Protein AF-A0A316MRF3-F1 (afdb_monomer_lite)

Foldseek 3Di:
DDPVVVVLVVVLLVQLQVVLCCQLPPLLVVLLCCCLPVVDADDLLVVCVVLVVCLVVSQPDDFDPVLVVVLVVLVVVCCVFANVCVVVDPAFQVLQSCLLCQLSVLLNSLSSSCRRSNFHDLVSLLVSLLSNLVSQVVSQVSLCVVVVHRDLVSNDSNHHLLQSLLSSLLSVLSQPVDPPRDPVSCVSSQVSNVSSLDLLSNLLVLCLVLVVVCVVDPPVVVSVVVSVVVSCVSCVVPCVVPVDDDPLPPPLVLLVVQLVQLVVPDDPCCQAAADRGRDARDGDRDPSCVVLQVVCCVVRVDDHHHLSSRFALLSSCCRRGHNVRSVVLLVVLVCCLVPQPQRSLNSLSSSCNRSNSGGNQSSDSSHNSVSSNNNVSSVSVSVVVVVVVVVVVVVVVVVVVD

Sequence (402 aa):
MDLKQNIILHQQTGIRNFPIKLAFYILPVLSAFSQLFLNIRPNYEVVWGILPILIILFARKKLNKYIFNVLCITTILIICKYIIPIFYTDNIVWRAWLMDIKWLYYLIIGLLWIGYFGAIDSKTIIRGGHFFCYVYITFIILMTLKTGHFSRGNSGLLDECNYDCFLVLIPFCYIYQNKSYERKQILPFILSVLMSTSKTGVMALGIIMVYPYYKKSKFKILYLGIIGIITIIWLYIFFIKRGVTDIESVDRAIFFAQFFNYVSQASFWDVIFGYFPGRPMSGSIIDSFVWYISEFEGRNNIIGCYPFYFHSTYMRIAIVWGIPVALALVYWLIRLVRKSNYIPLRNLALLMLLESISLSSLSLVNVSVIFILTFISAIMTSIRKTKISRNDTQDNTLLLVK

Radius of gyration: 22.53 Å; chains: 1; bounding box: 76×55×54 Å

Structure (mmCIF, N/CA/C/O backbone):
data_AF-A0A316MRF3-F1
#
_entry.id   AF-A0A316MRF3-F1
#
loop_
_atom_site.group_PDB
_atom_site.id
_atom_site.type_symbol
_atom_site.label_atom_id
_atom_site.label_alt_id
_atom_site.label_comp_id
_atom_site.label_asym_id
_atom_site.label_entity_id
_atom_site.label_seq_id
_atom_site.pdbx_PDB_ins_code
_atom_site.Cartn_x
_atom_site.Cartn_y
_atom_site.Cartn_z
_atom_site.occupancy
_atom_site.B_iso_or_equiv
_atom_site.auth_seq_id
_atom_site.auth_comp_id
_atom_site.auth_asym_id
_atom_site.auth_atom_id
_atom_site.pdbx_PDB_model_num
ATOM 1 N N . MET A 1 1 ? -26.178 -21.282 24.959 1.00 53.06 1 MET A N 1
ATOM 2 C CA . MET A 1 1 ? -25.188 -21.371 23.860 1.00 53.06 1 MET A CA 1
ATOM 3 C C . MET A 1 1 ? -24.256 -22.520 24.177 1.00 53.06 1 MET A C 1
ATOM 5 O O . MET A 1 1 ? -23.711 -22.544 25.271 1.00 53.06 1 MET A O 1
ATOM 9 N N . ASP A 1 2 ? -24.145 -23.477 23.264 1.00 69.06 2 ASP A N 1
ATOM 10 C CA . ASP A 1 2 ? -23.461 -24.754 23.480 1.00 69.06 2 ASP A CA 1
ATOM 11 C C . ASP A 1 2 ? -21.925 -24.580 23.517 1.00 69.06 2 ASP A C 1
ATOM 13 O O . ASP A 1 2 ? -21.380 -23.755 22.775 1.00 69.06 2 ASP A O 1
ATOM 17 N N . LEU A 1 3 ? -21.197 -25.330 24.356 1.00 57.75 3 LEU A N 1
ATOM 18 C CA . LEU A 1 3 ? -19.746 -25.146 24.583 1.00 57.75 3 LEU A CA 1
ATOM 19 C C . LEU A 1 3 ? -18.943 -25.237 23.267 1.00 57.75 3 LEU A C 1
ATOM 21 O O . LEU A 1 3 ? -18.033 -24.443 23.018 1.00 57.75 3 LEU A O 1
ATOM 25 N N . LYS A 1 4 ? -19.356 -26.138 22.363 1.00 57.16 4 LYS A N 1
ATOM 26 C CA . LYS A 1 4 ? -18.817 -26.265 20.997 1.00 57.16 4 LYS A CA 1
ATOM 27 C C . LYS A 1 4 ? -19.020 -25.001 20.156 1.00 57.16 4 LYS A C 1
ATOM 29 O O . LYS A 1 4 ? -18.104 -24.598 19.441 1.00 57.16 4 LYS A O 1
ATOM 34 N N . GLN A 1 5 ? -20.184 -24.355 20.236 1.00 56.31 5 GLN A N 1
ATOM 35 C CA . GLN A 1 5 ? -20.447 -23.111 19.506 1.00 56.31 5 GLN A CA 1
ATOM 36 C C . GLN A 1 5 ? -19.588 -21.961 20.035 1.00 56.31 5 GLN A C 1
ATOM 38 O O . GLN A 1 5 ? -19.054 -21.201 19.229 1.00 56.31 5 GLN A O 1
ATOM 43 N N . ASN A 1 6 ? -19.386 -21.870 21.353 1.00 53.09 6 ASN A N 1
ATOM 44 C CA . ASN A 1 6 ? -18.502 -20.866 21.953 1.00 53.09 6 ASN A CA 1
ATOM 45 C C . ASN A 1 6 ? -17.035 -21.058 21.541 1.00 53.09 6 ASN A C 1
ATOM 47 O O . ASN A 1 6 ? -16.384 -20.083 21.166 1.00 53.09 6 ASN A O 1
ATOM 51 N N . ILE A 1 7 ? -16.531 -22.297 21.514 1.00 56.91 7 ILE A N 1
ATOM 52 C CA . ILE A 1 7 ? -15.165 -22.604 21.052 1.00 56.91 7 ILE A CA 1
ATOM 53 C C . ILE A 1 7 ? -14.992 -22.243 19.569 1.00 56.91 7 ILE A C 1
ATOM 55 O O . ILE A 1 7 ? -14.012 -21.595 19.203 1.00 56.91 7 ILE A O 1
ATOM 59 N N . ILE A 1 8 ? -15.964 -22.582 18.716 1.00 59.50 8 ILE A N 1
ATOM 60 C CA . ILE A 1 8 ? -15.933 -22.244 17.283 1.00 59.50 8 ILE A CA 1
ATOM 61 C C . ILE A 1 8 ? -15.970 -20.722 17.074 1.00 59.50 8 ILE A C 1
ATOM 63 O O . ILE A 1 8 ? -15.244 -20.198 16.227 1.00 59.50 8 ILE A O 1
ATOM 67 N N . LEU A 1 9 ? -16.777 -19.992 17.850 1.00 57.03 9 LEU A N 1
ATOM 68 C CA . LEU A 1 9 ? -16.852 -18.531 17.777 1.00 57.03 9 LEU A CA 1
ATOM 69 C C . LEU A 1 9 ? -15.535 -17.876 18.233 1.00 57.03 9 LEU A C 1
ATOM 71 O O . LEU A 1 9 ? -15.039 -16.947 17.588 1.00 57.03 9 LEU A O 1
ATOM 75 N N . HIS A 1 10 ? -14.930 -18.381 19.312 1.00 58.28 10 HIS A N 1
ATOM 76 C CA . HIS A 1 10 ? -13.646 -17.891 19.815 1.00 58.28 10 HIS A CA 1
ATOM 77 C C . HIS A 1 10 ? -12.485 -18.186 18.858 1.00 58.28 10 HIS A C 1
ATOM 79 O O . HIS A 1 10 ? -11.680 -17.296 18.580 1.00 58.28 10 HIS A O 1
ATOM 85 N N . GLN A 1 11 ? -12.432 -19.385 18.274 1.00 59.47 11 GLN A N 1
ATOM 86 C CA . GLN A 1 11 ? -11.444 -19.729 17.248 1.00 59.47 11 GLN A CA 1
ATOM 87 C C . GLN A 1 11 ? -11.603 -18.847 16.000 1.00 59.47 11 GLN A C 1
ATOM 89 O O . GLN A 1 11 ? -10.615 -18.336 15.473 1.00 59.47 11 GLN A O 1
ATOM 94 N N . GLN A 1 12 ? -12.841 -18.576 15.570 1.00 61.56 12 GLN A N 1
ATOM 95 C CA . GLN A 1 12 ? -13.112 -17.705 14.421 1.00 61.56 12 GLN A CA 1
ATOM 96 C C . GLN A 1 12 ? -12.724 -16.242 14.673 1.00 61.56 12 GLN A C 1
ATOM 98 O O . GLN A 1 12 ? -12.224 -15.575 13.770 1.00 61.56 12 GLN A O 1
ATOM 103 N N . THR A 1 13 ? -12.908 -15.723 15.887 1.00 68.38 13 THR A N 1
ATOM 104 C CA . THR A 1 13 ? -12.481 -14.350 16.219 1.00 68.38 13 THR A CA 1
ATOM 105 C C . THR A 1 13 ? -10.964 -14.223 16.350 1.00 68.38 13 THR A C 1
ATOM 107 O O . THR A 1 13 ? -10.403 -13.209 15.922 1.00 68.38 13 THR A O 1
ATOM 110 N N . GLY A 1 14 ? -10.298 -15.251 16.887 1.00 78.00 14 GLY A N 1
ATOM 111 C CA . GLY A 1 14 ? -8.843 -15.327 16.969 1.00 78.00 14 GLY A CA 1
ATOM 112 C C . GLY A 1 14 ? -8.190 -15.354 15.59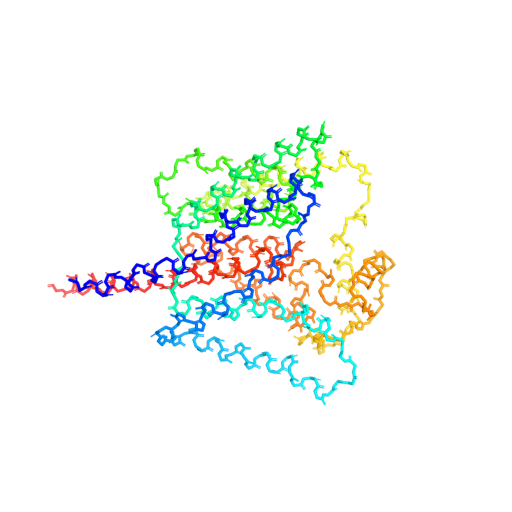0 1.00 78.00 14 GLY A C 1
ATOM 113 O O . GLY A 1 14 ? -7.316 -14.526 15.321 1.00 78.00 14 GLY A O 1
ATOM 114 N N . ILE A 1 15 ? -8.665 -16.243 14.708 1.00 87.31 15 ILE A N 1
ATOM 115 C CA . ILE A 1 15 ? -8.103 -16.389 13.366 1.00 87.31 15 ILE A CA 1
ATOM 116 C C . ILE A 1 15 ? -8.396 -15.171 12.499 1.00 87.31 15 ILE A C 1
ATOM 118 O O . ILE A 1 15 ? -7.480 -14.652 11.889 1.00 87.31 15 ILE A O 1
ATOM 122 N N . ARG A 1 16 ? -9.610 -14.606 12.529 1.00 90.88 16 ARG A N 1
ATOM 123 C CA . ARG A 1 16 ? -9.991 -13.433 11.719 1.00 90.88 16 ARG A CA 1
ATOM 124 C C . ARG A 1 16 ? -8.993 -12.278 11.803 1.00 90.88 16 ARG A C 1
ATOM 126 O O . ARG A 1 16 ? -8.707 -11.634 10.796 1.00 90.88 16 ARG A O 1
ATOM 133 N N . ASN A 1 17 ? -8.473 -12.019 13.000 1.00 93.88 17 ASN A N 1
ATOM 134 C CA . ASN A 1 17 ? -7.555 -10.918 13.276 1.00 93.88 17 ASN A CA 1
ATOM 135 C C . ASN A 1 17 ? -6.068 -11.317 13.187 1.00 93.88 17 ASN A C 1
ATOM 137 O O . ASN A 1 17 ? -5.202 -10.484 13.455 1.00 93.88 17 ASN A O 1
ATOM 141 N N . PHE A 1 18 ? -5.759 -12.565 12.831 1.00 94.81 18 PHE A N 1
ATOM 142 C CA . PHE A 1 18 ? -4.394 -13.083 12.755 1.00 94.81 18 PHE A CA 1
ATOM 143 C C . PHE A 1 18 ? -3.455 -12.241 11.871 1.00 94.81 18 PHE A C 1
ATOM 145 O O . PHE A 1 18 ? -2.371 -11.931 12.355 1.00 94.81 18 PHE A O 1
ATOM 152 N N . PRO A 1 19 ? -3.839 -11.756 10.669 1.00 95.12 19 PRO A N 1
ATOM 153 C CA . PRO A 1 19 ? -2.936 -10.959 9.838 1.00 95.12 19 PRO A CA 1
ATOM 154 C C . PRO A 1 19 ? -2.513 -9.655 10.520 1.00 95.12 19 PRO A C 1
ATOM 156 O O . PRO A 1 19 ? -1.351 -9.272 10.460 1.00 95.12 19 PRO A O 1
ATOM 159 N N . ILE A 1 20 ? -3.435 -9.003 11.239 1.00 95.94 20 ILE A N 1
ATOM 160 C CA . ILE A 1 20 ? -3.133 -7.799 12.028 1.00 95.94 20 ILE A CA 1
ATOM 161 C C . ILE A 1 20 ? -2.187 -8.136 13.177 1.00 95.94 20 ILE A C 1
ATOM 163 O O . ILE A 1 20 ? -1.237 -7.398 13.420 1.00 95.94 20 ILE A O 1
ATOM 167 N N . LYS A 1 21 ? -2.421 -9.255 13.876 1.00 95.19 21 LYS A N 1
ATOM 168 C CA . LYS A 1 21 ? -1.527 -9.707 14.950 1.00 95.19 21 LYS A CA 1
ATOM 169 C C . LYS A 1 21 ? -0.119 -9.988 14.425 1.00 95.19 21 LYS A C 1
ATOM 171 O O . LYS A 1 21 ? 0.858 -9.560 15.027 1.00 95.19 21 LYS A O 1
ATOM 176 N N . LEU A 1 22 ? -0.029 -10.651 13.280 1.00 94.56 22 LEU A N 1
ATOM 177 C CA . LEU A 1 22 ? 1.228 -10.963 12.620 1.00 94.56 22 LEU A CA 1
ATOM 178 C C . LEU A 1 22 ? 1.984 -9.682 12.247 1.00 94.56 22 LEU A C 1
ATOM 180 O O . LEU A 1 22 ? 3.093 -9.477 12.729 1.00 94.56 22 LEU A O 1
ATOM 184 N N . ALA A 1 23 ? 1.353 -8.785 11.485 1.00 95.25 23 ALA A N 1
ATOM 185 C CA . ALA A 1 23 ? 1.981 -7.556 10.998 1.00 95.25 23 ALA A CA 1
ATOM 186 C C . ALA A 1 23 ? 2.370 -6.564 12.087 1.00 95.25 23 ALA A C 1
ATOM 188 O O . ALA A 1 23 ? 3.422 -5.944 11.998 1.00 95.25 23 ALA A O 1
ATOM 189 N N . PHE A 1 24 ? 1.503 -6.378 13.082 1.00 96.75 24 PHE A N 1
ATOM 190 C CA . PHE A 1 24 ? 1.674 -5.298 14.042 1.00 96.75 24 PHE A CA 1
ATOM 191 C C . PHE A 1 24 ? 2.244 -5.744 15.381 1.00 96.75 24 PHE A C 1
ATOM 193 O O . PHE A 1 24 ? 2.707 -4.876 16.102 1.00 96.75 24 PHE A O 1
ATOM 200 N N . TYR A 1 25 ? 2.246 -7.039 15.721 1.00 95.94 25 TYR A N 1
ATOM 201 C CA . TYR A 1 25 ? 2.827 -7.525 16.981 1.00 95.94 25 TYR A CA 1
ATOM 202 C C . TYR A 1 25 ? 4.041 -8.424 16.771 1.00 95.94 25 TYR A C 1
ATOM 204 O O . TYR A 1 25 ? 5.075 -8.206 17.392 1.00 95.94 25 TYR A O 1
ATOM 212 N N . ILE A 1 26 ? 3.926 -9.433 15.905 1.00 95.06 26 ILE A N 1
ATOM 213 C CA . ILE A 1 26 ? 4.952 -10.477 15.779 1.00 95.06 26 ILE A CA 1
ATOM 214 C C . ILE A 1 26 ? 6.127 -9.985 14.928 1.00 95.06 26 ILE A C 1
ATOM 216 O O . ILE A 1 26 ? 7.261 -9.952 15.399 1.00 95.06 26 ILE A O 1
ATOM 220 N N . LEU A 1 27 ? 5.863 -9.568 13.686 1.00 94.56 27 LEU A N 1
ATOM 221 C CA . LEU A 1 27 ? 6.909 -9.148 12.749 1.00 94.56 27 LEU A CA 1
ATOM 222 C C . LEU A 1 27 ? 7.759 -7.964 13.238 1.00 94.56 27 LEU A C 1
ATOM 224 O O . LEU A 1 27 ? 8.973 -8.031 13.072 1.00 94.56 27 LEU A O 1
ATOM 228 N N . PRO A 1 28 ? 7.199 -6.920 13.878 1.00 95.56 28 PRO A N 1
ATOM 229 C CA . PRO A 1 28 ? 7.989 -5.783 14.349 1.00 95.56 28 PRO A CA 1
ATOM 230 C C . PRO A 1 28 ? 8.980 -6.185 15.439 1.00 95.56 28 PRO A C 1
ATOM 232 O O . PRO A 1 28 ? 10.117 -5.729 15.425 1.00 95.56 28 PRO A O 1
ATOM 235 N N . VAL A 1 29 ? 8.577 -7.071 16.355 1.00 95.81 29 VAL A N 1
ATOM 236 C CA . VAL A 1 29 ? 9.457 -7.570 17.421 1.00 95.81 29 VAL A CA 1
ATOM 237 C C . VAL A 1 29 ? 10.552 -8.457 16.842 1.00 95.81 29 VAL A C 1
ATOM 239 O O . VAL A 1 29 ? 11.721 -8.264 17.170 1.00 95.81 29 VAL A O 1
ATOM 242 N N . LEU A 1 30 ? 10.189 -9.387 15.951 1.00 94.12 30 LEU A N 1
ATOM 243 C CA . LEU A 1 30 ? 11.166 -10.247 15.284 1.00 94.12 30 LEU A CA 1
ATOM 244 C C . LEU A 1 30 ? 12.176 -9.418 14.491 1.00 94.12 30 LEU A C 1
ATOM 246 O O . LEU A 1 30 ? 13.371 -9.638 14.627 1.00 94.12 30 LEU A O 1
ATOM 250 N N . SER A 1 31 ? 11.717 -8.425 13.729 1.00 94.00 31 SER A N 1
ATOM 251 C CA . SER A 1 31 ? 12.613 -7.575 12.948 1.00 94.00 31 SER A CA 1
ATOM 252 C C . SER A 1 31 ? 13.507 -6.703 13.818 1.00 94.00 31 SER A C 1
ATOM 254 O O . SER A 1 31 ? 14.706 -6.621 13.562 1.00 94.00 31 SER A O 1
ATOM 256 N N . ALA A 1 32 ? 12.956 -6.096 14.877 1.00 94.00 32 ALA A N 1
ATOM 257 C CA . ALA A 1 32 ? 13.747 -5.319 15.824 1.00 94.00 32 ALA A CA 1
ATOM 258 C C . ALA A 1 32 ? 14.869 -6.182 16.409 1.00 94.00 32 ALA A C 1
ATOM 260 O O . ALA A 1 32 ? 16.025 -5.766 16.415 1.00 94.00 32 ALA A O 1
ATOM 261 N N . PHE A 1 33 ? 14.544 -7.405 16.837 1.00 94.12 33 PHE A N 1
ATOM 262 C CA . PHE A 1 33 ? 15.520 -8.348 17.369 1.00 94.12 33 PHE A CA 1
ATOM 263 C C . PHE A 1 33 ? 16.566 -8.751 16.317 1.00 94.12 33 PHE A C 1
ATOM 265 O O . PHE A 1 33 ? 17.768 -8.624 16.558 1.00 94.12 33 PHE A O 1
ATOM 272 N N . SER A 1 34 ? 16.130 -9.187 15.132 1.00 92.56 34 SER A N 1
ATOM 273 C CA . SER A 1 34 ? 17.024 -9.617 14.053 1.00 92.56 34 SER A CA 1
ATOM 274 C C . SER A 1 34 ? 17.983 -8.512 13.616 1.00 92.56 34 SER A C 1
ATOM 276 O O . SER A 1 34 ? 19.160 -8.784 13.404 1.00 92.56 34 SER A O 1
ATOM 278 N N . GLN A 1 35 ? 17.533 -7.260 13.534 1.00 90.38 35 GLN A N 1
ATOM 279 C CA . GLN A 1 35 ? 18.401 -6.152 13.137 1.00 90.38 35 GLN A CA 1
ATOM 280 C C . GLN A 1 35 ? 19.318 -5.678 14.271 1.00 90.38 35 GLN A C 1
ATOM 282 O O . GLN A 1 35 ? 20.505 -5.443 14.041 1.00 90.38 35 GLN A O 1
ATOM 287 N N . LEU A 1 36 ? 18.808 -5.562 15.503 1.00 90.38 36 LEU A N 1
ATOM 288 C CA . LEU A 1 36 ? 19.606 -5.079 16.634 1.00 90.38 36 LEU A CA 1
ATOM 289 C C . LEU A 1 36 ? 20.723 -6.058 17.009 1.00 90.38 36 LEU A C 1
ATOM 291 O O . LEU A 1 36 ? 21.848 -5.610 17.249 1.00 90.38 36 LEU A O 1
ATOM 295 N N . PHE A 1 37 ? 20.426 -7.360 17.027 1.00 91.75 37 PHE A N 1
ATOM 296 C CA . PHE A 1 37 ? 21.329 -8.380 17.567 1.00 91.75 37 PHE A CA 1
ATOM 297 C C . PHE A 1 37 ? 22.002 -9.245 16.504 1.00 91.75 37 PHE A C 1
ATOM 299 O O . PHE A 1 37 ? 23.144 -9.645 16.702 1.00 91.75 37 PHE A O 1
ATOM 306 N N . LEU A 1 38 ? 21.331 -9.528 15.383 1.00 89.88 38 LEU A N 1
ATOM 307 C CA . LEU A 1 38 ? 21.847 -10.450 14.360 1.00 89.88 38 LEU A CA 1
ATOM 308 C C . LEU A 1 38 ? 22.307 -9.738 13.082 1.00 89.88 38 LEU A C 1
ATOM 310 O O . LEU A 1 38 ? 22.970 -10.352 12.256 1.00 89.88 38 LEU A O 1
ATOM 314 N N . ASN A 1 39 ? 21.967 -8.455 12.914 1.00 85.94 39 ASN A N 1
ATOM 315 C CA . ASN A 1 39 ? 22.183 -7.682 11.690 1.00 85.94 39 ASN A CA 1
ATOM 316 C C . ASN A 1 39 ? 21.580 -8.345 10.428 1.00 85.94 39 ASN A C 1
ATOM 318 O O . ASN A 1 39 ? 22.134 -8.251 9.334 1.00 85.94 39 ASN A O 1
ATOM 322 N N . ILE A 1 40 ? 20.438 -9.027 10.582 1.00 86.38 40 ILE A N 1
ATOM 323 C CA . ILE A 1 40 ? 19.721 -9.721 9.500 1.00 86.38 40 ILE A CA 1
ATOM 324 C C . ILE A 1 40 ? 18.362 -9.055 9.279 1.00 86.38 40 ILE A C 1
ATOM 326 O O . ILE A 1 40 ? 17.666 -8.710 10.235 1.00 86.38 40 ILE A O 1
ATOM 330 N N . ARG A 1 41 ? 17.953 -8.926 8.010 1.00 82.38 41 ARG A N 1
ATOM 331 C CA . ARG A 1 41 ? 16.599 -8.501 7.631 1.00 82.38 41 ARG A CA 1
ATOM 332 C C . ARG A 1 41 ? 15.727 -9.713 7.281 1.00 82.38 41 ARG A C 1
ATOM 334 O O . ARG A 1 41 ? 16.085 -10.454 6.364 1.00 82.38 41 ARG A O 1
ATOM 341 N N . PRO A 1 42 ? 14.595 -9.930 7.974 1.00 83.69 42 PRO A N 1
ATOM 342 C CA . PRO A 1 42 ? 13.677 -11.015 7.638 1.00 83.69 42 PRO A CA 1
ATOM 343 C C . PRO A 1 42 ? 13.054 -10.839 6.246 1.00 83.69 42 PRO A C 1
ATOM 345 O O . PRO A 1 42 ? 12.674 -9.734 5.864 1.00 83.69 42 PRO A O 1
ATOM 348 N N . ASN A 1 43 ? 12.874 -11.940 5.510 1.00 83.81 43 ASN A N 1
ATOM 349 C CA . ASN A 1 43 ? 12.099 -11.931 4.269 1.00 83.81 43 ASN A CA 1
ATOM 350 C C . ASN A 1 43 ? 10.605 -12.146 4.569 1.00 83.81 43 ASN A C 1
ATOM 352 O O . ASN A 1 43 ? 10.169 -13.252 4.894 1.00 83.81 43 ASN A O 1
ATOM 356 N N . TYR A 1 44 ? 9.805 -11.089 4.422 1.00 83.81 44 TYR A N 1
ATOM 357 C CA . TYR A 1 44 ? 8.365 -11.134 4.697 1.00 83.81 44 TYR A CA 1
ATOM 358 C C . TYR A 1 44 ? 7.522 -11.755 3.580 1.00 83.81 44 TYR A C 1
ATOM 360 O O . TYR A 1 44 ? 6.332 -11.977 3.789 1.00 83.81 44 TYR A O 1
ATOM 368 N N . GLU A 1 45 ? 8.086 -12.058 2.407 1.00 81.25 45 GLU A N 1
ATOM 369 C CA . GLU A 1 45 ? 7.316 -12.669 1.313 1.00 81.25 45 GLU A CA 1
ATOM 370 C C . GLU A 1 45 ? 6.792 -14.043 1.720 1.00 81.25 45 GLU A C 1
ATOM 372 O O . GLU A 1 45 ? 5.610 -14.347 1.544 1.00 81.25 45 GLU A O 1
ATOM 377 N N . VAL A 1 46 ? 7.657 -14.830 2.362 1.00 82.62 46 VAL A N 1
ATOM 378 C CA . VAL A 1 46 ? 7.343 -16.178 2.850 1.00 82.62 46 VAL A CA 1
ATOM 379 C C . VAL A 1 46 ? 6.277 -16.132 3.945 1.00 82.62 46 VAL A C 1
ATOM 381 O O . VAL A 1 46 ? 5.408 -17.001 4.007 1.00 82.62 46 VAL A O 1
ATOM 384 N N . VAL A 1 47 ? 6.288 -15.083 4.773 1.00 85.88 47 VAL A N 1
ATOM 385 C CA . VAL A 1 47 ? 5.344 -14.921 5.886 1.00 85.88 47 VAL A CA 1
ATOM 386 C C . VAL A 1 47 ? 3.904 -14.892 5.384 1.00 85.88 47 VAL A C 1
ATOM 388 O O . VAL A 1 47 ? 3.031 -15.526 5.973 1.00 85.88 47 VAL A O 1
ATOM 391 N N . TRP A 1 48 ? 3.636 -14.201 4.277 1.00 88.31 48 TRP A N 1
ATOM 392 C CA . TRP A 1 48 ? 2.278 -14.101 3.740 1.00 88.31 48 TRP A CA 1
ATOM 393 C C . TRP A 1 48 ? 1.793 -15.377 3.052 1.00 88.31 48 TRP A C 1
ATOM 395 O O . TRP A 1 48 ? 0.582 -15.566 2.923 1.00 88.31 48 TRP A O 1
ATOM 405 N N . GLY A 1 49 ? 2.706 -16.287 2.698 1.00 85.88 49 GLY A N 1
ATOM 406 C CA . GLY A 1 49 ? 2.386 -17.631 2.213 1.00 85.88 49 GLY A CA 1
ATOM 407 C C . GLY A 1 49 ? 1.614 -18.486 3.226 1.00 85.88 49 GLY A C 1
ATOM 408 O O . GLY A 1 49 ? 0.925 -19.424 2.834 1.00 85.88 49 GLY A O 1
ATOM 409 N N . ILE A 1 50 ? 1.631 -18.126 4.517 1.00 89.69 50 ILE A N 1
ATOM 410 C CA . ILE A 1 50 ? 0.835 -18.818 5.539 1.00 89.69 50 ILE A CA 1
ATOM 411 C C . ILE A 1 50 ? -0.670 -18.544 5.403 1.00 89.69 50 ILE A C 1
ATOM 413 O O . ILE A 1 50 ? -1.487 -19.376 5.797 1.00 89.69 50 ILE A O 1
ATOM 417 N N . LEU A 1 51 ? -1.072 -17.392 4.848 1.00 91.06 51 LEU A N 1
ATOM 418 C CA . LEU A 1 51 ? -2.484 -17.001 4.810 1.00 91.06 51 LEU A CA 1
ATOM 419 C C . LEU A 1 51 ? -3.332 -17.924 3.918 1.00 91.06 51 LEU A C 1
ATOM 421 O O . LEU A 1 51 ? -4.380 -18.361 4.397 1.00 91.06 51 LEU A O 1
ATOM 425 N N . PRO A 1 52 ? -2.919 -18.284 2.685 1.00 91.44 52 PRO A N 1
ATOM 426 C CA . PRO A 1 52 ? -3.607 -19.308 1.898 1.00 91.44 52 PRO A CA 1
ATOM 427 C C . PRO A 1 52 ? -3.756 -20.643 2.631 1.00 91.44 52 PRO A C 1
ATOM 429 O O . PRO A 1 52 ? -4.840 -21.221 2.621 1.00 91.44 52 PRO A O 1
ATOM 432 N N . ILE A 1 53 ? -2.705 -21.103 3.319 1.00 91.19 53 ILE A N 1
ATOM 433 C CA . ILE A 1 53 ? -2.729 -22.363 4.077 1.00 91.19 53 ILE A CA 1
ATOM 434 C C . ILE A 1 53 ? -3.794 -22.289 5.178 1.00 91.19 53 ILE A C 1
ATOM 436 O O . ILE A 1 53 ? -4.640 -23.173 5.295 1.00 91.19 53 ILE A O 1
ATOM 440 N N . LEU A 1 54 ? -3.819 -21.195 5.944 1.00 89.94 54 LEU A N 1
ATOM 441 C CA . LEU A 1 54 ? -4.833 -20.973 6.977 1.00 89.94 54 LEU A CA 1
ATOM 442 C C . LEU A 1 54 ? -6.249 -20.854 6.394 1.00 89.94 54 LEU A C 1
ATOM 444 O O . LEU A 1 54 ? -7.203 -21.321 7.014 1.00 89.94 54 LEU A O 1
ATOM 448 N N . ILE A 1 55 ? -6.410 -20.263 5.206 1.00 90.88 55 ILE A N 1
ATOM 449 C CA . ILE A 1 55 ? -7.703 -20.248 4.512 1.00 90.88 55 ILE A CA 1
ATOM 450 C C . ILE A 1 55 ? -8.155 -21.685 4.236 1.00 90.88 55 ILE A C 1
ATOM 452 O O . ILE A 1 55 ? -9.263 -22.035 4.627 1.00 90.88 55 ILE A O 1
ATOM 456 N N . ILE A 1 56 ? -7.305 -22.524 3.637 1.00 88.62 56 ILE A N 1
ATOM 457 C CA . ILE A 1 56 ? -7.646 -23.919 3.307 1.00 88.62 56 ILE A CA 1
ATOM 458 C C . ILE A 1 56 ? -8.016 -24.711 4.571 1.00 88.62 56 ILE A C 1
ATOM 460 O O . ILE A 1 56 ? -9.024 -25.412 4.585 1.00 88.62 56 ILE A O 1
ATOM 464 N N . LEU A 1 57 ? -7.245 -24.565 5.652 1.00 86.88 57 LEU A N 1
ATOM 465 C CA . LEU A 1 57 ? -7.443 -25.333 6.888 1.00 86.88 57 LEU A CA 1
ATOM 466 C C . LEU A 1 57 ? -8.691 -24.919 7.686 1.00 86.88 57 LEU A C 1
ATOM 468 O O . LEU A 1 57 ? -9.294 -25.746 8.375 1.00 86.88 57 LEU A O 1
ATOM 472 N N . PHE A 1 58 ? -9.078 -23.640 7.638 1.00 85.94 58 PHE A N 1
ATOM 473 C CA . PHE A 1 58 ? -10.094 -23.084 8.540 1.00 85.94 58 PHE A CA 1
ATOM 474 C C . PHE A 1 58 ? -11.341 -22.520 7.841 1.00 85.94 58 PHE A C 1
ATOM 476 O O . PHE A 1 58 ? -12.295 -22.130 8.526 1.00 85.94 58 PHE A O 1
ATOM 483 N N . ALA A 1 59 ? -11.392 -22.496 6.507 1.00 84.75 59 ALA A N 1
ATOM 484 C CA . ALA A 1 59 ? -12.587 -22.114 5.760 1.00 84.75 59 ALA A CA 1
ATOM 485 C C . ALA A 1 59 ? -13.700 -23.158 5.942 1.00 84.75 59 ALA A C 1
ATOM 487 O O . ALA A 1 59 ? -13.717 -24.208 5.311 1.00 84.75 59 ALA A O 1
ATOM 488 N N . ARG A 1 60 ? -14.662 -22.859 6.822 1.00 77.50 60 ARG A N 1
ATOM 489 C CA . ARG A 1 60 ? -15.809 -23.746 7.116 1.00 77.50 60 ARG A CA 1
ATOM 490 C C . ARG A 1 60 ? -17.158 -23.212 6.635 1.00 77.50 60 ARG A C 1
ATOM 492 O O . ARG A 1 60 ? -18.179 -23.867 6.811 1.00 77.50 60 ARG A O 1
ATOM 499 N N . LYS A 1 61 ? -17.193 -21.995 6.090 1.00 80.25 61 LYS A N 1
ATOM 500 C CA . LYS A 1 61 ? -18.423 -21.294 5.685 1.00 80.25 61 LYS A CA 1
ATOM 501 C C . LYS A 1 61 ? -18.439 -21.085 4.179 1.00 80.25 61 LYS A C 1
ATOM 503 O O . LYS A 1 61 ? -17.387 -20.898 3.581 1.00 80.25 61 LYS A O 1
ATOM 508 N N . LYS A 1 62 ? -19.630 -21.048 3.576 1.00 84.75 62 LYS A N 1
ATOM 509 C CA . LYS A 1 62 ? -19.775 -20.619 2.178 1.00 84.75 62 LYS A CA 1
ATOM 510 C C . LYS A 1 62 ? -19.364 -19.152 2.036 1.00 84.75 62 LYS A C 1
ATOM 512 O O . LYS A 1 62 ? -19.680 -18.330 2.900 1.00 84.75 62 LYS A O 1
ATOM 517 N N . LEU A 1 63 ? -18.685 -18.834 0.934 1.00 87.00 63 LEU A N 1
ATOM 518 C CA . LEU A 1 63 ? -18.319 -17.462 0.599 1.00 87.00 63 LEU A CA 1
ATOM 519 C C . LEU A 1 63 ? -19.565 -16.592 0.436 1.00 87.00 63 LEU A C 1
ATOM 521 O O . LEU A 1 63 ? -20.600 -17.012 -0.084 1.00 87.00 63 LEU A O 1
ATOM 525 N N . ASN A 1 64 ? -19.442 -15.336 0.852 1.00 83.56 64 ASN A N 1
ATOM 526 C CA . ASN A 1 64 ? -20.457 -14.331 0.584 1.00 83.56 64 ASN A CA 1
ATOM 527 C C . ASN A 1 64 ? -20.622 -14.146 -0.936 1.00 83.56 64 ASN A C 1
ATOM 529 O O . ASN A 1 64 ? -19.629 -13.906 -1.620 1.00 83.56 64 ASN A O 1
ATOM 533 N N . LYS A 1 65 ? -21.865 -14.168 -1.441 1.00 87.62 65 LYS A N 1
ATOM 534 C CA . LYS A 1 65 ? -22.197 -13.983 -2.867 1.00 87.62 65 LYS A CA 1
ATOM 535 C C . LYS A 1 65 ? -21.506 -12.768 -3.499 1.00 87.62 65 LYS A C 1
ATOM 537 O O . LYS A 1 65 ? -21.015 -12.865 -4.615 1.00 87.62 65 LYS A O 1
ATOM 542 N N . TYR A 1 66 ? -21.418 -11.640 -2.790 1.00 87.31 66 TYR A N 1
ATOM 543 C CA . TYR A 1 66 ? -20.734 -10.451 -3.312 1.00 87.31 66 TYR A CA 1
ATOM 544 C C . TYR A 1 66 ? -19.234 -10.690 -3.515 1.00 87.31 66 TYR A C 1
ATOM 546 O O . TYR A 1 66 ? -18.691 -10.315 -4.547 1.00 87.31 66 TYR A O 1
ATOM 554 N N . ILE A 1 67 ? -18.572 -11.330 -2.548 1.00 90.12 67 ILE A N 1
ATOM 555 C CA . ILE A 1 67 ? -17.136 -11.633 -2.620 1.00 90.12 67 ILE A CA 1
ATOM 556 C C . ILE A 1 67 ? -16.875 -12.701 -3.680 1.00 90.12 67 ILE A C 1
ATOM 558 O O . ILE A 1 67 ? -15.929 -12.567 -4.445 1.00 90.12 67 ILE A O 1
ATOM 562 N N . PHE A 1 68 ? -17.740 -13.712 -3.768 1.00 91.88 68 PHE A N 1
ATOM 563 C CA . PHE A 1 68 ? -17.677 -14.730 -4.811 1.00 91.88 68 PHE A CA 1
ATOM 564 C C . PHE A 1 68 ? -17.759 -14.112 -6.213 1.00 91.88 68 PHE A C 1
ATOM 566 O O . PHE A 1 68 ? -16.894 -14.369 -7.039 1.00 91.88 68 PHE A O 1
ATOM 573 N N . ASN A 1 69 ? -18.725 -13.219 -6.455 1.00 93.00 69 ASN A N 1
ATOM 574 C CA . ASN A 1 69 ? -18.849 -12.537 -7.744 1.00 93.00 69 ASN A CA 1
ATOM 575 C C . ASN A 1 69 ? -17.603 -11.705 -8.083 1.00 93.00 69 ASN A C 1
ATOM 577 O O . ASN A 1 69 ? -17.143 -11.734 -9.221 1.00 93.00 69 ASN A O 1
ATOM 581 N N . VAL A 1 70 ? -17.047 -10.978 -7.105 1.00 93.69 70 VAL A N 1
ATOM 582 C CA . VAL A 1 70 ? -15.805 -10.215 -7.307 1.00 93.69 70 VAL A CA 1
ATOM 583 C C . VAL A 1 70 ? -14.648 -11.153 -7.639 1.00 93.69 70 VAL A C 1
ATOM 585 O O . VAL A 1 70 ? -13.923 -10.875 -8.584 1.00 93.69 70 VAL A O 1
ATOM 588 N N . LEU A 1 71 ? -14.511 -12.278 -6.932 1.00 94.62 71 LEU A N 1
ATOM 589 C CA . LEU A 1 71 ? -13.491 -13.285 -7.227 1.00 94.62 71 LEU A CA 1
ATOM 590 C C . LEU A 1 71 ? -13.634 -13.833 -8.647 1.00 94.62 71 LEU A C 1
ATOM 592 O O . LEU A 1 71 ? -12.644 -13.853 -9.362 1.00 94.62 71 LEU A O 1
ATOM 596 N N . CYS A 1 72 ? -14.843 -14.193 -9.091 1.00 95.06 72 CYS A N 1
ATOM 597 C CA . CYS A 1 72 ? -15.068 -14.653 -10.464 1.00 95.06 72 CYS A CA 1
ATOM 598 C C . CYS A 1 72 ? -14.634 -13.607 -11.499 1.00 95.06 72 CYS A C 1
ATOM 600 O O . CYS A 1 72 ? -13.919 -13.942 -12.440 1.00 95.06 72 CYS A O 1
ATOM 602 N N . ILE A 1 73 ? -15.012 -12.337 -11.308 1.00 95.25 73 ILE A N 1
ATOM 603 C CA . ILE A 1 73 ? -14.604 -11.243 -12.203 1.00 95.25 73 ILE A CA 1
ATOM 604 C C . ILE A 1 73 ? -13.080 -11.084 -12.190 1.00 95.25 73 ILE A C 1
ATOM 606 O O . ILE A 1 73 ? -12.463 -11.023 -13.249 1.00 95.25 73 ILE A O 1
ATOM 610 N N . THR A 1 74 ? -12.454 -11.057 -11.011 1.00 94.19 74 THR A N 1
ATOM 611 C CA . THR A 1 74 ? -10.995 -10.957 -10.878 1.00 94.19 74 THR A CA 1
ATOM 612 C C . THR A 1 74 ? -10.287 -12.133 -11.549 1.00 94.19 74 THR A C 1
ATOM 614 O O . THR A 1 74 ? -9.309 -11.915 -12.255 1.00 94.19 74 THR A O 1
ATOM 617 N N . THR A 1 75 ? -10.787 -13.360 -11.398 1.00 94.56 75 THR A N 1
ATOM 618 C CA . THR A 1 75 ? -10.235 -14.549 -12.058 1.00 94.56 75 THR A CA 1
ATOM 619 C C . THR A 1 75 ? -10.325 -14.439 -13.576 1.00 94.56 75 THR A C 1
ATOM 621 O O . THR A 1 75 ? -9.330 -14.697 -14.244 1.00 94.56 75 THR A O 1
ATOM 624 N N . ILE A 1 76 ? -11.462 -14.001 -14.126 1.00 95.44 76 ILE A N 1
ATOM 625 C CA . ILE A 1 76 ? -11.606 -13.776 -15.574 1.00 95.44 76 ILE A CA 1
ATOM 626 C C . ILE A 1 76 ? -10.595 -12.728 -16.052 1.00 95.44 76 ILE A C 1
ATOM 628 O O . ILE A 1 76 ? -9.885 -12.967 -17.023 1.00 95.44 76 ILE A O 1
ATOM 632 N N . LEU A 1 77 ? -10.464 -11.605 -15.339 1.00 93.62 77 LEU A N 1
ATOM 633 C CA . LEU A 1 77 ? -9.497 -10.560 -15.684 1.00 93.62 77 LEU A CA 1
ATOM 634 C C . LEU A 1 77 ? -8.049 -11.071 -15.648 1.00 93.62 77 LEU A C 1
ATOM 636 O O . LEU A 1 77 ? -7.265 -10.736 -16.532 1.00 93.62 77 LEU A O 1
ATOM 640 N N . ILE A 1 78 ? -7.696 -11.906 -14.667 1.00 94.25 78 ILE A N 1
ATOM 641 C CA . ILE A 1 78 ? -6.376 -12.546 -14.589 1.00 94.25 78 ILE A CA 1
ATOM 642 C C . ILE A 1 78 ? -6.167 -13.491 -15.767 1.00 94.25 78 ILE A C 1
ATOM 644 O O . ILE A 1 78 ? -5.119 -13.431 -16.401 1.00 94.25 78 ILE A O 1
ATOM 648 N N . ILE A 1 79 ? -7.152 -14.329 -16.094 1.00 94.31 79 ILE A N 1
ATOM 649 C CA . ILE A 1 79 ? -7.054 -15.235 -17.241 1.00 94.31 79 ILE A CA 1
ATOM 650 C C . ILE A 1 79 ? -6.812 -14.421 -18.514 1.00 94.31 79 ILE A C 1
ATOM 652 O O . ILE A 1 79 ? -5.828 -14.657 -19.211 1.00 94.31 79 ILE A O 1
ATOM 656 N N . CYS A 1 80 ? -7.645 -13.413 -18.776 1.00 93.12 80 CYS A N 1
ATOM 657 C CA . CYS A 1 80 ? -7.538 -12.583 -19.971 1.00 93.12 80 CYS A CA 1
ATOM 658 C C . CYS A 1 80 ? -6.216 -11.814 -20.053 1.00 93.12 80 CYS A C 1
ATOM 660 O O . CYS A 1 80 ? -5.651 -11.709 -21.137 1.00 93.12 80 CYS A O 1
ATOM 662 N N . LYS A 1 81 ? -5.720 -11.272 -18.934 1.00 92.31 81 LYS A N 1
ATOM 663 C CA . LYS A 1 81 ? -4.566 -10.364 -18.947 1.00 92.31 81 LYS A CA 1
ATOM 664 C C . LYS A 1 81 ? -3.219 -11.047 -18.712 1.00 92.31 81 LYS A C 1
ATOM 666 O O . LYS A 1 81 ? -2.217 -10.583 -19.245 1.00 92.31 81 LYS A O 1
ATOM 671 N N . TYR A 1 82 ? -3.184 -12.118 -17.924 1.00 92.69 82 TYR A N 1
ATOM 672 C CA . TYR A 1 82 ? -1.948 -12.781 -17.500 1.00 92.69 82 TYR A CA 1
ATOM 673 C C . TYR A 1 82 ? -1.776 -14.183 -18.083 1.00 92.69 82 TYR A C 1
ATOM 675 O O . TYR A 1 82 ? -0.631 -14.598 -18.212 1.00 92.69 82 TYR A O 1
ATOM 683 N N . ILE A 1 83 ? -2.855 -14.908 -18.414 1.00 93.12 83 ILE A N 1
ATOM 684 C CA . ILE A 1 83 ? -2.774 -16.316 -18.854 1.00 93.12 83 ILE A CA 1
ATOM 685 C C . ILE A 1 83 ? -2.905 -16.449 -20.371 1.00 93.12 83 ILE A C 1
ATOM 687 O O . ILE A 1 83 ? -2.022 -17.017 -20.999 1.00 93.12 83 ILE A O 1
ATOM 691 N N . ILE A 1 84 ? -3.967 -15.909 -20.980 1.00 92.31 84 ILE A N 1
ATOM 692 C CA . ILE A 1 84 ? -4.184 -15.990 -22.436 1.00 92.31 84 ILE A CA 1
ATOM 693 C C . ILE A 1 84 ? -2.962 -15.488 -23.227 1.00 92.31 84 ILE A C 1
ATOM 695 O O . ILE A 1 84 ? -2.538 -16.196 -24.139 1.00 92.31 84 ILE A O 1
ATOM 699 N N . PRO A 1 85 ? -2.329 -14.347 -22.882 1.00 89.94 85 PRO A N 1
ATOM 700 C CA . PRO A 1 85 ? -1.188 -13.837 -23.642 1.00 89.94 85 PRO A CA 1
ATOM 701 C C . PRO A 1 85 ? 0.045 -14.744 -23.621 1.00 89.94 85 PRO A C 1
ATOM 703 O O . PRO A 1 85 ? 0.885 -14.613 -24.507 1.00 89.94 85 PRO A O 1
ATOM 706 N N . ILE A 1 86 ? 0.156 -15.671 -22.659 1.00 91.00 86 ILE A N 1
ATOM 707 C CA . ILE A 1 86 ? 1.256 -16.648 -22.591 1.00 91.00 86 ILE A CA 1
ATOM 708 C C . ILE A 1 86 ? 1.295 -17.509 -23.852 1.00 91.00 86 ILE A C 1
ATOM 710 O O . ILE A 1 86 ? 2.370 -17.803 -24.356 1.00 91.00 86 ILE A O 1
ATOM 714 N N . PHE A 1 87 ? 0.133 -17.839 -24.414 1.00 89.94 87 PHE A N 1
ATOM 715 C CA . PHE A 1 87 ? 0.034 -18.678 -25.608 1.00 89.94 87 PHE A CA 1
ATOM 716 C C . PHE A 1 87 ? 0.337 -17.943 -26.921 1.00 89.94 87 PHE A C 1
ATOM 718 O O . PHE A 1 87 ? 0.448 -18.584 -27.958 1.00 89.94 87 PHE A O 1
ATOM 725 N N . TYR A 1 88 ? 0.464 -16.613 -26.885 1.00 86.75 88 TYR A N 1
ATOM 726 C CA . TYR A 1 88 ? 0.715 -15.765 -28.059 1.00 86.75 88 TYR A CA 1
ATOM 727 C C . TYR A 1 88 ? 1.999 -14.932 -27.904 1.00 86.75 88 TYR A C 1
ATOM 729 O O . TYR A 1 88 ? 2.205 -13.943 -28.609 1.00 86.75 88 TYR A O 1
ATOM 737 N N . THR A 1 89 ? 2.835 -15.270 -26.919 1.00 82.44 89 THR A N 1
ATOM 738 C CA . THR A 1 89 ? 4.066 -14.550 -26.598 1.00 82.44 89 THR A CA 1
ATOM 739 C C . THR A 1 89 ? 5.245 -15.497 -26.522 1.00 82.44 89 THR A C 1
ATOM 741 O O . THR A 1 89 ? 5.327 -16.286 -25.587 1.00 82.44 89 THR A O 1
ATOM 744 N N . ASP A 1 90 ? 6.223 -15.302 -27.399 1.00 72.19 90 ASP A N 1
ATOM 745 C CA . ASP A 1 90 ? 7.405 -16.169 -27.424 1.00 72.19 90 ASP A CA 1
ATOM 746 C C . ASP A 1 90 ? 8.459 -15.812 -26.355 1.00 72.19 90 ASP A C 1
ATOM 748 O O . ASP A 1 90 ? 9.291 -16.641 -26.011 1.00 72.19 90 ASP A O 1
ATOM 752 N N . ASN A 1 91 ? 8.404 -14.609 -25.763 1.00 82.25 91 ASN A N 1
ATOM 753 C CA . ASN A 1 91 ? 9.422 -14.105 -24.827 1.00 82.25 91 ASN A CA 1
ATOM 754 C C . ASN A 1 91 ? 8.821 -13.569 -23.515 1.00 82.25 91 ASN A C 1
ATOM 756 O O . ASN A 1 91 ? 8.779 -12.358 -23.288 1.00 82.25 91 ASN A O 1
ATOM 760 N N . ILE A 1 92 ? 8.340 -14.463 -22.643 1.00 88.69 92 ILE A N 1
ATOM 761 C CA . ILE A 1 92 ? 7.896 -14.087 -21.290 1.00 88.69 92 ILE A CA 1
ATOM 762 C C . ILE A 1 92 ? 9.034 -14.237 -20.291 1.00 88.69 92 ILE A C 1
ATOM 764 O O . ILE A 1 92 ? 9.529 -15.332 -20.029 1.00 88.69 92 ILE A O 1
ATOM 768 N N . VAL A 1 93 ? 9.373 -13.133 -19.635 1.00 91.69 93 VAL A N 1
ATOM 769 C CA . VAL A 1 93 ? 10.243 -13.129 -18.465 1.00 91.69 93 VAL A CA 1
ATOM 770 C C . VAL A 1 93 ? 9.398 -13.426 -17.227 1.00 91.69 93 VAL A C 1
ATOM 772 O O . VAL A 1 93 ? 8.764 -12.548 -16.637 1.00 91.69 93 VAL A O 1
ATOM 775 N N . TRP A 1 94 ? 9.396 -14.694 -16.809 1.00 91.25 94 TRP A N 1
ATOM 776 C CA . TRP A 1 94 ? 8.575 -15.198 -15.698 1.00 91.25 94 TRP A CA 1
ATOM 777 C C . TRP A 1 94 ? 8.758 -14.434 -14.390 1.00 91.25 94 TRP A C 1
ATOM 779 O O . TRP A 1 94 ? 7.789 -14.191 -13.672 1.00 91.25 94 TRP A O 1
ATOM 789 N N . ARG A 1 95 ? 9.985 -14.005 -14.080 1.00 91.00 95 ARG A N 1
ATOM 790 C CA . ARG A 1 95 ? 10.245 -13.213 -12.874 1.00 91.00 95 ARG A CA 1
ATOM 791 C C . ARG A 1 95 ? 9.516 -11.870 -12.914 1.00 91.00 95 ARG A C 1
ATOM 793 O O . ARG A 1 95 ? 8.909 -11.487 -11.919 1.00 91.00 95 ARG A O 1
ATOM 800 N N . ALA A 1 96 ? 9.525 -11.190 -14.059 1.00 90.56 96 ALA A N 1
ATOM 801 C CA . ALA A 1 96 ? 8.789 -9.945 -14.246 1.00 90.56 96 ALA A CA 1
ATOM 802 C C . ALA A 1 96 ? 7.272 -10.172 -14.169 1.00 90.56 96 ALA A C 1
ATOM 804 O O . ALA A 1 96 ? 6.574 -9.452 -13.457 1.00 90.56 96 ALA A O 1
ATOM 805 N N . TRP A 1 97 ? 6.779 -11.242 -14.800 1.00 92.56 97 TRP A N 1
ATOM 806 C CA . TRP A 1 97 ? 5.373 -11.646 -14.723 1.00 92.56 97 TRP A CA 1
ATOM 807 C C . TRP A 1 97 ? 4.913 -11.871 -13.268 1.00 92.56 97 TRP A C 1
ATOM 809 O O . TRP A 1 97 ? 3.869 -11.361 -12.854 1.00 92.56 97 TRP A O 1
ATOM 819 N N . LEU A 1 98 ? 5.722 -12.568 -12.457 1.00 91.31 98 LEU A N 1
ATOM 820 C CA . LEU A 1 98 ? 5.445 -12.827 -11.037 1.00 91.31 98 LEU A CA 1
ATOM 821 C C . LEU A 1 98 ? 5.483 -11.552 -10.180 1.00 91.31 98 LEU A C 1
ATOM 823 O O . LEU A 1 98 ? 4.696 -11.403 -9.241 1.00 91.31 98 LEU A O 1
ATOM 827 N N . MET A 1 99 ? 6.380 -10.618 -10.492 1.00 89.75 99 MET A N 1
ATOM 828 C CA . MET A 1 99 ? 6.453 -9.330 -9.798 1.00 89.75 99 MET A CA 1
ATOM 829 C C . MET A 1 99 ? 5.211 -8.475 -10.071 1.00 89.75 99 MET A C 1
ATOM 831 O O . MET A 1 99 ? 4.672 -7.869 -9.141 1.00 89.75 99 MET A O 1
ATOM 835 N N . ASP A 1 100 ? 4.706 -8.490 -11.305 1.00 90.12 100 ASP A N 1
ATOM 836 C CA . ASP A 1 100 ? 3.513 -7.738 -11.700 1.00 90.12 100 ASP A CA 1
ATOM 837 C C . ASP A 1 100 ? 2.208 -8.359 -11.177 1.00 90.12 100 ASP A C 1
ATOM 839 O O . ASP A 1 100 ? 1.274 -7.626 -10.848 1.00 90.12 100 ASP A O 1
ATOM 843 N N . ILE A 1 101 ? 2.103 -9.691 -11.071 1.00 91.81 101 ILE A N 1
ATOM 844 C CA . ILE A 1 101 ? 0.881 -10.356 -10.570 1.00 91.81 101 ILE A CA 1
ATOM 845 C C . ILE A 1 101 ? 0.743 -10.285 -9.040 1.00 91.81 101 ILE A C 1
ATOM 847 O O . ILE A 1 101 ? -0.337 -10.509 -8.489 1.00 91.81 101 ILE A O 1
ATOM 851 N N . LYS A 1 102 ? 1.821 -9.939 -8.327 1.00 91.25 102 LYS A N 1
ATOM 852 C CA . LYS A 1 102 ? 1.909 -9.963 -6.858 1.00 91.25 102 LYS A CA 1
ATOM 853 C C . LYS A 1 102 ? 0.743 -9.248 -6.158 1.00 91.25 102 LYS A C 1
ATOM 855 O O . LYS A 1 102 ? 0.181 -9.770 -5.195 1.00 91.25 102 LYS A O 1
ATOM 860 N N . TRP A 1 103 ? 0.320 -8.089 -6.661 1.00 91.56 103 TRP A N 1
ATOM 861 C CA . TRP A 1 103 ? -0.783 -7.333 -6.058 1.00 91.56 103 TRP A CA 1
ATOM 862 C C . TRP A 1 103 ? -2.154 -8.014 -6.229 1.00 91.56 103 TRP A C 1
ATOM 864 O O . TRP A 1 103 ? -3.000 -7.922 -5.337 1.00 91.56 103 TRP A O 1
ATOM 874 N N . LEU A 1 104 ? -2.371 -8.737 -7.335 1.00 93.94 104 LEU A N 1
ATOM 875 C CA . LEU A 1 104 ? -3.581 -9.536 -7.563 1.00 93.94 104 LEU A CA 1
ATOM 876 C C . LEU A 1 104 ? -3.629 -10.736 -6.622 1.00 93.94 104 LEU A C 1
ATOM 878 O O . LEU A 1 104 ? -4.685 -11.041 -6.070 1.00 93.94 104 LEU A O 1
ATOM 882 N N . TYR A 1 105 ? -2.484 -11.382 -6.393 1.00 92.69 105 TYR A N 1
ATOM 883 C CA . TYR A 1 105 ? -2.364 -12.446 -5.399 1.00 92.69 105 TYR A CA 1
ATOM 884 C C . TYR A 1 105 ? -2.768 -11.943 -4.002 1.00 92.69 105 TYR A C 1
ATOM 886 O O . TYR A 1 105 ? -3.607 -12.556 -3.337 1.00 92.69 105 TYR A O 1
ATOM 894 N N . TYR A 1 106 ? -2.276 -10.770 -3.589 1.00 94.31 106 TYR A N 1
ATOM 895 C CA . TYR A 1 106 ? -2.682 -10.150 -2.322 1.00 94.31 106 TYR A CA 1
ATOM 896 C C . TYR A 1 106 ? -4.167 -9.769 -2.289 1.00 94.31 106 TYR A C 1
ATOM 898 O O . TYR A 1 106 ? -4.820 -9.942 -1.257 1.00 94.31 106 TYR A O 1
ATOM 906 N N . LEU A 1 107 ? -4.728 -9.302 -3.410 1.00 95.50 107 LEU A N 1
ATOM 907 C CA . LEU A 1 107 ? -6.157 -9.011 -3.538 1.00 95.50 107 LEU A CA 1
ATOM 908 C C . LEU A 1 107 ? -7.016 -10.267 -3.349 1.00 95.50 107 LEU A C 1
ATOM 910 O O . LEU A 1 107 ? -7.972 -10.233 -2.573 1.00 95.50 107 LEU A O 1
ATOM 914 N N . ILE A 1 108 ? -6.662 -11.375 -4.004 1.00 95.12 108 ILE A N 1
ATOM 915 C CA . ILE A 1 108 ? -7.365 -12.659 -3.878 1.00 95.12 108 ILE A CA 1
ATOM 916 C C . ILE A 1 108 ? -7.312 -13.154 -2.433 1.00 95.12 108 ILE A C 1
ATOM 918 O O . ILE A 1 108 ? -8.354 -13.495 -1.871 1.00 95.12 108 ILE A O 1
ATOM 922 N N . ILE A 1 109 ? -6.134 -13.130 -1.800 1.00 94.50 109 ILE A N 1
ATOM 923 C CA . ILE A 1 109 ? -5.995 -13.495 -0.384 1.00 94.50 109 ILE A CA 1
ATOM 924 C C . ILE A 1 109 ? -6.885 -12.612 0.484 1.00 94.50 109 ILE A C 1
ATOM 926 O O . ILE A 1 109 ? -7.613 -13.127 1.330 1.00 94.50 109 ILE A O 1
ATOM 930 N N . GLY A 1 110 ? -6.868 -11.296 0.267 1.00 95.12 110 GLY A N 1
ATOM 931 C CA . GLY A 1 110 ? -7.686 -10.358 1.027 1.00 95.12 110 GLY A CA 1
ATOM 932 C C . GLY A 1 110 ? -9.185 -10.635 0.894 1.00 95.12 110 GLY A C 1
ATOM 933 O O . GLY A 1 110 ? -9.906 -10.663 1.895 1.00 95.12 110 GLY A O 1
ATOM 934 N N . LEU A 1 111 ? -9.654 -10.889 -0.329 1.00 95.19 111 LEU A N 1
ATOM 935 C CA . LEU A 1 111 ? -11.047 -11.228 -0.621 1.00 95.19 111 LEU A CA 1
ATOM 936 C C . LEU A 1 111 ? -11.461 -12.545 0.038 1.00 95.19 111 LEU A C 1
ATOM 938 O O . LEU A 1 111 ? -12.488 -12.581 0.716 1.00 95.19 111 LEU A O 1
ATOM 942 N N . LEU A 1 112 ? -10.664 -13.605 -0.113 1.00 94.81 112 LEU A N 1
ATOM 943 C CA . LEU A 1 112 ? -10.938 -14.908 0.496 1.00 94.81 112 LEU A CA 1
ATOM 944 C C . LEU A 1 112 ? -10.927 -14.820 2.024 1.00 94.81 112 LEU A C 1
ATOM 946 O O . LEU A 1 112 ? -11.848 -15.313 2.673 1.00 94.81 112 LEU A O 1
ATOM 950 N N . TRP A 1 113 ? -9.941 -14.134 2.604 1.00 94.88 113 TRP A N 1
ATOM 951 C CA . TRP A 1 113 ? -9.822 -13.967 4.050 1.00 94.88 113 TRP A CA 1
ATOM 952 C C . TRP A 1 113 ? -11.051 -13.280 4.646 1.00 94.88 113 TRP A C 1
ATOM 954 O O . TRP A 1 113 ? -11.690 -13.805 5.559 1.00 94.88 113 TRP A O 1
ATOM 964 N N . ILE A 1 114 ? -11.430 -12.120 4.099 1.00 93.44 114 ILE A N 1
ATOM 965 C CA . ILE A 1 114 ? -12.618 -11.386 4.550 1.00 93.44 114 ILE A CA 1
ATOM 966 C C . ILE A 1 114 ? -13.902 -12.159 4.212 1.00 93.44 114 ILE A C 1
ATOM 968 O O . ILE A 1 114 ? -14.881 -12.081 4.957 1.00 93.44 114 ILE A O 1
ATOM 972 N N . GLY A 1 115 ? -13.903 -12.930 3.124 1.00 91.44 115 GLY A N 1
ATOM 973 C CA . GLY A 1 115 ? -15.011 -13.786 2.712 1.00 91.44 115 GLY A CA 1
ATOM 974 C C . GLY A 1 115 ? -15.315 -14.908 3.695 1.00 91.44 115 GLY A C 1
ATOM 975 O O . GLY A 1 115 ? -16.482 -15.101 4.037 1.00 91.44 115 GLY A O 1
ATOM 976 N N . TYR A 1 116 ? -14.287 -15.604 4.176 1.00 90.31 116 TYR A N 1
ATOM 977 C CA . TYR A 1 116 ? -14.438 -16.740 5.085 1.00 90.31 116 TYR A CA 1
ATOM 978 C C . TYR A 1 116 ? -14.475 -16.339 6.561 1.00 90.31 116 TYR A C 1
ATOM 980 O O . TYR A 1 116 ? -15.297 -16.858 7.320 1.00 90.31 116 TYR A O 1
ATOM 988 N N . PHE A 1 117 ? -13.617 -15.406 6.978 1.00 90.62 117 PHE A N 1
ATOM 989 C CA . PHE A 1 117 ? -13.443 -15.049 8.391 1.00 90.62 117 PHE A CA 1
ATOM 990 C C . PHE A 1 117 ? -14.138 -13.737 8.782 1.00 90.62 117 PHE A C 1
ATOM 992 O O . PHE A 1 117 ? -14.364 -13.478 9.966 1.00 90.62 117 PHE A O 1
ATOM 999 N N . GLY A 1 118 ? -14.551 -12.928 7.804 1.00 88.88 118 GLY A N 1
ATOM 1000 C CA . GLY A 1 118 ? -15.260 -11.669 8.017 1.00 88.88 118 GLY A CA 1
ATOM 1001 C C . GLY A 1 118 ? -14.349 -10.451 8.200 1.00 88.88 118 GLY A C 1
ATOM 1002 O O . GLY A 1 118 ? -13.126 -10.538 8.180 1.00 88.88 118 GLY A O 1
ATOM 1003 N N . ALA A 1 119 ? -14.981 -9.288 8.380 1.00 91.31 119 ALA A N 1
ATOM 1004 C CA . ALA A 1 119 ? -14.301 -8.008 8.570 1.00 91.31 119 ALA A CA 1
ATOM 1005 C C . ALA A 1 119 ? -13.442 -7.996 9.846 1.00 91.31 119 ALA A C 1
ATOM 1007 O O . ALA A 1 119 ? -13.904 -8.384 10.922 1.00 91.31 119 ALA A O 1
ATOM 1008 N N . ILE A 1 120 ? -12.208 -7.517 9.708 1.00 93.44 120 ILE A N 1
ATOM 1009 C CA . ILE A 1 120 ? -11.242 -7.336 10.793 1.00 93.44 120 ILE A CA 1
ATOM 1010 C C . ILE A 1 120 ? -11.770 -6.313 11.799 1.00 93.44 120 ILE A C 1
ATOM 1012 O O . ILE A 1 120 ? -12.327 -5.278 11.430 1.00 93.44 120 ILE A O 1
ATOM 1016 N N . ASP A 1 121 ? -11.559 -6.601 13.080 1.00 90.38 121 ASP A N 1
ATOM 1017 C CA . ASP A 1 121 ? -11.989 -5.731 14.166 1.00 90.38 121 ASP A CA 1
ATOM 1018 C C . ASP A 1 121 ? -11.147 -4.444 14.250 1.00 90.38 121 ASP A C 1
ATOM 1020 O O . ASP A 1 121 ? -9.920 -4.480 14.368 1.00 90.38 121 ASP A O 1
ATOM 1024 N N . SER A 1 122 ? -11.823 -3.292 14.261 1.00 90.50 122 SER A N 1
ATOM 1025 C CA . SER A 1 122 ? -11.172 -1.981 14.322 1.00 90.50 122 SER A CA 1
ATOM 1026 C C . SER A 1 122 ? -10.404 -1.765 15.625 1.00 90.50 122 SER A C 1
ATOM 1028 O O . SER A 1 122 ? -9.360 -1.118 15.604 1.00 90.50 122 SER A O 1
ATOM 1030 N N . LYS A 1 123 ? -10.871 -2.314 16.761 1.00 90.12 123 LYS A N 1
ATOM 1031 C CA . LYS A 1 123 ? -10.134 -2.190 18.033 1.00 90.12 123 LYS A CA 1
ATOM 1032 C C . LYS A 1 123 ? -8.794 -2.920 17.952 1.00 90.12 123 LYS A C 1
ATOM 1034 O O . LYS A 1 123 ? -7.795 -2.408 18.446 1.00 90.12 123 LYS A O 1
ATOM 1039 N N . THR A 1 124 ? -8.769 -4.083 17.305 1.00 92.69 124 THR A N 1
ATOM 1040 C CA . THR A 1 124 ? -7.545 -4.862 17.086 1.00 92.69 124 THR A CA 1
ATOM 1041 C C . THR A 1 124 ? -6.570 -4.137 16.158 1.00 92.69 124 THR A C 1
ATOM 1043 O O . THR A 1 124 ? -5.385 -4.092 16.468 1.00 92.69 124 THR A O 1
ATOM 1046 N N . ILE A 1 125 ? -7.058 -3.502 15.083 1.00 95.19 125 ILE A N 1
ATOM 1047 C CA . ILE A 1 125 ? -6.226 -2.663 14.199 1.00 95.19 125 ILE A CA 1
ATOM 1048 C C . ILE A 1 125 ? -5.570 -1.522 14.989 1.00 95.19 125 ILE A C 1
ATOM 1050 O O . ILE A 1 125 ? -4.360 -1.345 14.918 1.00 95.19 125 ILE A O 1
ATOM 1054 N N . ILE A 1 126 ? -6.350 -0.774 15.776 1.00 93.81 126 ILE A N 1
ATOM 1055 C CA . ILE A 1 126 ? -5.847 0.384 16.533 1.00 93.81 126 ILE A CA 1
ATOM 1056 C C . ILE A 1 126 ? -4.845 -0.048 17.609 1.00 93.81 126 ILE A C 1
ATOM 1058 O O . ILE A 1 126 ? -3.768 0.533 17.711 1.00 93.81 126 ILE A O 1
ATOM 1062 N N . ARG A 1 127 ? -5.164 -1.090 18.393 1.00 93.38 127 ARG A N 1
ATOM 1063 C CA . ARG A 1 127 ? -4.255 -1.626 19.422 1.00 93.38 127 ARG A CA 1
ATOM 1064 C C . ARG A 1 127 ? -2.954 -2.154 18.815 1.00 93.38 127 ARG A C 1
ATOM 1066 O O . ARG A 1 127 ? -1.896 -1.906 19.383 1.00 93.38 127 ARG A O 1
ATOM 1073 N N . GLY A 1 128 ? -3.037 -2.831 17.668 1.00 95.69 128 GLY A N 1
ATOM 1074 C CA . GLY A 1 128 ? -1.862 -3.268 16.916 1.00 95.69 128 GLY A CA 1
ATOM 1075 C C . GLY A 1 128 ? -1.026 -2.084 16.451 1.00 95.69 128 GLY A C 1
ATOM 1076 O O . GLY A 1 128 ? 0.170 -2.055 16.703 1.00 95.69 128 GLY A O 1
ATOM 1077 N N . GLY A 1 129 ? -1.659 -1.062 15.875 1.00 96.12 129 GLY A N 1
ATOM 1078 C CA . GLY A 1 129 ? -0.973 0.161 15.462 1.00 96.12 129 GLY A CA 1
ATOM 1079 C C . GLY A 1 129 ? -0.237 0.857 16.602 1.00 96.12 129 GLY A C 1
ATOM 1080 O O . GLY A 1 129 ? 0.912 1.243 16.439 1.00 96.12 129 GLY A O 1
ATOM 1081 N N . HIS A 1 130 ? -0.855 0.961 17.779 1.00 95.62 130 HIS A N 1
ATOM 1082 C CA . HIS A 1 130 ? -0.182 1.492 18.964 1.00 95.62 130 HIS A CA 1
ATOM 1083 C C . HIS A 1 130 ? 1.044 0.679 19.359 1.00 95.62 130 HIS A C 1
ATOM 1085 O O . HIS A 1 130 ? 2.109 1.253 19.566 1.00 95.62 130 HIS A O 1
ATOM 1091 N N . PHE A 1 131 ? 0.894 -0.643 19.452 1.00 97.50 131 PHE A N 1
ATOM 1092 C CA . PHE A 1 131 ? 2.007 -1.527 19.774 1.00 97.50 131 PHE A CA 1
ATOM 1093 C C . PHE A 1 131 ? 3.147 -1.367 18.761 1.00 97.50 131 PHE A C 1
ATOM 1095 O O . PHE A 1 131 ? 4.290 -1.172 19.164 1.00 97.50 131 PHE A O 1
ATOM 1102 N N . PHE A 1 132 ? 2.827 -1.348 17.465 1.00 97.75 132 PHE A N 1
ATOM 1103 C CA . PHE A 1 132 ? 3.796 -1.105 16.401 1.00 97.75 132 PHE A CA 1
ATOM 1104 C C . PHE A 1 132 ? 4.515 0.232 16.582 1.00 97.75 132 PHE A C 1
ATOM 1106 O O . PHE A 1 132 ? 5.738 0.252 16.548 1.00 97.75 132 PHE A O 1
ATOM 1113 N N . CYS A 1 133 ? 3.791 1.329 16.829 1.00 97.56 133 CYS A N 1
ATOM 1114 C CA . CYS A 1 133 ? 4.392 2.642 17.076 1.00 97.56 133 CYS A CA 1
ATOM 1115 C C . CYS A 1 133 ? 5.374 2.610 18.253 1.00 97.56 133 CYS A C 1
ATOM 1117 O O . CYS A 1 133 ? 6.460 3.169 18.153 1.00 97.56 133 CYS A O 1
ATOM 1119 N N . TYR A 1 134 ? 5.026 1.942 19.358 1.00 97.38 134 TYR A N 1
ATOM 1120 C CA . TYR A 1 134 ? 5.934 1.826 20.501 1.00 97.38 134 TYR A CA 1
ATOM 1121 C C . TYR A 1 134 ? 7.196 1.037 20.147 1.00 97.38 134 TYR A C 1
ATOM 1123 O O . TYR A 1 134 ? 8.292 1.531 20.387 1.00 97.38 134 TYR A O 1
ATOM 1131 N N . VAL A 1 135 ? 7.058 -0.131 19.510 1.00 97.50 135 VAL A N 1
ATOM 1132 C CA . VAL A 1 135 ? 8.214 -0.927 19.061 1.00 97.50 135 VAL A CA 1
ATOM 1133 C C . VAL A 1 135 ? 9.071 -0.139 18.071 1.00 97.50 135 VAL A C 1
ATOM 1135 O O . VAL A 1 135 ? 10.290 -0.137 18.193 1.00 97.50 135 VAL A O 1
ATOM 1138 N N . TYR A 1 136 ? 8.449 0.569 17.130 1.00 97.06 136 TYR A N 1
ATOM 1139 C CA . TYR A 1 136 ? 9.121 1.372 16.114 1.00 97.06 136 TYR A CA 1
ATOM 1140 C C . TYR A 1 136 ? 9.924 2.526 16.718 1.00 97.06 136 TYR A C 1
ATOM 1142 O O . TYR A 1 136 ? 11.109 2.673 16.427 1.00 97.06 136 TYR A O 1
ATOM 1150 N N . ILE A 1 137 ? 9.314 3.306 17.615 1.00 96.62 137 ILE A N 1
ATOM 1151 C CA . ILE A 1 137 ? 9.992 4.398 18.325 1.00 96.62 137 ILE A CA 1
ATOM 1152 C C . ILE A 1 137 ? 11.158 3.846 19.151 1.00 96.62 137 ILE A C 1
ATOM 1154 O O . ILE A 1 137 ? 12.273 4.358 19.051 1.00 96.62 137 ILE A O 1
ATOM 1158 N N . THR A 1 138 ? 10.928 2.783 19.929 1.00 96.50 138 THR A N 1
ATOM 1159 C CA . THR A 1 138 ? 11.977 2.140 20.729 1.00 96.50 138 THR A CA 1
ATOM 1160 C C . THR A 1 138 ? 13.116 1.636 19.850 1.00 96.50 138 THR A C 1
ATOM 1162 O O . THR A 1 138 ? 14.276 1.900 20.154 1.00 96.50 138 THR A O 1
ATOM 1165 N N . PHE A 1 139 ? 12.808 0.972 18.736 1.00 95.75 139 PHE A N 1
ATOM 1166 C CA . PHE A 1 139 ? 13.803 0.484 17.787 1.00 95.75 139 PHE A CA 1
ATOM 1167 C C . PHE A 1 139 ? 14.680 1.615 17.247 1.00 95.75 139 PHE A C 1
ATOM 1169 O O . PHE A 1 139 ? 15.902 1.505 17.295 1.00 95.75 139 PHE A O 1
ATOM 1176 N N . ILE A 1 140 ? 14.084 2.724 16.796 1.00 94.69 140 ILE A N 1
ATOM 1177 C CA . ILE A 1 140 ? 14.849 3.858 16.261 1.00 94.69 140 ILE A CA 1
ATOM 1178 C C . ILE A 1 140 ? 15.743 4.479 17.335 1.00 94.69 140 ILE A C 1
ATOM 1180 O O . ILE A 1 140 ? 16.888 4.824 17.042 1.00 94.69 140 ILE A O 1
ATOM 1184 N N . ILE A 1 141 ? 15.252 4.613 18.571 1.00 95.12 141 ILE A N 1
ATOM 1185 C CA . ILE A 1 141 ? 16.059 5.117 19.691 1.00 95.12 141 ILE A CA 1
ATOM 1186 C C . ILE A 1 141 ? 17.257 4.194 19.928 1.00 95.12 141 ILE A C 1
ATOM 1188 O O . ILE A 1 141 ? 18.389 4.668 19.959 1.00 95.12 141 ILE A O 1
ATOM 1192 N N . LEU A 1 142 ? 17.034 2.882 20.028 1.00 94.81 142 LEU A N 1
ATOM 1193 C CA . LEU A 1 142 ? 18.103 1.905 20.250 1.00 94.81 142 LEU A CA 1
ATOM 1194 C C . LEU A 1 142 ? 19.116 1.882 19.100 1.00 94.81 142 LEU A C 1
ATOM 1196 O O . LEU A 1 142 ? 20.318 1.868 19.349 1.00 94.81 142 LEU A O 1
ATOM 1200 N N . MET A 1 143 ? 18.653 1.939 17.851 1.00 92.50 143 MET A N 1
ATOM 1201 C CA . MET A 1 143 ? 19.533 2.032 16.686 1.00 92.50 143 MET A CA 1
ATOM 1202 C C . MET A 1 143 ? 20.343 3.327 16.690 1.00 92.50 143 MET A C 1
ATOM 1204 O O . MET A 1 143 ? 21.541 3.286 16.440 1.00 92.50 143 MET A O 1
ATOM 1208 N N . THR A 1 144 ? 19.724 4.459 17.034 1.00 92.69 144 THR A N 1
ATOM 1209 C CA . THR A 1 144 ? 20.404 5.760 17.139 1.00 92.69 144 THR A CA 1
ATOM 1210 C C . THR A 1 144 ? 21.489 5.735 18.213 1.00 92.69 144 THR A C 1
ATOM 1212 O O . THR A 1 144 ? 22.586 6.234 17.977 1.00 92.69 144 THR A O 1
ATOM 1215 N N . LEU A 1 145 ? 21.211 5.120 19.368 1.00 93.44 145 LEU A N 1
ATOM 1216 C CA . LEU A 1 145 ? 22.200 4.920 20.430 1.00 93.44 145 LEU A CA 1
ATOM 1217 C C . LEU A 1 145 ? 23.337 3.998 19.969 1.00 93.44 145 LEU A C 1
ATOM 1219 O O . LEU A 1 145 ? 24.499 4.300 20.217 1.00 93.44 145 LEU A O 1
ATOM 1223 N N . LYS A 1 146 ? 23.016 2.915 19.248 1.00 90.94 146 LYS A N 1
ATOM 1224 C CA . LYS A 1 146 ? 23.999 1.966 18.704 1.00 90.94 146 LYS A CA 1
ATOM 1225 C C . LYS A 1 146 ? 24.916 2.604 17.655 1.00 90.94 146 LYS A C 1
ATOM 1227 O O . LYS A 1 146 ? 26.102 2.300 17.629 1.00 90.94 146 LYS A O 1
ATOM 1232 N N . THR A 1 147 ? 24.389 3.463 16.783 1.00 89.81 147 THR A N 1
ATOM 1233 C CA . THR A 1 147 ? 25.156 4.084 15.686 1.00 89.81 147 THR A CA 1
ATOM 1234 C C . THR A 1 147 ? 25.700 5.474 16.017 1.00 89.81 147 THR A C 1
ATOM 1236 O O . THR A 1 147 ? 26.385 6.071 15.189 1.00 89.81 147 THR A O 1
ATOM 1239 N N . GLY A 1 148 ? 25.363 6.028 17.185 1.00 90.75 148 GLY A N 1
ATOM 1240 C CA . GLY A 1 148 ? 25.779 7.361 17.636 1.00 90.75 148 GLY A CA 1
ATOM 1241 C C . GLY A 1 148 ? 25.129 8.539 16.896 1.00 90.75 148 GLY A C 1
ATOM 1242 O O . GLY A 1 148 ? 25.453 9.689 17.173 1.00 90.75 148 GLY A O 1
ATOM 1243 N N . HIS A 1 149 ? 24.222 8.287 15.949 1.00 87.56 149 HIS A N 1
ATOM 1244 C CA . HIS A 1 149 ? 23.537 9.326 15.179 1.00 87.56 149 HIS A CA 1
ATOM 1245 C C . HIS A 1 149 ? 22.216 8.820 14.591 1.00 87.56 149 HIS A C 1
ATOM 1247 O O . HIS A 1 149 ? 22.055 7.634 14.290 1.00 87.56 149 HIS A O 1
ATOM 1253 N N . PHE A 1 150 ? 21.273 9.741 14.390 1.00 86.94 150 PHE A N 1
ATOM 1254 C CA . PHE A 1 150 ? 20.010 9.458 13.716 1.00 86.94 150 PHE A CA 1
ATOM 1255 C C . PHE A 1 150 ? 20.202 9.512 12.196 1.00 86.94 150 PHE A C 1
ATOM 1257 O O . PHE A 1 150 ? 20.675 10.514 11.658 1.00 86.94 150 PHE A O 1
ATOM 1264 N N . SER A 1 151 ? 19.802 8.452 11.492 1.00 81.94 151 SER A N 1
ATOM 1265 C CA . SER A 1 151 ? 19.858 8.391 10.031 1.00 81.94 151 SER A CA 1
ATOM 1266 C C . SER A 1 151 ? 18.615 7.716 9.457 1.00 81.94 151 SER A C 1
ATOM 1268 O O . SER A 1 151 ? 17.990 6.867 10.094 1.00 81.94 151 SER A O 1
ATOM 1270 N N . ARG A 1 152 ? 18.278 8.052 8.206 1.00 77.44 152 ARG A N 1
ATOM 1271 C CA . ARG A 1 152 ? 17.179 7.393 7.486 1.00 77.44 152 ARG A CA 1
ATOM 1272 C C . ARG A 1 152 ? 17.429 5.890 7.322 1.00 77.44 152 ARG A C 1
ATOM 1274 O O . ARG A 1 152 ? 16.485 5.115 7.448 1.00 77.44 152 ARG A O 1
ATOM 1281 N N . GLY A 1 153 ? 18.680 5.480 7.100 1.00 77.19 153 GLY A N 1
ATOM 1282 C CA . GLY A 1 153 ? 19.055 4.065 6.998 1.00 77.19 153 GLY A CA 1
ATOM 1283 C C . GLY A 1 153 ? 18.716 3.265 8.260 1.00 77.19 153 GLY A C 1
ATOM 1284 O O . GLY A 1 153 ? 18.317 2.110 8.159 1.00 77.19 153 GLY A O 1
ATOM 1285 N N . ASN A 1 154 ? 18.758 3.919 9.423 1.00 82.06 154 ASN A N 1
ATOM 1286 C CA . ASN A 1 154 ? 18.479 3.317 10.729 1.00 82.06 154 ASN A CA 1
ATOM 1287 C C . ASN A 1 154 ? 17.000 3.405 11.146 1.00 82.06 154 ASN A C 1
ATOM 1289 O O . ASN A 1 154 ? 16.639 2.969 12.235 1.00 82.06 154 ASN A O 1
ATOM 1293 N N . SER A 1 155 ? 16.141 3.979 10.295 1.00 83.56 155 SER A N 1
ATOM 1294 C CA . SER A 1 155 ? 14.706 4.155 10.566 1.00 83.56 155 SER A CA 1
ATOM 1295 C C . SER A 1 155 ? 13.807 3.089 9.920 1.00 83.56 155 SER A C 1
ATOM 1297 O O . SER A 1 155 ? 12.588 3.151 10.058 1.00 83.56 155 SER A O 1
ATOM 1299 N N . GLY A 1 156 ? 14.379 2.113 9.207 1.00 86.06 156 GLY A N 1
ATOM 1300 C CA . GLY A 1 156 ? 13.643 0.973 8.650 1.00 86.06 156 GLY A CA 1
ATOM 1301 C C . GLY A 1 156 ? 13.575 -0.182 9.646 1.00 86.06 156 GLY A C 1
ATOM 1302 O O . GLY A 1 156 ? 14.559 -0.894 9.822 1.00 86.06 156 GLY A O 1
ATOM 1303 N N . LEU A 1 157 ? 12.427 -0.370 10.298 1.00 90.25 157 LEU A N 1
ATOM 1304 C CA . LEU A 1 157 ? 12.198 -1.478 11.219 1.00 90.25 157 LEU A CA 1
ATOM 1305 C C . LEU A 1 157 ? 11.861 -2.761 10.478 1.00 90.25 157 LEU A C 1
ATOM 1307 O O . LEU A 1 157 ? 12.488 -3.768 10.764 1.00 90.25 157 LEU A O 1
ATOM 1311 N N . LEU A 1 158 ? 10.862 -2.785 9.594 1.00 88.12 158 LEU A N 1
ATOM 1312 C CA . LEU A 1 158 ? 10.568 -4.012 8.846 1.00 88.12 158 LEU A CA 1
ATOM 1313 C C . LEU A 1 158 ? 11.400 -4.040 7.574 1.00 88.12 158 LEU A C 1
ATOM 1315 O O . LEU A 1 158 ? 12.102 -5.016 7.335 1.00 88.12 158 LEU A O 1
ATOM 1319 N N . ASP A 1 159 ? 11.353 -2.964 6.794 1.00 85.94 159 ASP A N 1
ATOM 1320 C CA . ASP A 1 159 ? 12.080 -2.875 5.531 1.00 85.94 159 ASP A CA 1
ATOM 1321 C C . ASP A 1 159 ? 12.562 -1.439 5.259 1.00 85.94 159 ASP A C 1
ATOM 1323 O O . ASP A 1 159 ? 13.520 -0.976 5.883 1.00 85.94 159 ASP A O 1
ATOM 1327 N N . GLU A 1 160 ? 11.901 -0.703 4.360 1.00 86.12 160 GLU A N 1
ATOM 1328 C CA . GLU A 1 160 ? 12.172 0.713 4.116 1.00 86.12 160 GLU A CA 1
ATOM 1329 C C . GLU A 1 160 ? 11.322 1.607 5.034 1.00 86.12 160 GLU A C 1
ATOM 1331 O O . GLU A 1 160 ? 10.133 1.362 5.253 1.00 86.12 160 GLU A O 1
ATOM 1336 N N . CYS A 1 161 ? 11.896 2.718 5.501 1.00 88.75 161 CYS A N 1
ATOM 1337 C CA . CYS A 1 161 ? 11.224 3.665 6.392 1.00 88.75 161 CYS A CA 1
ATOM 1338 C C . CYS A 1 161 ? 9.901 4.224 5.829 1.00 88.75 161 CYS A C 1
ATOM 1340 O O . CYS A 1 161 ? 8.964 4.481 6.583 1.00 88.75 161 CYS A O 1
ATOM 1342 N N . ASN A 1 162 ? 9.780 4.370 4.504 1.00 90.44 162 ASN A N 1
ATOM 1343 C CA . ASN A 1 162 ? 8.531 4.787 3.863 1.00 90.44 162 ASN A CA 1
ATOM 1344 C C . ASN A 1 162 ? 7.431 3.726 3.992 1.00 90.44 162 ASN A C 1
ATOM 1346 O O . ASN A 1 162 ? 6.259 4.067 4.142 1.00 90.44 162 ASN A O 1
ATOM 1350 N N . TYR A 1 163 ? 7.797 2.446 3.936 1.00 92.25 163 TYR A N 1
ATOM 1351 C CA . TYR A 1 163 ? 6.844 1.341 3.996 1.00 92.25 163 TYR A CA 1
ATOM 1352 C C . TYR A 1 163 ? 6.343 1.163 5.429 1.00 92.25 163 TYR A C 1
ATOM 1354 O O . TYR A 1 163 ? 5.143 1.004 5.656 1.00 92.25 163 TYR A O 1
ATOM 1362 N N . ASP A 1 164 ? 7.245 1.301 6.401 1.00 93.69 164 ASP A N 1
ATOM 1363 C CA . ASP A 1 164 ? 6.896 1.312 7.821 1.00 93.69 164 ASP A CA 1
ATOM 1364 C C . ASP A 1 164 ? 6.008 2.513 8.168 1.00 93.69 164 ASP A C 1
ATOM 1366 O O . ASP A 1 164 ? 5.015 2.367 8.881 1.00 93.69 164 ASP A O 1
ATOM 1370 N N . CYS A 1 165 ? 6.289 3.689 7.595 1.00 95.12 165 CYS A N 1
ATOM 1371 C CA . CYS A 1 165 ? 5.428 4.862 7.736 1.00 95.12 165 CYS A CA 1
ATOM 1372 C C . CYS A 1 165 ? 4.012 4.607 7.200 1.00 95.12 165 CYS A C 1
ATOM 1374 O O . CYS A 1 165 ? 3.024 4.914 7.870 1.00 95.12 165 CYS A O 1
ATOM 1376 N N . PHE A 1 166 ? 3.889 3.974 6.028 1.00 96.31 166 PHE A N 1
ATOM 1377 C CA . PHE A 1 166 ? 2.587 3.568 5.498 1.00 96.31 166 PHE A CA 1
ATOM 1378 C C . PHE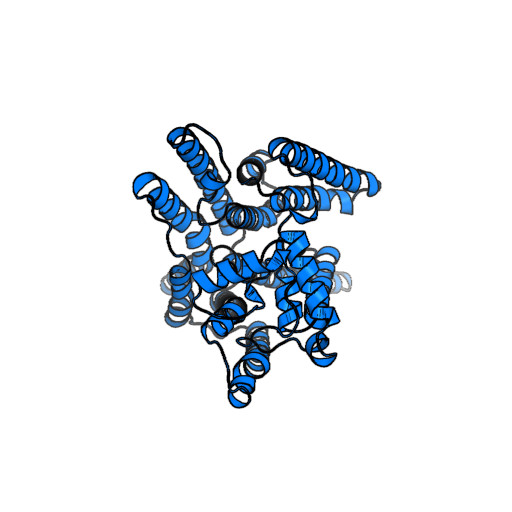 A 1 166 ? 1.878 2.633 6.492 1.00 96.31 166 PHE A C 1
ATOM 1380 O O . PHE A 1 166 ? 0.723 2.874 6.856 1.00 96.31 166 PHE A O 1
ATOM 1387 N N . LEU A 1 167 ? 2.569 1.613 7.011 1.00 96.00 167 LEU A N 1
ATOM 1388 C CA . LEU A 1 167 ? 2.004 0.704 8.013 1.00 96.00 167 LEU A CA 1
ATOM 1389 C C . LEU A 1 167 ? 1.507 1.422 9.269 1.00 96.00 167 LEU A C 1
ATOM 1391 O O . LEU A 1 167 ? 0.464 1.033 9.783 1.00 96.00 167 LEU A O 1
ATOM 1395 N N . VAL A 1 168 ? 2.178 2.483 9.724 1.00 97.19 168 VAL A N 1
ATOM 1396 C CA . VAL A 1 168 ? 1.724 3.344 10.834 1.00 97.19 168 VAL A CA 1
ATOM 1397 C C . VAL A 1 168 ? 0.434 4.096 10.479 1.00 97.19 168 VAL A C 1
ATOM 1399 O O . VAL A 1 168 ? -0.465 4.237 11.314 1.00 97.19 168 VAL A O 1
ATOM 1402 N N . LEU A 1 169 ? 0.293 4.561 9.236 1.00 97.44 169 LEU A N 1
ATOM 1403 C CA . LEU A 1 169 ? -0.857 5.356 8.792 1.00 97.44 169 LEU A CA 1
ATOM 1404 C C . LEU A 1 169 ? -2.143 4.535 8.598 1.00 97.44 169 LEU A C 1
ATOM 1406 O O . LEU A 1 169 ? -3.245 5.069 8.758 1.00 97.44 169 LEU A O 1
ATOM 1410 N N . ILE A 1 170 ? -2.039 3.235 8.309 1.00 97.56 170 ILE A N 1
ATOM 1411 C CA . ILE A 1 170 ? -3.199 2.332 8.184 1.00 97.56 170 ILE A CA 1
ATOM 1412 C C . ILE A 1 170 ? -4.061 2.314 9.463 1.00 97.56 170 ILE A C 1
ATOM 1414 O O . ILE A 1 170 ? -5.247 2.646 9.384 1.00 97.56 170 ILE A O 1
ATOM 1418 N N . PRO A 1 171 ? -3.539 1.956 10.652 1.00 96.56 171 PRO A N 1
ATOM 1419 C CA . PRO A 1 171 ? -4.297 1.992 11.896 1.00 96.56 171 PRO A CA 1
ATOM 1420 C C . PRO A 1 171 ? -4.666 3.416 12.318 1.00 96.56 171 PRO A C 1
ATOM 1422 O O . PRO A 1 171 ? -5.749 3.609 12.877 1.00 96.56 171 PRO A O 1
ATOM 1425 N N . PHE A 1 172 ? -3.855 4.426 11.977 1.00 95.69 172 PHE A N 1
ATOM 1426 C CA . PHE A 1 172 ? -4.214 5.827 12.205 1.00 95.69 172 PHE A CA 1
ATOM 1427 C C . PHE A 1 172 ? -5.531 6.212 11.509 1.00 95.69 172 PHE A C 1
ATOM 1429 O O . PHE A 1 172 ? -6.352 6.932 12.079 1.00 95.69 172 PHE A O 1
ATOM 1436 N N . CYS A 1 173 ? -5.822 5.648 10.330 1.00 95.62 173 CYS A N 1
ATOM 1437 C CA . CYS A 1 173 ? -7.099 5.868 9.641 1.00 95.62 173 CYS A CA 1
ATOM 1438 C C . CYS A 1 173 ? -8.328 5.466 10.479 1.00 95.62 173 CYS A C 1
ATOM 1440 O O . CYS A 1 173 ? -9.418 5.997 10.250 1.00 95.62 173 CYS A O 1
ATOM 1442 N N . TYR A 1 174 ? -8.165 4.569 11.458 1.00 93.56 174 TYR A N 1
ATOM 1443 C CA . TYR A 1 174 ? -9.230 4.077 12.334 1.00 93.56 174 TYR A CA 1
ATOM 1444 C C . TYR A 1 174 ? -9.352 4.835 13.662 1.00 93.56 174 TYR A C 1
ATOM 1446 O O . TYR A 1 174 ? -10.354 4.654 14.357 1.00 93.56 174 TYR A O 1
ATOM 1454 N N . ILE A 1 175 ? -8.396 5.702 14.017 1.00 88.31 175 ILE A N 1
ATOM 1455 C CA . ILE A 1 175 ? -8.309 6.288 15.365 1.00 88.31 175 ILE A CA 1
ATOM 1456 C C . ILE A 1 175 ? -9.547 7.112 15.743 1.00 88.31 175 ILE A C 1
ATOM 1458 O O . ILE A 1 175 ? -10.001 7.080 16.879 1.00 88.31 175 ILE A O 1
ATOM 1462 N N . TYR A 1 176 ? -10.183 7.770 14.771 1.00 82.69 176 TYR A N 1
ATOM 1463 C CA . TYR A 1 176 ? -11.379 8.586 15.001 1.00 82.69 176 TYR A CA 1
ATOM 1464 C C . TYR A 1 176 ? -12.688 7.781 15.070 1.00 82.69 176 TYR A C 1
ATOM 1466 O O . TYR A 1 176 ? -13.769 8.368 15.129 1.00 82.69 176 TYR A O 1
ATOM 1474 N N . GLN A 1 177 ? -12.634 6.445 15.025 1.00 79.81 177 GLN A N 1
ATOM 1475 C CA . GLN A 1 177 ? -13.837 5.614 15.083 1.00 79.81 177 GLN A CA 1
ATOM 1476 C C . GLN A 1 177 ? -14.450 5.547 16.489 1.00 79.81 177 GLN A C 1
ATOM 1478 O O . GLN A 1 177 ? -15.676 5.487 16.591 1.00 79.81 177 GLN A O 1
ATOM 1483 N N . ASN A 1 178 ? -13.643 5.570 17.556 1.00 67.56 178 ASN A N 1
ATOM 1484 C CA . ASN A 1 178 ? -14.170 5.583 18.922 1.00 67.56 178 ASN A CA 1
ATOM 1485 C C . ASN A 1 178 ? -14.046 6.992 19.505 1.00 67.56 178 ASN A C 1
ATOM 1487 O O . ASN A 1 178 ? -12.952 7.539 19.613 1.00 67.56 178 ASN A O 1
ATOM 1491 N N . LYS A 1 179 ? -15.183 7.564 19.921 1.00 60.84 179 LYS A N 1
ATOM 1492 C CA . LYS A 1 179 ? -15.256 8.897 20.545 1.00 60.84 179 LYS A CA 1
ATOM 1493 C C . LYS A 1 179 ? -14.465 9.002 21.860 1.00 60.84 179 LYS A C 1
ATOM 1495 O O . LYS A 1 179 ? -14.198 10.108 22.303 1.00 60.84 179 LYS A O 1
ATOM 1500 N N . SER A 1 180 ? -14.103 7.869 22.465 1.00 53.41 180 SER A N 1
ATOM 1501 C CA . SER A 1 180 ? -13.368 7.785 23.732 1.00 53.41 180 SER A CA 1
ATOM 1502 C C . SER A 1 180 ? -11.851 7.938 23.593 1.00 53.41 180 SER A C 1
ATOM 1504 O O . SER A 1 180 ? -11.148 7.805 24.589 1.00 53.41 180 SER A O 1
ATOM 1506 N N . TYR A 1 181 ? -11.313 8.116 22.383 1.00 61.19 181 TYR A N 1
ATOM 1507 C CA . TYR A 1 181 ? -9.866 8.181 22.213 1.00 61.19 181 TYR A CA 1
ATOM 1508 C C . TYR A 1 181 ? -9.311 9.568 22.540 1.00 61.19 181 TYR A C 1
ATOM 1510 O O . TYR A 1 181 ? -9.581 10.556 21.858 1.00 61.19 181 TYR A O 1
ATOM 1518 N N . GLU A 1 182 ? -8.522 9.615 23.611 1.00 63.50 182 GLU A N 1
ATOM 1519 C CA . GLU A 1 182 ? -7.846 10.812 24.097 1.00 63.50 182 GLU A CA 1
ATOM 1520 C C . GLU A 1 182 ? -6.768 11.298 23.122 1.00 63.50 182 GLU A C 1
ATOM 1522 O O . GLU A 1 182 ? -6.104 10.503 22.454 1.00 63.50 182 GLU A O 1
ATOM 1527 N N . ARG A 1 183 ? -6.504 12.613 23.114 1.00 68.38 183 ARG A N 1
ATOM 1528 C CA . ARG A 1 183 ? -5.434 13.239 22.308 1.00 68.38 183 ARG A CA 1
ATOM 1529 C C . ARG A 1 183 ? -4.067 12.563 22.496 1.00 68.38 183 ARG A C 1
ATOM 1531 O O . ARG A 1 183 ? -3.287 12.498 21.551 1.00 68.38 183 ARG A O 1
ATOM 1538 N N . LYS A 1 184 ? -3.805 12.002 23.683 1.00 72.75 184 LYS A N 1
ATOM 1539 C CA . LYS A 1 184 ? -2.574 11.264 24.015 1.00 72.75 184 LYS A CA 1
ATOM 1540 C C . LYS A 1 184 ? -2.353 10.024 23.142 1.00 72.75 184 LYS A C 1
ATOM 1542 O O . LYS A 1 184 ? -1.214 9.628 22.934 1.00 72.75 184 LYS A O 1
ATOM 1547 N N . GLN A 1 185 ? -3.414 9.441 22.584 1.00 83.25 185 GLN A N 1
ATOM 1548 C CA . GLN A 1 185 ? -3.321 8.256 21.728 1.00 83.25 185 GLN A CA 1
ATOM 1549 C C . GLN A 1 185 ? -2.923 8.591 20.282 1.00 83.25 185 GLN A C 1
ATOM 1551 O O . GLN A 1 185 ? -2.448 7.735 19.547 1.00 83.25 185 GLN A O 1
ATOM 1556 N N . ILE A 1 186 ? -3.041 9.850 19.866 1.00 91.00 186 ILE A N 1
ATOM 1557 C CA . ILE A 1 186 ? -2.572 10.292 18.547 1.00 91.00 186 ILE A CA 1
ATOM 1558 C C . ILE A 1 186 ? -1.045 10.474 18.543 1.00 91.00 186 ILE A C 1
ATOM 1560 O O . ILE A 1 186 ? -0.397 10.251 17.522 1.00 91.00 186 ILE A O 1
ATOM 1564 N N . LEU A 1 187 ? -0.459 10.844 19.686 1.00 92.75 187 LEU A N 1
ATOM 1565 C CA . LEU A 1 187 ? 0.949 11.226 19.789 1.00 92.75 187 LEU A CA 1
ATOM 1566 C C . LEU A 1 187 ? 1.934 10.137 19.310 1.00 92.75 187 LEU A C 1
ATOM 1568 O O . LEU A 1 187 ? 2.811 10.484 18.520 1.00 92.75 187 LEU A O 1
ATOM 1572 N N . PRO A 1 188 ? 1.796 8.842 19.670 1.00 95.44 188 PRO A N 1
ATOM 1573 C CA . PRO A 1 188 ? 2.698 7.803 19.165 1.00 95.44 188 PRO A CA 1
ATOM 1574 C C . PRO A 1 188 ? 2.697 7.683 17.635 1.00 95.44 188 PRO A C 1
ATOM 1576 O O . PRO A 1 188 ? 3.746 7.431 17.047 1.00 95.44 188 PRO A O 1
ATOM 1579 N N . PHE A 1 189 ? 1.550 7.903 16.979 1.00 96.12 189 PHE A N 1
ATOM 1580 C CA . PHE A 1 189 ? 1.462 7.899 15.515 1.00 96.12 189 PHE A CA 1
ATOM 1581 C C . PHE A 1 189 ? 2.205 9.087 14.908 1.00 96.12 189 PHE A C 1
ATOM 1583 O O . PHE A 1 189 ? 2.989 8.899 13.983 1.00 96.12 189 PHE A O 1
ATOM 1590 N N . ILE A 1 190 ? 2.006 10.294 15.453 1.00 94.19 190 ILE A N 1
ATOM 1591 C CA . ILE A 1 190 ? 2.714 11.499 14.994 1.00 94.19 190 ILE A CA 1
ATOM 1592 C C . ILE A 1 190 ? 4.227 11.304 15.124 1.00 94.19 190 ILE A C 1
ATOM 1594 O O . ILE A 1 190 ? 4.954 11.516 14.157 1.00 94.19 190 ILE A O 1
ATOM 1598 N N . LEU A 1 191 ? 4.694 10.866 16.297 1.00 94.44 191 LEU A N 1
ATOM 1599 C CA . LEU A 1 191 ? 6.118 10.641 16.546 1.00 94.44 191 LEU A CA 1
ATOM 1600 C C . LEU A 1 191 ? 6.694 9.596 15.589 1.00 94.44 191 LEU A C 1
ATOM 1602 O O . LEU A 1 191 ? 7.715 9.855 14.963 1.00 94.44 191 LEU A O 1
ATOM 1606 N N . SER A 1 192 ? 6.005 8.468 15.401 1.00 95.94 192 SER A N 1
ATOM 1607 C CA . SER A 1 192 ? 6.445 7.418 14.473 1.00 95.94 192 SER A CA 1
ATOM 1608 C C . SER A 1 192 ? 6.552 7.931 13.033 1.00 95.94 192 SER A C 1
ATOM 1610 O O . SER A 1 192 ? 7.559 7.698 12.368 1.00 95.94 192 SER A O 1
ATOM 1612 N N . VAL A 1 193 ? 5.562 8.693 12.552 1.00 94.31 193 VAL A N 1
ATOM 1613 C CA . VAL A 1 193 ? 5.596 9.278 11.200 1.00 94.31 193 VAL A CA 1
ATOM 1614 C C . VAL A 1 193 ? 6.754 10.269 11.054 1.00 94.31 193 VAL A C 1
ATOM 1616 O O . VAL A 1 193 ? 7.478 10.207 10.063 1.00 94.31 193 VAL A O 1
ATOM 1619 N N . LEU A 1 194 ? 6.992 11.141 12.036 1.00 91.00 194 LEU A N 1
ATOM 1620 C CA . LEU A 1 194 ? 8.112 12.088 11.992 1.00 91.00 194 LEU A CA 1
ATOM 1621 C C . LEU A 1 194 ? 9.473 11.373 12.023 1.00 91.00 194 LEU A C 1
ATOM 1623 O O . LEU A 1 194 ? 10.357 11.705 11.233 1.00 91.00 194 LEU A O 1
ATOM 1627 N N . MET A 1 195 ? 9.620 10.355 12.877 1.00 91.50 195 MET A N 1
ATOM 1628 C CA . MET A 1 195 ? 10.845 9.556 12.999 1.00 91.50 195 MET A CA 1
ATOM 1629 C C . MET A 1 195 ? 11.115 8.682 11.765 1.00 91.50 195 MET A C 1
ATOM 1631 O O . MET A 1 195 ? 12.270 8.367 11.494 1.00 91.50 195 MET A O 1
ATOM 1635 N N . SER A 1 196 ? 10.092 8.351 10.967 1.00 90.12 196 SER A N 1
ATOM 1636 C CA . SER A 1 196 ? 10.270 7.625 9.699 1.00 90.12 196 SER A CA 1
ATOM 1637 C C . SER A 1 196 ? 10.983 8.435 8.612 1.00 90.12 196 SER A C 1
ATOM 1639 O O . SER A 1 196 ? 11.452 7.878 7.619 1.00 90.12 196 SER A O 1
ATOM 1641 N N . THR A 1 197 ? 11.048 9.765 8.754 1.00 85.94 197 THR A N 1
ATOM 1642 C CA . THR A 1 197 ? 11.571 10.697 7.736 1.00 85.94 197 THR A CA 1
ATOM 1643 C C . THR A 1 197 ? 10.852 10.631 6.376 1.00 85.94 197 THR A C 1
ATOM 1645 O O . THR A 1 197 ? 11.374 11.110 5.365 1.00 85.94 197 THR A O 1
ATOM 1648 N N . SER A 1 198 ? 9.644 10.057 6.324 1.00 86.00 198 SER A N 1
ATOM 1649 C CA . SER A 1 198 ? 8.861 9.947 5.092 1.00 86.00 198 SER A CA 1
ATOM 1650 C C . SER A 1 198 ? 8.156 11.259 4.740 1.00 86.00 198 SER A C 1
ATOM 1652 O O . SER A 1 198 ? 7.273 11.720 5.465 1.00 86.00 198 SER A O 1
ATOM 1654 N N . LYS A 1 199 ? 8.497 11.838 3.579 1.00 81.56 199 LYS A N 1
ATOM 1655 C CA . LYS A 1 199 ? 7.896 13.102 3.110 1.00 81.56 199 LYS A CA 1
ATOM 1656 C C . LYS A 1 199 ? 6.396 12.956 2.845 1.00 81.56 199 LYS A C 1
ATOM 1658 O O . LYS A 1 199 ? 5.596 13.808 3.221 1.00 81.56 199 LYS A O 1
ATOM 1663 N N . THR A 1 200 ? 6.024 11.867 2.176 1.00 83.69 200 THR A N 1
ATOM 1664 C CA . THR A 1 200 ? 4.631 11.589 1.807 1.00 83.69 200 THR A CA 1
ATOM 1665 C C . THR A 1 200 ? 3.823 11.152 3.010 1.00 83.69 200 THR A C 1
ATOM 1667 O O . THR A 1 200 ? 2.701 11.630 3.153 1.00 83.69 200 THR A O 1
ATOM 1670 N N . GLY A 1 201 ? 4.442 10.426 3.946 1.00 90.06 201 GLY A N 1
ATOM 1671 C CA . GLY A 1 201 ? 3.808 10.057 5.204 1.00 90.06 201 GLY A CA 1
ATOM 1672 C C . GLY A 1 201 ? 3.406 11.255 6.061 1.00 90.06 201 GLY A C 1
ATOM 1673 O O . GLY A 1 201 ? 2.275 11.320 6.544 1.00 90.06 201 GLY A O 1
ATOM 1674 N N . VAL A 1 202 ? 4.286 12.254 6.204 1.00 89.00 202 VAL A N 1
ATOM 1675 C CA . VAL A 1 202 ? 3.977 13.496 6.941 1.00 89.00 202 VAL A CA 1
ATOM 1676 C C . VAL A 1 202 ? 2.837 14.268 6.271 1.00 89.00 202 VAL A C 1
ATOM 1678 O O . VAL A 1 202 ? 1.897 14.698 6.945 1.00 89.00 202 VAL A O 1
ATOM 1681 N N . MET A 1 203 ? 2.880 14.406 4.942 1.00 85.81 203 MET A N 1
ATOM 1682 C CA . MET A 1 203 ? 1.816 15.058 4.176 1.00 85.81 203 MET A CA 1
ATOM 1683 C C . MET A 1 203 ? 0.480 14.306 4.310 1.00 85.81 203 MET A C 1
ATOM 1685 O O . MET A 1 203 ? -0.558 14.927 4.550 1.00 85.81 203 MET A O 1
ATOM 1689 N N . ALA A 1 204 ? 0.497 12.975 4.209 1.00 91.56 204 ALA A N 1
ATOM 1690 C CA . ALA A 1 204 ? -0.679 12.126 4.356 1.00 91.56 204 ALA A CA 1
ATOM 1691 C C . ALA A 1 204 ? -1.280 12.221 5.760 1.00 91.56 204 ALA A C 1
ATOM 1693 O O . ALA A 1 204 ? -2.490 12.418 5.889 1.00 91.56 204 ALA A O 1
ATOM 1694 N N . LEU A 1 205 ? -0.450 12.177 6.805 1.00 92.75 205 LEU A N 1
ATOM 1695 C CA . LEU A 1 205 ? -0.873 12.392 8.187 1.00 92.75 205 LEU A CA 1
ATOM 1696 C C . LEU A 1 205 ? -1.572 13.749 8.349 1.00 92.75 205 LEU A C 1
ATOM 1698 O O . LEU A 1 205 ? -2.697 13.806 8.849 1.00 92.75 205 LEU A O 1
ATOM 1702 N N . GLY A 1 206 ? -0.936 14.826 7.878 1.00 88.62 206 GLY A N 1
ATOM 1703 C CA . GLY A 1 206 ? -1.480 16.182 7.949 1.00 88.62 206 GLY A CA 1
ATOM 1704 C C . GLY A 1 206 ? -2.827 16.307 7.237 1.00 88.62 206 GLY A C 1
ATOM 1705 O O . GLY A 1 206 ? -3.793 16.803 7.819 1.00 88.62 206 GLY A O 1
ATOM 1706 N N . ILE A 1 207 ? -2.933 15.784 6.012 1.00 88.75 207 ILE A N 1
ATOM 1707 C CA . ILE A 1 207 ? -4.187 15.788 5.248 1.00 88.75 207 ILE A CA 1
ATOM 1708 C C . ILE A 1 207 ? -5.272 14.984 5.973 1.00 88.75 207 ILE A C 1
ATOM 1710 O O . ILE A 1 207 ? -6.387 15.482 6.121 1.00 88.75 207 ILE A O 1
ATOM 1714 N N . ILE A 1 208 ? -4.973 13.778 6.466 1.00 91.25 208 ILE A N 1
ATOM 1715 C CA . ILE A 1 208 ? -5.950 12.937 7.179 1.00 91.25 208 ILE A CA 1
ATOM 1716 C C . ILE A 1 208 ? -6.442 13.626 8.463 1.00 91.25 208 ILE A C 1
ATOM 1718 O O . ILE A 1 208 ? -7.636 13.563 8.766 1.00 91.25 208 ILE A O 1
ATOM 1722 N N . MET A 1 209 ? -5.559 14.314 9.194 1.00 88.62 209 MET A N 1
ATOM 1723 C CA . MET A 1 209 ? -5.912 15.061 10.407 1.00 88.62 209 MET A CA 1
ATOM 1724 C C . MET A 1 209 ? -6.752 16.307 10.115 1.00 88.62 209 MET A C 1
ATOM 1726 O O . MET A 1 209 ? -7.700 16.596 10.846 1.00 88.62 209 MET A O 1
ATOM 1730 N N . VAL A 1 210 ? -6.433 17.043 9.049 1.00 85.44 210 VAL A N 1
ATOM 1731 C CA . VAL A 1 210 ? -7.083 18.317 8.703 1.00 85.44 210 VAL A CA 1
ATOM 1732 C C . VAL A 1 210 ? -8.403 18.113 7.956 1.00 85.44 210 VAL A C 1
ATOM 1734 O O . VAL A 1 210 ? -9.350 18.882 8.145 1.00 85.44 210 VAL A O 1
ATOM 1737 N N . TYR A 1 211 ? -8.516 17.064 7.138 1.00 85.06 211 TYR A N 1
ATOM 1738 C CA . TYR A 1 211 ? -9.665 16.830 6.261 1.00 85.06 211 TYR A CA 1
ATOM 1739 C C . TYR A 1 211 ? -11.040 16.872 6.970 1.00 85.06 211 TYR A C 1
ATOM 1741 O O . TYR A 1 211 ? -11.969 17.491 6.436 1.00 85.06 211 TYR A O 1
ATOM 1749 N N . PRO A 1 212 ? -11.228 16.282 8.172 1.00 81.00 212 PRO A N 1
ATOM 1750 C CA . PRO A 1 212 ? -12.489 16.385 8.909 1.00 81.00 212 PRO A CA 1
ATOM 1751 C C . PRO A 1 212 ? -12.899 17.826 9.245 1.00 81.00 212 PRO A C 1
ATOM 1753 O O . PRO A 1 212 ? -14.094 18.131 9.227 1.00 81.00 212 PRO A O 1
ATOM 1756 N N . TYR A 1 213 ? -11.930 18.700 9.529 1.00 81.62 213 TYR A N 1
ATOM 1757 C CA . TYR A 1 213 ? -12.156 20.116 9.829 1.00 81.62 213 TYR A CA 1
ATOM 1758 C C . TYR A 1 213 ? -12.403 20.916 8.551 1.00 81.62 213 TYR A C 1
ATOM 1760 O O . TYR A 1 213 ? -13.361 21.685 8.487 1.00 81.62 213 TYR A O 1
ATOM 1768 N N . TYR A 1 214 ? -11.625 20.647 7.498 1.00 81.94 214 TYR A N 1
ATOM 1769 C CA . TYR A 1 214 ? -11.823 21.227 6.168 1.00 81.94 214 TYR A CA 1
ATOM 1770 C C . TYR A 1 214 ? -13.253 21.011 5.652 1.00 81.94 214 TYR A C 1
ATOM 1772 O O . TYR A 1 214 ? -13.887 21.942 5.161 1.00 81.94 214 TYR A O 1
ATOM 1780 N N . LYS A 1 215 ? -13.802 19.796 5.805 1.00 77.25 215 LYS A N 1
ATOM 1781 C CA . LYS A 1 215 ? -15.158 19.471 5.329 1.00 77.25 215 LYS A CA 1
ATOM 1782 C C . LYS A 1 215 ? -16.253 20.279 6.038 1.00 77.25 215 LYS A C 1
ATOM 1784 O O . LYS A 1 215 ? -17.296 20.524 5.439 1.00 77.25 215 LYS A O 1
ATOM 1789 N N . LYS A 1 216 ? -16.038 20.649 7.304 1.00 79.81 216 LYS A N 1
ATOM 1790 C CA . LYS A 1 216 ? -17.021 21.357 8.140 1.00 79.81 216 LYS A CA 1
ATOM 1791 C C . LYS A 1 216 ? -16.837 22.874 8.145 1.00 79.81 216 LYS A C 1
ATOM 1793 O O . LYS A 1 216 ? -17.763 23.583 8.520 1.00 79.81 216 LYS A O 1
ATOM 1798 N N . SER A 1 217 ? -15.658 23.368 7.778 1.00 78.31 217 SER A N 1
ATOM 1799 C CA . SER A 1 217 ? -15.341 24.787 7.890 1.00 78.31 217 SER A CA 1
ATOM 1800 C C . SER A 1 217 ? -15.788 25.601 6.676 1.00 78.31 217 SER A C 1
ATOM 1802 O O . SER A 1 217 ? -15.732 25.141 5.533 1.00 78.31 217 SER A O 1
ATOM 1804 N N . LYS A 1 218 ? -16.166 26.858 6.934 1.00 80.00 218 LYS A N 1
ATOM 1805 C CA . LYS A 1 218 ? -16.359 27.893 5.909 1.00 80.00 218 LYS A CA 1
ATOM 1806 C C . LYS A 1 218 ? -15.015 28.377 5.330 1.00 80.00 218 LYS A C 1
ATOM 1808 O O . LYS A 1 218 ? -14.960 28.777 4.174 1.00 80.00 218 LYS A O 1
ATOM 1813 N N . PHE A 1 219 ? -13.914 28.252 6.080 1.00 79.94 219 PHE A N 1
ATOM 1814 C CA . PHE A 1 219 ? -12.578 28.753 5.721 1.00 79.94 219 PHE A CA 1
ATOM 1815 C C . PHE A 1 219 ? -11.695 27.681 5.066 1.00 79.94 219 PHE A C 1
ATOM 1817 O O . PHE A 1 219 ? -10.596 27.375 5.524 1.00 79.94 219 PHE A O 1
ATOM 1824 N N . LYS A 1 220 ? -12.179 27.076 3.979 1.00 77.88 220 LYS A N 1
ATOM 1825 C CA . LYS A 1 220 ? -11.499 25.969 3.278 1.00 77.88 220 LYS A CA 1
ATOM 1826 C C . LYS A 1 220 ? -10.067 26.298 2.834 1.00 77.88 220 LYS A C 1
ATOM 1828 O O . LYS A 1 220 ? -9.191 25.443 2.937 1.00 77.88 220 LYS A O 1
ATOM 1833 N N . ILE A 1 221 ? -9.840 27.530 2.376 1.00 72.50 221 ILE A N 1
ATOM 1834 C CA . ILE A 1 221 ? -8.538 28.015 1.890 1.00 72.50 221 ILE A CA 1
ATOM 1835 C C . ILE A 1 221 ? -7.498 28.034 3.017 1.00 72.50 221 ILE A C 1
ATOM 1837 O O . ILE A 1 221 ? -6.367 27.617 2.796 1.00 72.50 221 ILE A O 1
ATOM 1841 N N . LEU A 1 222 ? -7.887 28.410 4.242 1.00 76.06 222 LEU A N 1
ATOM 1842 C CA . LEU A 1 222 ? -6.983 28.441 5.397 1.00 76.06 222 LEU A CA 1
ATOM 1843 C C . LEU A 1 222 ? -6.417 27.050 5.715 1.00 76.06 222 LEU A C 1
ATOM 1845 O O . LEU A 1 222 ? -5.217 26.894 5.904 1.00 76.06 222 LEU A O 1
ATOM 1849 N N . TYR A 1 223 ? -7.267 26.020 5.726 1.00 74.56 223 TYR A N 1
ATOM 1850 C CA . TYR A 1 223 ? -6.830 24.646 5.994 1.00 74.56 223 TYR A CA 1
ATOM 1851 C C . TYR A 1 223 ? -5.925 24.083 4.893 1.00 74.56 223 TYR A C 1
ATOM 1853 O O . TYR A 1 223 ? -4.987 23.348 5.197 1.00 74.56 223 TYR A O 1
ATOM 1861 N N . LEU A 1 224 ? -6.175 24.444 3.630 1.00 72.12 224 LEU A N 1
ATOM 1862 C CA . LEU A 1 224 ? -5.273 24.113 2.523 1.00 72.12 224 LEU A CA 1
ATOM 1863 C C . LEU A 1 224 ? -3.932 24.846 2.664 1.00 72.12 224 LEU A C 1
ATOM 1865 O O . LEU A 1 224 ? -2.888 24.230 2.465 1.00 72.12 224 LEU A O 1
ATOM 1869 N N . GLY A 1 225 ? -3.956 26.112 3.091 1.00 72.69 225 GLY A N 1
ATOM 1870 C CA . GLY A 1 225 ? -2.763 26.895 3.409 1.00 72.69 225 GLY A CA 1
ATOM 1871 C C . GLY A 1 225 ? -1.927 26.268 4.525 1.00 72.69 225 GLY A C 1
ATOM 1872 O O . GLY A 1 225 ? -0.722 26.131 4.364 1.00 72.69 225 GLY A O 1
ATOM 1873 N N . ILE A 1 226 ? -2.551 25.792 5.610 1.00 75.88 226 ILE A N 1
ATOM 1874 C CA . ILE A 1 226 ? -1.853 25.104 6.713 1.00 75.88 226 ILE A CA 1
ATOM 1875 C C . ILE A 1 226 ? -1.143 23.837 6.216 1.00 75.88 226 ILE A C 1
ATOM 1877 O O . ILE A 1 226 ? 0.023 23.622 6.540 1.00 75.88 226 ILE A O 1
ATOM 1881 N N . ILE A 1 227 ? -1.815 23.011 5.405 1.00 71.62 227 ILE A N 1
ATOM 1882 C CA . ILE A 1 227 ? -1.203 21.810 4.813 1.00 71.62 227 ILE A CA 1
ATOM 1883 C C . ILE A 1 227 ? -0.022 22.203 3.915 1.00 71.62 227 ILE A C 1
ATOM 1885 O O . ILE A 1 227 ? 1.046 21.595 4.008 1.00 71.62 227 ILE A O 1
ATOM 1889 N N . GLY A 1 228 ? -0.203 23.228 3.076 1.00 70.75 228 GLY A N 1
ATOM 1890 C CA . GLY A 1 228 ? 0.840 23.757 2.200 1.00 70.75 228 GLY A CA 1
ATOM 1891 C C . GLY A 1 228 ? 2.057 24.241 2.983 1.00 70.75 228 GLY A C 1
ATOM 1892 O O . GLY A 1 228 ? 3.165 23.799 2.708 1.00 70.75 228 GLY A O 1
ATOM 1893 N N . ILE A 1 229 ? 1.853 25.061 4.016 1.00 77.00 229 ILE A N 1
ATOM 1894 C CA . ILE A 1 229 ? 2.917 25.610 4.866 1.00 77.00 229 ILE A CA 1
ATOM 1895 C C . ILE A 1 229 ? 3.671 24.496 5.598 1.00 77.00 229 ILE A C 1
ATOM 1897 O O . ILE A 1 229 ? 4.895 24.473 5.547 1.00 77.00 229 ILE A O 1
ATOM 1901 N N . ILE A 1 230 ? 2.972 23.543 6.228 1.00 73.50 230 ILE A N 1
ATOM 1902 C CA . ILE A 1 230 ? 3.619 22.409 6.913 1.00 73.50 230 ILE A CA 1
ATOM 1903 C C . ILE A 1 230 ? 4.476 21.611 5.928 1.00 73.50 230 ILE A C 1
ATOM 1905 O O . ILE A 1 230 ? 5.613 21.259 6.238 1.00 73.50 230 ILE A O 1
ATOM 1909 N N . THR A 1 231 ? 3.948 21.360 4.730 1.00 64.94 231 THR A N 1
ATOM 1910 C CA . THR A 1 231 ? 4.667 20.622 3.689 1.00 64.94 231 THR A CA 1
ATOM 1911 C C . THR A 1 231 ? 5.891 21.404 3.218 1.00 64.94 231 THR A C 1
ATOM 1913 O O . THR A 1 231 ? 6.976 20.840 3.162 1.00 64.94 231 THR A O 1
ATOM 1916 N N . ILE A 1 232 ? 5.757 22.706 2.952 1.00 70.38 232 ILE A N 1
ATOM 1917 C CA . ILE A 1 232 ? 6.859 23.572 2.510 1.00 70.38 232 ILE A CA 1
ATOM 1918 C C . ILE A 1 232 ? 7.947 23.666 3.580 1.00 70.38 232 ILE A C 1
ATOM 1920 O O . ILE A 1 232 ? 9.109 23.456 3.257 1.00 70.38 232 ILE A O 1
ATOM 1924 N N . ILE A 1 233 ? 7.594 23.912 4.845 1.00 73.75 233 ILE A N 1
ATOM 1925 C CA . ILE A 1 233 ? 8.558 23.981 5.956 1.00 73.75 233 ILE A CA 1
ATOM 1926 C C . ILE A 1 233 ? 9.312 22.657 6.085 1.00 73.75 233 ILE A C 1
ATOM 1928 O O . ILE A 1 233 ? 10.535 22.638 6.209 1.00 73.75 233 ILE A O 1
ATOM 1932 N N . TRP A 1 234 ? 8.596 21.536 6.022 1.00 67.31 234 TRP A N 1
ATOM 1933 C CA . TRP A 1 234 ? 9.210 20.221 6.149 1.00 67.31 234 TRP A CA 1
ATOM 1934 C C . TRP A 1 234 ? 10.118 19.893 4.950 1.00 67.31 234 TRP A C 1
ATOM 1936 O O . TRP A 1 234 ? 11.225 19.386 5.133 1.00 67.31 234 TRP A O 1
ATOM 1946 N N . LEU A 1 235 ? 9.698 20.241 3.726 1.00 66.31 235 LEU A N 1
ATOM 1947 C CA . LEU A 1 235 ? 10.524 20.123 2.520 1.00 66.31 235 LEU A CA 1
ATOM 1948 C C . LEU A 1 235 ? 11.770 21.013 2.606 1.00 66.31 235 LEU A C 1
ATOM 1950 O O . LEU A 1 235 ? 12.866 20.529 2.337 1.00 66.31 235 LEU A O 1
ATOM 1954 N N . TYR A 1 236 ? 11.621 22.267 3.032 1.00 68.12 236 TYR A N 1
ATOM 1955 C CA . TYR A 1 236 ? 12.701 23.241 3.191 1.00 68.12 236 TYR A CA 1
ATOM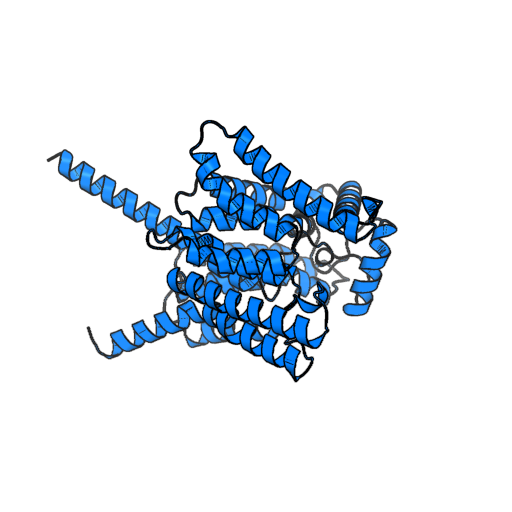 1956 C C . TYR A 1 236 ? 13.778 22.752 4.169 1.00 68.12 236 TYR A C 1
ATOM 1958 O O . TYR A 1 236 ? 14.954 22.685 3.811 1.00 68.12 236 TYR A O 1
ATOM 1966 N N . ILE A 1 237 ? 13.375 22.30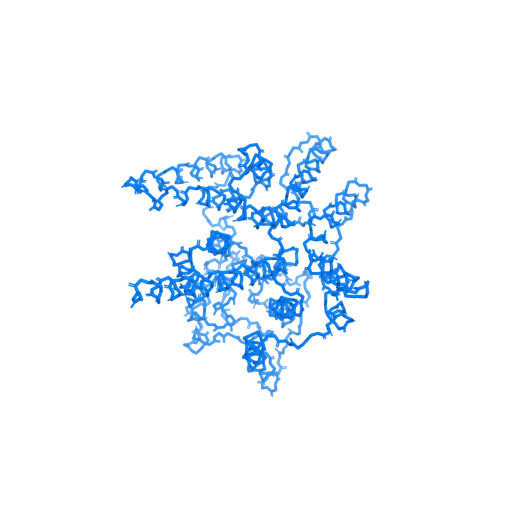4 5.367 1.00 66.12 237 ILE A N 1
ATOM 1967 C CA . ILE A 1 237 ? 14.287 21.746 6.383 1.00 66.12 237 ILE A CA 1
ATOM 1968 C C . ILE A 1 237 ? 15.068 20.543 5.833 1.00 66.12 237 ILE A C 1
ATOM 1970 O O . ILE A 1 237 ? 16.232 20.336 6.179 1.00 66.12 237 ILE A O 1
ATOM 1974 N N . PHE A 1 238 ? 14.438 19.737 4.980 1.00 60.28 238 PHE A N 1
ATOM 1975 C CA . PHE A 1 238 ? 15.040 18.518 4.454 1.00 60.28 238 PHE A CA 1
ATOM 1976 C C . PHE A 1 238 ? 15.956 18.760 3.245 1.00 60.28 238 PHE A C 1
ATOM 1978 O O . PHE A 1 238 ? 17.009 18.131 3.153 1.00 60.28 238 PHE A O 1
ATOM 1985 N N . PHE A 1 239 ? 15.569 19.637 2.314 1.00 64.00 239 PHE A N 1
ATOM 1986 C CA . PHE A 1 239 ? 16.347 19.914 1.102 1.00 64.00 239 PHE A CA 1
ATOM 1987 C C . PHE A 1 239 ? 17.637 20.682 1.407 1.00 64.00 239 PHE A C 1
ATOM 1989 O O . PHE A 1 239 ? 18.692 20.297 0.906 1.00 64.00 239 PHE A O 1
ATOM 1996 N N . ILE A 1 240 ? 17.595 21.669 2.311 1.00 59.56 240 ILE A N 1
ATOM 1997 C CA . ILE A 1 240 ? 18.795 22.426 2.709 1.00 59.56 240 ILE A CA 1
ATOM 1998 C C . ILE A 1 240 ? 19.837 21.522 3.367 1.00 59.56 240 ILE A C 1
ATOM 2000 O O . ILE A 1 240 ? 21.024 21.639 3.085 1.00 59.56 240 ILE A O 1
ATOM 2004 N N . LYS A 1 241 ? 19.410 20.555 4.187 1.00 56.09 241 LYS A N 1
ATOM 2005 C CA . LYS A 1 241 ? 20.335 19.617 4.838 1.00 56.09 241 LYS A CA 1
ATOM 2006 C C . LYS A 1 241 ? 21.008 18.624 3.883 1.00 56.09 241 LYS A C 1
ATOM 2008 O O . LYS A 1 241 ? 21.914 17.922 4.318 1.00 56.09 241 LYS A O 1
ATOM 2013 N N . ARG A 1 242 ? 20.560 18.514 2.627 1.00 54.62 242 ARG A N 1
ATOM 2014 C CA . ARG A 1 242 ? 21.083 17.536 1.658 1.00 54.62 242 ARG A CA 1
ATOM 2015 C C . ARG A 1 242 ? 21.740 18.142 0.419 1.00 54.62 242 ARG A C 1
ATOM 2017 O O . ARG A 1 242 ? 22.192 17.369 -0.414 1.00 54.62 242 ARG A O 1
ATOM 2024 N N . GLY A 1 243 ? 21.795 19.469 0.290 1.00 52.88 243 GLY A N 1
ATOM 2025 C CA . GLY A 1 243 ? 22.459 20.119 -0.849 1.00 52.88 243 GLY A CA 1
ATOM 2026 C C . GLY A 1 243 ? 21.862 19.746 -2.211 1.00 52.88 243 GLY A C 1
ATOM 2027 O O . GLY A 1 243 ? 22.565 19.756 -3.212 1.00 52.88 243 GLY A O 1
ATOM 2028 N N . VAL A 1 244 ? 20.581 19.371 -2.249 1.00 57.62 244 VAL A N 1
ATOM 2029 C CA . VAL A 1 244 ? 19.882 19.016 -3.490 1.00 57.62 244 VAL A CA 1
ATOM 2030 C C . VAL A 1 244 ? 19.530 20.305 -4.231 1.00 57.62 244 VAL A C 1
ATOM 2032 O O . VAL A 1 244 ? 18.681 21.062 -3.757 1.00 57.62 244 VAL A O 1
ATOM 2035 N N . THR A 1 245 ? 20.189 20.548 -5.363 1.00 52.56 245 THR A N 1
ATOM 2036 C CA . THR A 1 245 ? 20.051 21.776 -6.164 1.00 52.56 245 THR A CA 1
ATOM 2037 C C . THR A 1 245 ? 19.114 21.630 -7.365 1.00 52.56 245 THR A C 1
ATOM 2039 O O . THR A 1 245 ? 18.480 22.616 -7.725 1.00 52.56 245 THR A O 1
ATOM 2042 N N . ASP A 1 246 ? 18.938 20.419 -7.915 1.00 56.16 246 ASP A N 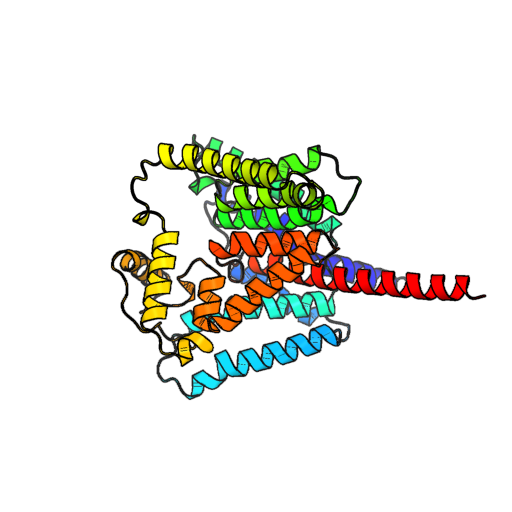1
ATOM 2043 C CA . ASP A 1 246 ? 18.165 20.193 -9.149 1.00 56.16 246 ASP A CA 1
ATOM 2044 C C . ASP A 1 246 ? 16.948 19.279 -8.967 1.00 56.16 246 ASP A C 1
ATOM 2046 O O . ASP A 1 246 ? 17.008 18.246 -8.297 1.00 56.16 246 ASP A O 1
ATOM 2050 N N . ILE A 1 247 ? 15.834 19.622 -9.625 1.00 54.53 247 ILE A N 1
ATOM 2051 C CA . ILE A 1 247 ? 14.590 18.825 -9.625 1.00 54.53 247 ILE A CA 1
ATOM 2052 C C . ILE A 1 247 ? 14.814 17.436 -10.245 1.00 54.53 247 ILE A C 1
ATOM 2054 O O . ILE A 1 247 ? 14.192 16.466 -9.808 1.00 54.53 247 ILE A O 1
ATOM 2058 N N . GLU A 1 248 ? 15.731 17.321 -11.207 1.00 50.50 248 GLU A N 1
ATOM 2059 C CA . GLU A 1 248 ? 16.091 16.059 -11.870 1.00 50.50 248 GLU A CA 1
ATOM 2060 C C . GLU A 1 248 ? 16.788 15.061 -10.937 1.00 50.50 248 GLU A C 1
ATOM 2062 O O . GLU A 1 248 ? 16.730 13.860 -11.173 1.00 50.50 248 GLU A O 1
ATOM 2067 N N . SER A 1 249 ? 17.356 15.523 -9.819 1.00 54.00 249 SER A N 1
ATOM 2068 C CA . SER A 1 249 ? 17.928 14.646 -8.785 1.00 54.00 249 SER A CA 1
ATOM 2069 C C . SER A 1 249 ? 16.875 14.009 -7.865 1.00 54.00 249 SER A C 1
ATOM 2071 O O . SER A 1 249 ? 17.201 13.245 -6.956 1.00 54.00 249 SER A O 1
ATOM 2073 N N . VAL A 1 250 ? 15.591 14.331 -8.062 1.00 67.62 250 VAL A N 1
ATOM 2074 C CA . VAL A 1 250 ? 14.489 13.725 -7.316 1.00 67.62 250 VAL A CA 1
ATOM 2075 C C . VAL A 1 250 ? 14.003 12.495 -8.074 1.00 67.62 250 VAL A C 1
ATOM 2077 O O . VAL A 1 250 ? 13.291 12.635 -9.063 1.00 67.62 250 VAL A O 1
ATOM 2080 N N . ASP A 1 251 ? 14.275 11.299 -7.543 1.00 72.75 251 ASP A N 1
ATOM 2081 C CA . ASP A 1 251 ? 13.908 9.993 -8.121 1.00 72.75 251 ASP A CA 1
ATOM 2082 C C . ASP A 1 251 ? 12.523 9.993 -8.785 1.00 72.75 251 ASP A C 1
ATOM 2084 O O . ASP A 1 251 ? 12.340 9.576 -9.923 1.00 72.75 251 ASP A O 1
ATOM 2088 N N . ARG A 1 252 ? 11.519 10.541 -8.090 1.00 76.38 252 ARG A N 1
ATOM 2089 C CA . ARG A 1 252 ? 10.126 10.589 -8.559 1.00 76.38 252 ARG A CA 1
ATOM 2090 C C . ARG A 1 252 ? 9.963 11.348 -9.876 1.00 76.38 252 ARG A C 1
ATOM 2092 O O . ARG A 1 252 ? 9.168 10.908 -10.697 1.00 76.38 252 ARG A O 1
ATOM 2099 N N . ALA A 1 253 ? 10.674 12.457 -10.074 1.00 78.81 253 ALA A N 1
ATOM 2100 C CA . ALA A 1 253 ? 10.621 13.216 -11.321 1.00 78.81 253 ALA A CA 1
ATOM 2101 C C . ALA A 1 253 ? 11.143 12.371 -12.491 1.00 78.81 253 ALA A C 1
ATOM 2103 O O . ALA A 1 253 ? 10.493 12.327 -13.533 1.00 78.81 253 ALA A O 1
ATOM 2104 N N . ILE A 1 254 ? 12.219 11.608 -12.271 1.00 85.06 254 ILE A N 1
ATOM 2105 C CA . ILE A 1 254 ? 12.774 10.662 -13.248 1.00 85.06 254 ILE A CA 1
ATOM 2106 C C . ILE A 1 254 ? 11.736 9.582 -13.604 1.00 85.06 254 ILE A C 1
ATOM 2108 O O . ILE A 1 254 ? 11.466 9.349 -14.780 1.00 85.06 254 ILE A O 1
ATOM 2112 N N . PHE A 1 255 ? 11.072 8.974 -12.610 1.00 88.50 255 PHE A N 1
ATOM 2113 C CA . PHE A 1 255 ? 10.006 7.988 -12.860 1.00 88.50 255 PHE A CA 1
ATOM 2114 C C . PHE A 1 255 ? 8.825 8.574 -13.652 1.00 88.50 255 PHE A C 1
ATOM 2116 O O . PHE A 1 255 ? 8.296 7.907 -14.540 1.00 88.50 255 PHE A O 1
ATOM 2123 N N . PHE A 1 256 ? 8.399 9.808 -13.355 1.00 88.06 256 PHE A N 1
ATOM 2124 C CA . PHE A 1 256 ? 7.351 10.488 -14.129 1.00 88.06 256 PHE A CA 1
ATOM 2125 C C . PHE A 1 256 ? 7.803 10.781 -15.560 1.00 88.06 256 PHE A C 1
ATOM 2127 O O . PHE A 1 256 ? 7.045 10.511 -16.489 1.00 88.06 256 PHE A O 1
ATOM 2134 N N . ALA A 1 257 ? 9.026 11.277 -15.748 1.00 89.25 257 ALA A N 1
ATOM 2135 C CA . ALA A 1 257 ? 9.586 11.552 -17.065 1.00 89.25 257 ALA A CA 1
ATOM 2136 C C . ALA A 1 257 ? 9.659 10.277 -17.917 1.00 89.25 257 ALA A C 1
ATOM 2138 O O . ALA A 1 257 ? 9.151 10.268 -19.037 1.00 89.25 257 ALA A O 1
ATOM 2139 N N . GLN A 1 258 ? 10.173 9.172 -17.363 1.00 92.00 258 GLN A N 1
ATOM 2140 C CA . GLN A 1 258 ? 10.203 7.890 -18.068 1.00 92.00 258 GLN A CA 1
ATOM 2141 C C . GLN A 1 258 ? 8.789 7.373 -18.375 1.00 92.00 258 GLN A C 1
ATOM 2143 O O . GLN A 1 258 ? 8.560 6.824 -19.451 1.00 92.00 258 GLN A O 1
ATOM 2148 N N . PHE A 1 259 ? 7.820 7.560 -17.472 1.00 92.50 259 PHE A N 1
ATOM 2149 C CA . PHE A 1 259 ? 6.428 7.178 -17.725 1.00 92.50 259 PHE A CA 1
ATOM 2150 C C . PHE A 1 259 ? 5.824 7.971 -18.892 1.00 92.50 259 PHE A C 1
ATOM 2152 O O . PHE A 1 259 ? 5.203 7.379 -19.770 1.00 92.50 259 PHE A O 1
ATOM 2159 N N . PHE A 1 260 ? 6.019 9.291 -18.939 1.00 92.19 260 PHE A N 1
ATOM 2160 C CA . PHE A 1 260 ? 5.522 10.107 -20.049 1.00 92.19 260 PHE A CA 1
ATOM 2161 C C . PHE A 1 260 ? 6.242 9.805 -21.364 1.00 92.19 260 PHE A C 1
ATOM 2163 O O . PHE A 1 260 ? 5.577 9.744 -22.396 1.00 92.19 260 PHE A O 1
ATOM 2170 N N . ASN A 1 261 ? 7.553 9.548 -21.323 1.00 92.69 261 ASN A N 1
ATOM 2171 C CA . ASN A 1 261 ? 8.315 9.102 -22.489 1.00 92.69 261 ASN A CA 1
ATOM 2172 C C . ASN A 1 261 ? 7.805 7.754 -23.024 1.00 92.69 261 ASN A C 1
ATOM 2174 O O . ASN A 1 261 ? 7.711 7.557 -24.228 1.00 92.69 261 ASN A O 1
ATOM 2178 N N . TYR A 1 262 ? 7.410 6.839 -22.135 1.00 91.56 262 TYR A N 1
ATOM 2179 C CA . TYR A 1 262 ? 6.740 5.606 -22.541 1.00 91.56 262 TYR A CA 1
ATOM 2180 C C . TYR A 1 262 ? 5.378 5.887 -23.190 1.00 91.56 262 TYR A C 1
ATOM 2182 O O . TYR A 1 262 ? 5.110 5.395 -24.282 1.00 91.56 262 TYR A O 1
ATOM 2190 N N . VAL A 1 263 ? 4.513 6.690 -22.557 1.00 91.94 263 VAL A N 1
ATOM 2191 C CA . VAL A 1 263 ? 3.162 6.962 -23.084 1.00 91.94 263 VAL A CA 1
ATOM 2192 C C . VAL A 1 263 ? 3.209 7.655 -24.449 1.00 91.94 263 VAL A C 1
ATOM 2194 O O . VAL A 1 263 ? 2.362 7.365 -25.287 1.00 91.94 263 VAL A O 1
ATOM 2197 N N . SER A 1 264 ? 4.183 8.537 -24.696 1.00 92.38 264 SER A N 1
ATOM 2198 C CA . SER A 1 264 ? 4.318 9.220 -25.990 1.00 92.38 264 SER A CA 1
ATOM 2199 C C . SER A 1 264 ? 4.744 8.294 -27.133 1.00 92.38 264 SER A C 1
ATOM 2201 O O . SER A 1 264 ? 4.511 8.627 -28.292 1.00 92.38 264 SER A O 1
ATOM 2203 N N . GLN A 1 265 ? 5.347 7.147 -26.817 1.00 92.69 265 GLN A N 1
ATOM 2204 C CA . GLN A 1 265 ? 5.844 6.171 -27.791 1.00 92.69 265 GLN A CA 1
ATOM 2205 C C . GLN A 1 265 ? 4.977 4.908 -27.877 1.00 92.69 265 GLN A C 1
ATOM 2207 O O . GLN A 1 265 ? 5.102 4.134 -28.825 1.00 92.69 265 GLN A O 1
ATOM 2212 N N . ALA A 1 266 ? 4.114 4.679 -26.888 1.00 91.56 266 ALA A N 1
ATOM 2213 C CA . ALA A 1 266 ? 3.223 3.532 -26.842 1.00 91.56 266 ALA A CA 1
ATOM 2214 C C . ALA A 1 266 ? 2.147 3.612 -27.934 1.00 91.56 266 ALA A C 1
ATOM 2216 O O . ALA A 1 266 ? 1.651 4.687 -28.281 1.00 91.56 266 ALA A O 1
ATOM 2217 N N . SER A 1 267 ? 1.731 2.451 -28.447 1.00 92.69 267 SER A N 1
ATOM 2218 C CA . SER A 1 267 ? 0.595 2.397 -29.364 1.00 92.69 267 SER A CA 1
ATOM 2219 C C . SER A 1 267 ? -0.689 2.840 -28.655 1.00 92.69 267 SER A C 1
ATOM 2221 O O . SER A 1 267 ? -0.842 2.687 -27.441 1.00 92.69 267 SER A O 1
ATOM 2223 N N . PHE A 1 268 ? -1.662 3.339 -29.419 1.00 93.19 268 PHE A N 1
ATOM 2224 C CA . PHE A 1 268 ? -2.974 3.707 -28.877 1.00 93.19 268 PHE A CA 1
ATOM 2225 C C . PHE A 1 268 ? -3.615 2.569 -28.060 1.00 93.19 268 PHE A C 1
ATOM 2227 O O . PHE A 1 268 ? -4.201 2.804 -27.002 1.00 93.19 268 PHE A O 1
ATOM 2234 N N .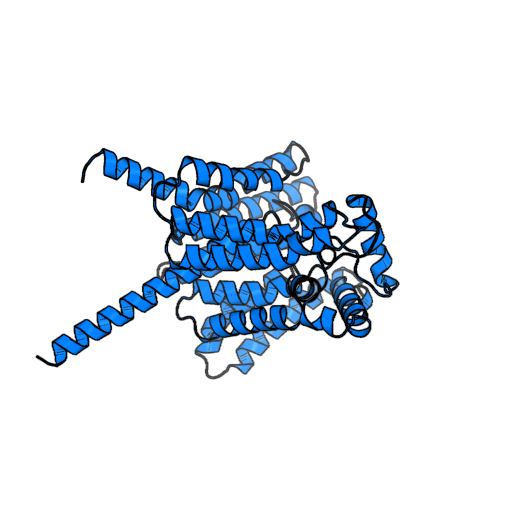 TRP A 1 269 ? -3.460 1.323 -28.517 1.00 93.19 269 TRP A N 1
ATOM 2235 C CA . TRP A 1 269 ? -4.005 0.153 -27.835 1.00 93.19 269 TRP A CA 1
ATOM 2236 C C . TRP A 1 269 ? -3.282 -0.159 -26.526 1.00 93.19 269 TRP A C 1
ATOM 2238 O O . TRP A 1 269 ? -3.948 -0.474 -25.540 1.00 93.19 269 TRP A O 1
ATOM 2248 N N . ASP A 1 270 ? -1.961 0.011 -26.474 1.00 91.00 270 ASP A N 1
ATOM 2249 C CA . ASP A 1 270 ? -1.190 -0.153 -25.237 1.00 91.00 270 ASP A CA 1
ATOM 2250 C C . ASP A 1 270 ? -1.524 0.939 -24.216 1.00 91.00 270 ASP A C 1
ATOM 2252 O O . ASP A 1 270 ? -1.563 0.681 -23.016 1.00 91.00 270 ASP A O 1
ATOM 2256 N N . VAL A 1 271 ? -1.845 2.154 -24.665 1.00 92.81 271 VAL A N 1
ATOM 2257 C CA . VAL A 1 271 ? -2.302 3.231 -23.774 1.00 92.81 271 VAL A CA 1
ATOM 2258 C C . VAL A 1 271 ? -3.661 2.900 -23.140 1.00 92.81 271 VAL A C 1
ATOM 2260 O O . VAL A 1 271 ? -3.884 3.184 -21.958 1.00 92.81 271 VAL A O 1
ATOM 2263 N N . ILE A 1 272 ? -4.574 2.285 -23.899 1.00 95.12 272 ILE A N 1
ATOM 2264 C CA . ILE A 1 272 ? -5.938 1.978 -23.439 1.00 95.12 272 ILE A CA 1
ATOM 2265 C C . ILE A 1 272 ? -6.015 0.688 -22.624 1.00 95.12 272 ILE A C 1
ATOM 2267 O O . ILE A 1 272 ? -6.688 0.672 -21.593 1.00 95.12 272 ILE A O 1
ATOM 2271 N N . PHE A 1 273 ? -5.362 -0.381 -23.076 1.00 93.06 273 PHE A N 1
ATOM 2272 C CA . PHE A 1 273 ? -5.470 -1.719 -22.483 1.00 93.06 273 PHE A CA 1
ATOM 2273 C C . PHE A 1 273 ? -4.236 -2.138 -21.683 1.00 93.06 273 PHE A C 1
ATOM 2275 O O . PHE A 1 273 ? -4.263 -3.162 -20.988 1.00 93.06 273 PHE A O 1
ATOM 2282 N N . GLY A 1 274 ? -3.172 -1.339 -21.748 1.00 92.06 274 GLY A N 1
ATOM 2283 C CA . GLY A 1 274 ? -1.908 -1.608 -21.087 1.00 92.06 274 GLY A CA 1
ATOM 2284 C C . GLY A 1 274 ? -1.120 -2.741 -21.735 1.00 92.06 274 GLY A C 1
ATOM 2285 O O . GLY A 1 274 ? -1.634 -3.554 -22.503 1.00 92.06 274 GLY A O 1
ATOM 2286 N N . TYR A 1 275 ? 0.131 -2.849 -21.325 1.00 87.44 275 TYR A N 1
ATOM 2287 C CA . TYR A 1 275 ? 1.083 -3.837 -21.790 1.00 87.44 275 TYR A CA 1
ATOM 2288 C C . TYR A 1 275 ? 0.850 -5.218 -21.172 1.00 87.44 275 TYR A C 1
ATOM 2290 O O . TYR A 1 275 ? 0.212 -5.362 -20.121 1.00 87.44 275 TYR A O 1
ATOM 2298 N N . PHE A 1 276 ? 1.367 -6.259 -21.820 1.00 87.81 276 PHE A N 1
ATOM 2299 C CA . PHE A 1 276 ? 1.305 -7.614 -21.283 1.00 87.81 276 PHE A CA 1
ATOM 2300 C C . PHE A 1 276 ? 2.367 -7.819 -20.188 1.00 87.81 276 PHE A C 1
ATOM 2302 O O . PHE A 1 276 ? 3.544 -7.541 -20.425 1.00 87.81 276 PHE A O 1
ATOM 2309 N N . PRO A 1 277 ? 1.984 -8.320 -18.997 1.00 89.31 277 PRO A N 1
ATOM 2310 C CA . PRO A 1 277 ? 2.929 -8.624 -17.926 1.00 89.31 277 PRO A CA 1
ATOM 2311 C C . PRO A 1 277 ? 4.018 -9.600 -18.375 1.00 89.31 277 PRO A C 1
ATOM 2313 O O . PRO A 1 277 ? 3.751 -10.541 -19.123 1.00 89.31 277 PRO A O 1
ATOM 2316 N N . GLY A 1 278 ? 5.238 -9.412 -17.876 1.00 86.88 278 GLY A N 1
ATOM 2317 C CA . GLY A 1 278 ? 6.368 -10.289 -18.196 1.00 86.88 278 GLY A CA 1
ATOM 2318 C C . GLY A 1 278 ? 7.064 -10.006 -19.528 1.00 86.88 278 GLY A C 1
ATOM 2319 O O . GLY A 1 278 ? 8.069 -10.649 -19.813 1.00 86.88 278 GLY A O 1
ATOM 2320 N N . ARG A 1 279 ? 6.593 -9.037 -20.316 1.00 88.62 279 ARG A N 1
ATOM 2321 C CA . ARG A 1 279 ? 7.334 -8.493 -21.460 1.00 88.62 279 ARG A CA 1
ATOM 2322 C C . ARG A 1 279 ? 7.953 -7.134 -21.080 1.00 88.62 279 ARG A C 1
ATOM 2324 O O . ARG A 1 279 ? 7.316 -6.382 -20.336 1.00 88.62 279 ARG A O 1
ATOM 2331 N N . PRO A 1 280 ? 9.159 -6.801 -21.569 1.00 88.31 280 PRO A N 1
ATOM 2332 C CA . PRO A 1 280 ? 9.750 -5.488 -21.336 1.00 88.31 280 PRO A CA 1
ATOM 2333 C C . PRO A 1 280 ? 8.952 -4.406 -22.069 1.00 88.31 280 PRO A C 1
ATOM 2335 O O . PRO A 1 280 ? 8.470 -4.619 -23.179 1.00 88.31 280 PRO A O 1
ATOM 2338 N N . MET A 1 281 ? 8.816 -3.240 -21.447 1.00 88.06 281 MET A N 1
ATOM 2339 C CA . MET A 1 281 ? 8.175 -2.073 -22.041 1.00 88.06 281 MET A CA 1
ATOM 2340 C C . MET A 1 281 ? 8.918 -1.660 -23.312 1.00 88.06 281 MET A C 1
ATOM 2342 O O . MET A 1 281 ? 10.143 -1.547 -23.316 1.00 88.06 281 MET A O 1
ATOM 2346 N N . SER A 1 282 ? 8.169 -1.410 -24.382 1.00 80.56 282 SER A N 1
ATOM 2347 C CA . SER A 1 282 ? 8.708 -0.858 -25.623 1.00 80.56 282 SER A CA 1
ATOM 2348 C C . SER A 1 282 ? 8.961 0.644 -25.488 1.00 80.56 282 SER A C 1
ATOM 2350 O O . SER A 1 282 ? 8.144 1.354 -24.902 1.00 80.56 282 SER A O 1
ATOM 2352 N N . GLY A 1 283 ? 10.051 1.128 -26.079 1.00 82.56 283 GLY A N 1
ATOM 2353 C CA . GLY A 1 283 ? 10.365 2.554 -26.172 1.00 82.56 283 GLY A CA 1
ATOM 2354 C C . GLY A 1 283 ? 11.776 2.884 -25.701 1.00 82.56 283 GLY A C 1
ATOM 2355 O O . GLY A 1 283 ? 12.490 2.035 -25.165 1.00 82.56 283 GLY A O 1
ATOM 2356 N N . SER A 1 284 ? 12.183 4.130 -25.922 1.00 88.75 284 SER A N 1
ATOM 2357 C CA . SER A 1 284 ? 13.468 4.621 -25.444 1.00 88.75 284 SER A CA 1
ATOM 2358 C C . SER A 1 284 ? 13.483 4.758 -23.919 1.00 88.75 284 SER A C 1
ATOM 2360 O O . SER A 1 284 ? 12.472 5.013 -23.252 1.00 88.75 284 SER A O 1
ATOM 2362 N N . ILE A 1 285 ? 14.668 4.574 -23.356 1.00 90.62 285 ILE A N 1
ATOM 2363 C CA . ILE A 1 285 ? 14.956 4.802 -21.946 1.00 90.62 285 ILE A CA 1
ATOM 2364 C C . ILE A 1 285 ? 15.648 6.159 -21.866 1.00 90.62 285 ILE A C 1
ATOM 2366 O O . ILE A 1 285 ? 16.597 6.395 -22.607 1.00 90.62 285 ILE A O 1
ATOM 2370 N N . ILE A 1 286 ? 15.170 7.049 -20.998 1.00 90.56 286 ILE A N 1
ATOM 2371 C CA . ILE A 1 286 ? 15.861 8.318 -20.744 1.00 90.56 286 ILE A CA 1
ATOM 2372 C C . ILE A 1 286 ? 17.145 8.053 -19.950 1.00 90.56 286 ILE A C 1
ATOM 2374 O O . ILE A 1 286 ? 17.156 7.195 -19.066 1.00 90.56 286 ILE A O 1
ATOM 2378 N N . ASP A 1 287 ? 18.204 8.817 -20.208 1.00 88.75 287 ASP A N 1
ATOM 2379 C CA . ASP A 1 287 ? 19.530 8.581 -19.613 1.00 88.75 287 ASP A CA 1
ATOM 2380 C C . ASP A 1 287 ? 19.500 8.544 -18.079 1.00 88.75 287 ASP A C 1
ATOM 2382 O O . ASP A 1 287 ? 20.083 7.661 -17.449 1.00 88.75 287 ASP A O 1
ATOM 2386 N N . SER A 1 288 ? 18.728 9.441 -17.462 1.00 87.06 288 SER A N 1
ATOM 2387 C CA . SER A 1 288 ? 18.557 9.504 -16.005 1.00 87.06 288 SER A CA 1
ATOM 2388 C C . SER A 1 288 ? 17.867 8.270 -15.405 1.00 87.06 288 SER A C 1
ATOM 2390 O O . SER A 1 288 ? 17.952 8.039 -14.198 1.00 87.06 288 SER A O 1
ATOM 2392 N N . PHE A 1 289 ? 17.212 7.444 -16.226 1.00 89.19 289 PHE A N 1
ATOM 2393 C CA . PHE A 1 289 ? 16.555 6.207 -15.807 1.00 89.19 289 PHE A CA 1
ATOM 2394 C C . PHE A 1 289 ? 17.429 4.957 -15.981 1.00 89.19 289 PHE A C 1
ATOM 2396 O O . PHE A 1 289 ? 17.142 3.923 -15.374 1.00 89.19 289 PHE A O 1
ATOM 2403 N N . VAL A 1 290 ? 18.518 5.038 -16.754 1.00 89.56 290 VAL A N 1
ATOM 2404 C CA . VAL A 1 290 ? 19.401 3.895 -17.052 1.00 89.56 290 VAL A CA 1
ATOM 2405 C C . VAL A 1 290 ? 19.984 3.287 -15.777 1.00 89.56 290 VAL A C 1
ATOM 2407 O O . VAL A 1 290 ? 19.981 2.067 -15.631 1.00 89.56 290 VAL A O 1
ATOM 2410 N N . TRP A 1 291 ? 20.392 4.120 -14.812 1.00 87.88 291 TRP A N 1
ATOM 2411 C CA . TRP A 1 291 ? 20.914 3.645 -13.525 1.00 87.88 291 TRP A CA 1
ATOM 2412 C C . TRP A 1 291 ? 19.909 2.760 -12.766 1.00 87.88 291 TRP A C 1
ATOM 2414 O O . TRP A 1 291 ? 20.273 1.724 -12.208 1.00 87.88 291 TRP A O 1
ATOM 2424 N N . TYR A 1 292 ? 18.623 3.126 -12.786 1.00 86.75 292 TYR A N 1
ATOM 2425 C CA . TYR A 1 292 ? 17.578 2.327 -12.143 1.00 86.75 292 TYR A CA 1
ATOM 2426 C C . TYR A 1 292 ? 17.422 0.977 -12.825 1.00 86.75 292 TYR A C 1
ATOM 2428 O O . TYR A 1 292 ? 17.305 -0.039 -12.144 1.00 86.75 292 TYR A O 1
ATOM 2436 N N . ILE A 1 293 ? 17.447 0.956 -14.158 1.00 88.31 293 ILE A N 1
ATOM 2437 C CA . ILE A 1 293 ? 17.394 -0.291 -14.918 1.00 88.31 293 ILE A CA 1
ATOM 2438 C C . ILE A 1 293 ? 18.583 -1.169 -14.544 1.00 88.31 293 ILE A C 1
ATOM 2440 O O . ILE A 1 293 ? 18.349 -2.288 -14.103 1.00 88.31 293 ILE A O 1
ATOM 2444 N N . SER A 1 294 ? 19.818 -0.662 -14.586 1.00 86.75 294 SER A N 1
ATOM 2445 C CA . SER A 1 294 ? 20.997 -1.467 -14.242 1.00 86.75 294 SER A CA 1
ATOM 2446 C C . SER A 1 294 ? 20.939 -2.038 -12.819 1.00 86.75 294 SER A C 1
ATOM 2448 O O . SER A 1 294 ? 21.278 -3.202 -12.602 1.00 86.75 294 SER A O 1
ATOM 2450 N N . GLU A 1 295 ? 20.440 -1.265 -11.848 1.00 86.75 295 GLU A N 1
ATOM 2451 C CA . GLU A 1 295 ? 20.240 -1.743 -10.473 1.00 86.75 295 GLU A CA 1
ATOM 2452 C C . GLU A 1 295 ? 19.178 -2.848 -10.391 1.00 86.75 295 GLU A C 1
ATOM 2454 O O . GLU A 1 295 ? 19.359 -3.855 -9.699 1.00 86.75 295 GLU A O 1
ATOM 2459 N N . PHE A 1 296 ? 18.049 -2.680 -11.084 1.00 85.00 296 PHE A N 1
ATOM 2460 C CA . PHE A 1 296 ? 16.979 -3.672 -11.077 1.00 85.00 296 PHE A CA 1
ATOM 2461 C C . PHE A 1 296 ? 17.353 -4.939 -11.844 1.00 85.00 296 PHE A C 1
ATOM 2463 O O . PHE A 1 296 ? 17.041 -6.030 -11.360 1.00 85.00 296 PHE A O 1
ATOM 2470 N N . GLU A 1 297 ? 18.028 -4.815 -12.983 1.00 88.06 297 GLU A N 1
ATOM 2471 C CA . GLU A 1 297 ? 18.546 -5.929 -13.774 1.00 88.06 297 GLU A CA 1
ATOM 2472 C C . GLU A 1 297 ? 19.568 -6.728 -12.964 1.00 88.06 297 GLU A C 1
ATOM 2474 O O . GLU A 1 297 ? 19.407 -7.939 -12.820 1.00 88.06 297 GLU A O 1
ATOM 2479 N N . GLY A 1 298 ? 20.534 -6.064 -12.317 1.00 83.81 298 GLY A N 1
ATOM 2480 C CA . GLY A 1 298 ? 21.532 -6.723 -11.469 1.00 83.81 298 GLY A CA 1
ATOM 2481 C C . GLY A 1 298 ? 20.921 -7.473 -10.280 1.00 83.81 298 GLY A C 1
ATOM 2482 O O . GLY A 1 298 ? 21.293 -8.610 -9.994 1.00 83.81 298 GLY A O 1
ATOM 2483 N N . ARG A 1 299 ? 19.920 -6.887 -9.608 1.00 82.75 299 ARG A N 1
ATOM 2484 C CA . ARG A 1 299 ? 19.230 -7.541 -8.476 1.00 82.75 299 ARG A CA 1
ATOM 2485 C C . ARG A 1 299 ? 18.295 -8.667 -8.902 1.00 82.75 299 ARG A C 1
ATOM 2487 O O . ARG A 1 299 ? 18.014 -9.571 -8.107 1.00 82.75 299 ARG A O 1
ATOM 2494 N N . ASN A 1 300 ? 17.743 -8.587 -10.113 1.00 81.00 300 ASN A N 1
ATOM 2495 C CA . ASN A 1 300 ? 16.711 -9.511 -10.568 1.00 81.00 300 ASN A CA 1
ATOM 2496 C C . ASN A 1 300 ? 17.163 -10.516 -11.627 1.00 81.00 300 ASN A C 1
ATOM 2498 O O . ASN A 1 300 ? 16.422 -11.463 -11.885 1.00 81.00 300 ASN A O 1
ATOM 2502 N N . ASN A 1 301 ? 18.370 -10.383 -12.166 1.00 84.38 301 ASN A N 1
ATOM 2503 C CA . ASN A 1 301 ? 18.870 -11.201 -13.265 1.00 84.38 301 ASN A CA 1
ATOM 2504 C C . ASN A 1 301 ? 17.856 -11.279 -14.424 1.00 84.38 301 ASN A C 1
ATOM 2506 O O . ASN A 1 301 ? 17.454 -12.357 -14.861 1.00 84.38 301 ASN A O 1
ATOM 2510 N N . ILE A 1 302 ? 17.362 -10.114 -14.838 1.00 86.06 302 ILE A N 1
ATOM 2511 C CA . ILE A 1 302 ? 16.440 -9.924 -15.964 1.00 86.06 302 ILE A CA 1
ATOM 2512 C C . ILE A 1 302 ? 16.986 -8.806 -16.843 1.00 86.06 302 ILE A C 1
ATOM 2514 O O . ILE A 1 302 ? 17.725 -7.969 -16.342 1.00 86.06 302 ILE A O 1
ATOM 2518 N N . ILE A 1 303 ? 16.592 -8.777 -18.115 1.00 85.81 303 ILE A N 1
ATOM 2519 C CA . ILE A 1 303 ? 16.977 -7.725 -19.063 1.00 85.81 303 ILE A CA 1
ATOM 2520 C C . ILE A 1 303 ? 15.717 -6.982 -19.509 1.00 85.81 303 ILE A C 1
ATOM 2522 O O . ILE A 1 303 ? 14.697 -7.612 -19.810 1.00 85.81 303 ILE A O 1
ATOM 2526 N N . GLY A 1 304 ? 15.788 -5.655 -19.549 1.00 86.69 304 GLY A N 1
ATOM 2527 C CA . GLY A 1 304 ? 14.750 -4.750 -20.023 1.00 86.69 304 GLY A CA 1
ATOM 2528 C C . GLY A 1 304 ? 14.121 -3.876 -18.935 1.00 86.69 304 GLY A C 1
ATOM 2529 O O . GLY A 1 304 ? 14.374 -4.013 -17.737 1.00 86.69 304 GLY A O 1
ATOM 2530 N N . CYS A 1 305 ? 13.253 -2.963 -19.378 1.00 89.06 305 CYS A N 1
ATOM 2531 C CA . CYS A 1 305 ? 12.478 -2.070 -18.520 1.00 89.06 305 CYS A CA 1
ATOM 2532 C C . CYS A 1 305 ? 11.098 -2.670 -18.236 1.00 89.06 305 CYS A C 1
ATOM 2534 O O . CYS A 1 305 ? 10.375 -2.996 -19.174 1.00 89.06 305 CYS A O 1
ATOM 2536 N N . TYR A 1 306 ? 10.708 -2.802 -16.967 1.00 91.44 306 TYR A N 1
ATOM 2537 C CA . TYR A 1 306 ? 9.437 -3.430 -16.591 1.00 91.44 306 TYR A CA 1
ATOM 2538 C C . TYR A 1 306 ? 8.555 -2.513 -15.736 1.00 91.44 306 TYR A C 1
ATOM 2540 O O . TYR A 1 306 ? 9.067 -1.657 -15.007 1.00 91.44 306 TYR A O 1
ATOM 2548 N N . PRO A 1 307 ? 7.223 -2.723 -15.732 1.00 90.62 307 PRO A N 1
ATOM 2549 C CA . PRO A 1 307 ? 6.297 -1.877 -14.980 1.00 90.62 307 PRO A CA 1
ATOM 2550 C C . PRO A 1 307 ? 6.611 -1.829 -13.479 1.00 90.62 307 PRO A C 1
ATOM 2552 O O . PRO A 1 307 ? 6.512 -0.774 -12.852 1.00 90.62 307 PRO A O 1
ATOM 2555 N N . PHE A 1 308 ? 7.048 -2.941 -12.882 1.00 89.00 308 PHE A N 1
ATOM 2556 C CA . PHE A 1 308 ? 7.388 -2.983 -11.459 1.00 89.00 308 PHE A CA 1
ATOM 2557 C C . PHE A 1 308 ? 8.639 -2.173 -11.069 1.00 89.00 308 PHE A C 1
ATOM 2559 O O . PHE A 1 308 ? 8.923 -2.078 -9.872 1.00 89.00 308 PHE A O 1
ATOM 2566 N N . TYR A 1 309 ? 9.367 -1.567 -12.013 1.00 89.88 309 TYR A N 1
ATOM 2567 C CA . TYR A 1 309 ? 10.448 -0.625 -11.697 1.00 89.88 309 TYR A CA 1
ATOM 2568 C C . TYR A 1 309 ? 9.885 0.693 -11.161 1.00 89.88 309 TYR A C 1
ATOM 2570 O O . TYR A 1 309 ? 10.447 1.290 -10.248 1.00 89.88 309 TYR A O 1
ATOM 2578 N N . PHE A 1 310 ? 8.722 1.124 -11.657 1.00 90.44 310 PHE A N 1
ATOM 2579 C CA . PHE A 1 310 ? 8.118 2.397 -11.273 1.00 90.44 310 PHE A CA 1
ATOM 2580 C C . PHE A 1 310 ? 7.672 2.384 -9.822 1.00 90.44 310 PHE A C 1
ATOM 2582 O O . PHE A 1 310 ? 6.968 1.472 -9.405 1.00 90.44 310 PHE A O 1
ATOM 2589 N N . HIS A 1 311 ? 7.989 3.403 -9.029 1.00 87.69 311 HIS A N 1
ATOM 2590 C CA . HIS A 1 311 ? 7.502 3.425 -7.649 1.00 87.69 311 HIS A CA 1
ATOM 2591 C C . HIS A 1 311 ? 5.994 3.674 -7.542 1.00 87.69 311 HIS A C 1
ATOM 2593 O O . HIS A 1 311 ? 5.380 3.148 -6.633 1.00 87.69 311 HIS A O 1
ATOM 2599 N N . SER A 1 312 ? 5.360 4.412 -8.453 1.00 92.19 312 SER A N 1
ATOM 2600 C CA . SER A 1 312 ? 3.928 4.739 -8.357 1.00 92.19 312 SER A CA 1
ATOM 2601 C C . SER A 1 312 ? 3.020 3.551 -8.694 1.00 92.19 312 SER A C 1
ATOM 2603 O O . SER A 1 312 ? 3.088 3.009 -9.798 1.00 92.19 312 SER A O 1
ATOM 2605 N N . THR A 1 313 ? 2.087 3.195 -7.803 1.00 94.81 313 THR A N 1
ATOM 2606 C CA . THR A 1 313 ? 1.020 2.223 -8.120 1.00 94.81 313 THR A CA 1
ATOM 2607 C C . THR A 1 313 ? 0.185 2.680 -9.316 1.00 94.81 313 THR A C 1
ATOM 2609 O O . THR A 1 313 ? -0.212 1.849 -10.130 1.00 94.81 313 THR A O 1
ATOM 2612 N N . TYR A 1 314 ? -0.086 3.983 -9.454 1.00 94.88 314 TYR A N 1
ATOM 2613 C CA . TYR A 1 314 ? -0.901 4.485 -10.565 1.00 94.88 314 TYR A CA 1
ATOM 2614 C C . TYR A 1 314 ? -0.205 4.308 -11.907 1.00 94.88 314 TYR A C 1
ATOM 2616 O O . TYR A 1 314 ? -0.853 3.877 -12.855 1.00 94.88 314 TYR A O 1
ATOM 2624 N N . MET A 1 315 ? 1.106 4.564 -11.974 1.00 94.25 315 MET A N 1
ATOM 2625 C CA . MET A 1 315 ? 1.888 4.292 -13.184 1.00 94.25 315 MET A CA 1
ATOM 2626 C C . MET A 1 315 ? 1.914 2.803 -13.497 1.00 94.25 315 MET A C 1
ATOM 2628 O O . MET A 1 315 ? 1.649 2.432 -14.630 1.00 94.25 315 MET A O 1
ATOM 2632 N N . ARG A 1 316 ? 2.151 1.939 -12.499 1.00 94.19 316 ARG A N 1
ATOM 2633 C CA . ARG A 1 316 ? 2.128 0.479 -12.698 1.00 94.19 316 ARG A CA 1
ATOM 2634 C C . ARG A 1 316 ? 0.801 0.008 -13.284 1.00 94.19 316 ARG A C 1
ATOM 2636 O O . ARG A 1 316 ? 0.787 -0.748 -14.248 1.00 94.19 316 ARG A O 1
ATOM 2643 N N . ILE A 1 317 ? -0.315 0.475 -12.723 1.00 95.19 317 ILE A N 1
ATOM 2644 C CA . ILE A 1 317 ? -1.651 0.133 -13.224 1.00 95.19 317 ILE A CA 1
ATOM 2645 C C . ILE A 1 317 ? -1.871 0.731 -14.614 1.00 95.19 317 ILE A C 1
ATOM 2647 O O . ILE A 1 317 ? -2.408 0.039 -15.466 1.00 95.19 317 ILE A O 1
ATOM 2651 N N . ALA A 1 318 ? -1.439 1.965 -14.870 1.00 95.31 318 ALA A N 1
ATOM 2652 C CA . ALA A 1 318 ? -1.573 2.585 -16.184 1.00 95.31 318 ALA A CA 1
ATOM 2653 C C . ALA A 1 318 ? -0.772 1.837 -17.258 1.00 95.31 318 ALA A C 1
ATOM 2655 O O . ALA A 1 318 ? -1.286 1.610 -18.346 1.00 95.31 318 ALA A O 1
ATOM 2656 N N . ILE A 1 319 ? 0.452 1.409 -16.942 1.00 94.12 319 ILE A N 1
ATOM 2657 C CA . ILE A 1 319 ? 1.296 0.647 -17.862 1.00 94.12 319 ILE A CA 1
ATOM 2658 C C . ILE A 1 319 ? 0.700 -0.739 -18.094 1.00 94.12 319 ILE A C 1
ATOM 2660 O O . ILE A 1 319 ? 0.573 -1.141 -19.239 1.00 94.12 319 ILE A O 1
ATOM 2664 N N . VAL A 1 320 ? 0.316 -1.474 -17.044 1.00 93.75 320 VAL A N 1
ATOM 2665 C CA . VAL A 1 320 ? -0.134 -2.869 -17.191 1.00 93.75 320 VAL A CA 1
ATOM 2666 C C . VAL A 1 320 ? -1.585 -2.962 -17.655 1.00 93.75 320 VAL A C 1
ATOM 2668 O O . VAL A 1 320 ? -1.888 -3.763 -18.522 1.00 93.75 320 VAL A O 1
ATOM 2671 N N . TRP A 1 321 ? -2.499 -2.167 -17.108 1.00 94.69 321 TRP A N 1
ATOM 2672 C CA . TRP A 1 321 ? -3.947 -2.265 -17.360 1.00 94.69 321 TRP A CA 1
ATOM 2673 C C . TRP A 1 321 ? -4.510 -1.130 -18.216 1.00 94.69 321 TRP A C 1
ATOM 2675 O O . TRP A 1 321 ? -5.698 -1.147 -18.534 1.00 94.69 321 TRP A O 1
ATOM 2685 N N . GLY A 1 322 ? -3.679 -0.155 -18.576 1.00 95.25 322 GLY A N 1
ATOM 2686 C CA . GLY A 1 322 ? -4.068 1.007 -19.360 1.00 95.25 322 GLY A CA 1
ATOM 2687 C C . GLY A 1 322 ? -4.447 2.214 -18.505 1.00 95.25 322 GLY A C 1
ATOM 2688 O O . GLY A 1 322 ? -4.928 2.106 -17.367 1.00 95.25 322 GLY A O 1
ATOM 2689 N N . ILE A 1 323 ? -4.260 3.402 -19.082 1.00 95.38 323 ILE A N 1
ATOM 2690 C CA . ILE A 1 323 ? -4.588 4.688 -18.454 1.00 95.38 323 ILE A CA 1
ATOM 2691 C C . ILE A 1 323 ? -6.056 4.746 -17.986 1.00 95.38 323 ILE A C 1
ATOM 2693 O O . ILE A 1 323 ? -6.283 5.192 -16.856 1.00 95.38 323 ILE A O 1
ATOM 2697 N N . PRO A 1 324 ? -7.062 4.264 -18.751 1.00 96.88 324 PRO A N 1
ATOM 2698 C CA . PRO A 1 324 ? -8.454 4.285 -18.303 1.00 96.88 324 PRO A CA 1
ATOM 2699 C C . PRO A 1 324 ? -8.687 3.552 -16.975 1.00 96.88 324 PRO A C 1
ATOM 2701 O O . PRO A 1 324 ? -9.443 4.041 -16.135 1.00 96.88 324 PRO A O 1
ATOM 2704 N N . VAL A 1 325 ? -8.013 2.420 -16.738 1.00 95.88 325 VAL A N 1
ATOM 2705 C CA . VAL A 1 325 ? -8.149 1.652 -15.488 1.00 95.88 325 VAL A CA 1
ATOM 2706 C C . VAL A 1 325 ? -7.524 2.406 -14.314 1.00 95.88 325 VAL A C 1
ATOM 2708 O O . VAL A 1 325 ? -8.131 2.495 -13.242 1.00 95.88 325 VAL A O 1
ATOM 2711 N N . ALA A 1 326 ? -6.351 3.014 -14.513 1.00 95.62 326 ALA A N 1
ATOM 2712 C CA . ALA A 1 326 ? -5.719 3.852 -13.496 1.00 95.62 326 ALA A CA 1
ATOM 2713 C C . ALA A 1 326 ? -6.590 5.072 -13.139 1.00 95.62 326 ALA A C 1
ATOM 2715 O O . ALA A 1 326 ? -6.806 5.358 -11.958 1.00 95.62 326 ALA A O 1
ATOM 2716 N N . LEU A 1 327 ? -7.164 5.748 -14.140 1.00 95.00 327 LEU A N 1
ATOM 2717 C CA . LEU A 1 327 ? -8.086 6.868 -13.933 1.00 95.00 327 LEU A CA 1
ATOM 2718 C C . LEU A 1 327 ? -9.378 6.431 -13.235 1.00 95.00 327 LEU A C 1
ATOM 2720 O O . LEU A 1 327 ? -9.843 7.122 -12.328 1.00 95.00 327 LEU A O 1
ATOM 2724 N N . ALA A 1 328 ? -9.936 5.273 -13.597 1.00 97.19 328 ALA A N 1
ATOM 2725 C CA . ALA A 1 328 ? -11.112 4.712 -12.938 1.00 97.19 328 ALA A CA 1
ATOM 2726 C C . ALA A 1 328 ? -10.846 4.417 -11.454 1.00 97.19 328 ALA A C 1
ATOM 2728 O O . ALA A 1 328 ? -11.694 4.721 -10.609 1.00 97.19 328 ALA A O 1
ATOM 2729 N N . LEU A 1 329 ? -9.661 3.894 -11.115 1.00 96.25 329 LEU A N 1
ATOM 2730 C CA . LEU A 1 329 ? -9.238 3.694 -9.729 1.00 96.25 329 LEU A CA 1
ATOM 2731 C C . LEU A 1 329 ? -9.155 5.027 -8.973 1.00 96.25 329 LEU A C 1
ATOM 2733 O O . LEU A 1 329 ? -9.754 5.159 -7.905 1.00 96.25 329 LEU A O 1
ATOM 2737 N N . VAL A 1 330 ? -8.468 6.030 -9.530 1.00 95.62 330 VAL A N 1
ATOM 2738 C CA . VAL A 1 330 ? -8.348 7.367 -8.919 1.00 95.62 330 VAL A CA 1
ATOM 2739 C C . VAL A 1 330 ? -9.729 7.994 -8.713 1.00 95.62 330 VAL A C 1
ATOM 2741 O O . VAL A 1 330 ? -10.049 8.463 -7.617 1.00 95.62 330 VAL A O 1
ATOM 2744 N N . TYR A 1 331 ? -10.591 7.941 -9.728 1.00 96.81 331 TYR A N 1
ATOM 2745 C CA . TYR A 1 331 ? -11.962 8.434 -9.651 1.00 96.81 331 TYR A CA 1
ATOM 2746 C C . TYR A 1 331 ? -12.775 7.712 -8.567 1.00 96.81 331 TYR A C 1
ATOM 2748 O O . TYR A 1 331 ? -13.472 8.352 -7.771 1.00 96.81 331 TYR A O 1
ATOM 2756 N N . TRP A 1 332 ? -12.673 6.383 -8.492 1.00 97.12 332 TRP A N 1
ATOM 2757 C CA . TRP A 1 332 ? -13.348 5.586 -7.473 1.00 97.12 332 TRP A CA 1
ATOM 2758 C C . TRP A 1 332 ? -12.886 5.960 -6.061 1.00 97.12 332 TRP A C 1
ATOM 2760 O O . TRP A 1 332 ? -13.727 6.170 -5.182 1.00 97.12 332 TRP A O 1
ATOM 2770 N N . LEU A 1 333 ? -11.581 6.142 -5.850 1.00 97.31 333 LEU A N 1
ATOM 2771 C CA . LEU A 1 333 ? -11.035 6.601 -4.573 1.00 97.31 333 LEU A CA 1
ATOM 2772 C C . LEU A 1 333 ? -11.551 7.999 -4.210 1.00 97.31 333 LEU A C 1
ATOM 2774 O O . LEU A 1 333 ? -12.053 8.192 -3.102 1.00 97.31 333 LEU A O 1
ATOM 2778 N N . ILE A 1 334 ? -11.543 8.955 -5.146 1.00 94.69 334 ILE A N 1
ATOM 2779 C CA . ILE A 1 334 ? -12.113 10.299 -4.932 1.00 94.69 334 ILE A CA 1
ATOM 2780 C C . ILE A 1 334 ? -13.594 10.204 -4.546 1.00 94.69 334 ILE A C 1
ATOM 2782 O O . ILE A 1 334 ? -14.062 10.896 -3.632 1.00 94.69 334 ILE A O 1
ATOM 2786 N N . ARG A 1 335 ? -14.356 9.321 -5.200 1.00 95.44 335 ARG A N 1
ATOM 2787 C CA . ARG A 1 335 ? -15.765 9.086 -4.873 1.00 95.44 335 ARG A CA 1
ATOM 2788 C C . ARG A 1 335 ? -15.924 8.535 -3.457 1.00 95.44 335 ARG A C 1
ATOM 2790 O O . ARG A 1 335 ? -16.802 9.021 -2.742 1.00 95.44 335 ARG A O 1
ATOM 2797 N N . LEU A 1 336 ? -15.098 7.576 -3.034 1.00 95.12 336 LEU A N 1
ATOM 2798 C CA . LEU A 1 336 ? -15.102 7.071 -1.657 1.00 95.12 336 LEU A CA 1
ATOM 2799 C C . LEU A 1 336 ? -14.789 8.185 -0.660 1.00 95.12 336 LEU A C 1
ATOM 2801 O O . LEU A 1 336 ? -15.491 8.311 0.345 1.00 95.12 336 LEU A O 1
ATOM 2805 N N . VAL A 1 337 ? -13.808 9.036 -0.966 1.00 92.88 337 VAL A N 1
ATOM 2806 C CA . VAL A 1 337 ? -13.439 10.156 -0.099 1.00 92.88 337 VAL A CA 1
ATOM 2807 C C . VAL A 1 337 ? -14.616 11.110 0.111 1.00 92.88 337 VAL A C 1
ATOM 2809 O O . VAL A 1 337 ? -14.927 11.496 1.240 1.00 92.88 337 VAL A O 1
ATOM 2812 N N . ARG A 1 338 ? -15.316 11.459 -0.973 1.00 89.62 338 ARG A N 1
ATOM 2813 C CA . ARG A 1 338 ? -16.430 12.417 -0.934 1.00 89.62 338 ARG A CA 1
ATOM 2814 C C . ARG A 1 338 ? -17.709 11.826 -0.340 1.00 89.62 338 ARG A C 1
ATOM 2816 O O . ARG A 1 338 ? -18.384 12.514 0.428 1.00 89.62 338 ARG A O 1
ATOM 2823 N N . LYS A 1 339 ? -18.053 10.584 -0.703 1.00 89.19 339 LYS A N 1
ATOM 2824 C CA . LYS A 1 339 ? -19.372 9.982 -0.434 1.00 89.19 339 LYS A CA 1
ATOM 2825 C C . LYS A 1 339 ? -19.411 9.031 0.767 1.00 89.19 339 LYS A C 1
ATOM 2827 O O . LYS A 1 339 ? -20.500 8.754 1.257 1.00 89.19 339 LYS A O 1
ATOM 2832 N N . SER A 1 340 ? -18.278 8.517 1.253 1.00 90.50 340 SER A N 1
ATOM 2833 C CA . SER A 1 340 ? -18.289 7.589 2.392 1.00 90.50 340 SER A CA 1
ATOM 2834 C C . SER A 1 340 ? -18.571 8.311 3.714 1.00 90.50 340 SER A C 1
ATOM 2836 O O . SER A 1 340 ? -17.830 9.207 4.137 1.00 90.50 340 SER A O 1
ATOM 2838 N N . ASN A 1 341 ? -19.611 7.852 4.415 1.00 87.81 341 ASN A N 1
ATOM 2839 C CA . ASN A 1 341 ? -19.908 8.259 5.790 1.00 87.81 341 ASN A CA 1
ATOM 2840 C C . ASN A 1 341 ? -19.031 7.525 6.815 1.00 87.81 341 ASN A C 1
ATOM 2842 O O . ASN A 1 341 ? -18.834 8.013 7.928 1.00 87.81 341 ASN A O 1
ATOM 2846 N N . TYR A 1 342 ? -18.462 6.372 6.447 1.00 92.06 342 TYR A N 1
ATOM 2847 C CA . TYR A 1 342 ? -17.569 5.628 7.325 1.00 92.06 342 TYR A CA 1
ATOM 2848 C C . TYR A 1 342 ? -16.154 6.219 7.267 1.00 92.06 342 TYR A C 1
ATOM 2850 O O . TYR A 1 342 ? -15.467 6.122 6.247 1.00 92.06 342 TYR A O 1
ATOM 2858 N N . ILE A 1 343 ? -15.743 6.849 8.375 1.00 91.50 343 ILE A N 1
ATOM 2859 C CA . ILE A 1 343 ? -14.488 7.610 8.498 1.00 91.50 343 ILE A CA 1
ATOM 2860 C C . ILE A 1 343 ? -13.252 6.780 8.108 1.00 91.50 343 ILE A C 1
ATOM 2862 O O . ILE A 1 343 ? -12.485 7.274 7.285 1.00 91.50 343 ILE A O 1
ATOM 2866 N N . PRO A 1 344 ? -13.065 5.531 8.584 1.00 94.81 344 PRO A N 1
ATOM 2867 C CA . PRO A 1 344 ? -11.877 4.755 8.236 1.00 94.81 344 PRO A CA 1
ATOM 2868 C C . PRO A 1 344 ? -11.763 4.453 6.745 1.00 94.81 344 PRO A C 1
ATOM 2870 O O . PRO A 1 344 ? -10.691 4.623 6.181 1.00 94.81 344 PRO A O 1
ATOM 2873 N N . LEU A 1 345 ? -12.867 4.103 6.072 1.00 96.56 345 LEU A N 1
ATOM 2874 C CA . LEU A 1 345 ? -12.860 3.885 4.620 1.00 96.56 345 LEU A CA 1
ATOM 2875 C C . LEU A 1 345 ? -12.451 5.153 3.861 1.00 96.56 345 LEU A C 1
ATOM 2877 O O . LEU A 1 345 ? -11.678 5.094 2.912 1.00 96.56 345 LEU A O 1
ATOM 2881 N N . ARG A 1 346 ? -12.958 6.312 4.292 1.00 94.94 346 ARG A N 1
ATOM 2882 C CA . ARG A 1 346 ? -12.589 7.600 3.700 1.00 94.94 346 ARG A CA 1
ATOM 2883 C C . ARG A 1 346 ? -11.106 7.911 3.899 1.00 94.94 346 ARG A C 1
ATOM 2885 O O . ARG A 1 346 ? -10.450 8.334 2.955 1.00 94.94 346 ARG A O 1
ATOM 2892 N N . ASN A 1 347 ? -10.595 7.708 5.110 1.00 95.62 347 ASN A N 1
ATOM 2893 C CA . ASN A 1 347 ? -9.201 7.984 5.443 1.00 95.62 347 ASN A CA 1
ATOM 2894 C C . ASN A 1 347 ? -8.248 7.020 4.722 1.00 95.62 347 ASN A C 1
ATOM 2896 O O . ASN A 1 347 ? -7.242 7.469 4.195 1.00 95.62 347 ASN A O 1
ATOM 2900 N N . LEU A 1 348 ? -8.601 5.735 4.603 1.00 97.56 348 LEU A N 1
ATOM 2901 C CA . LEU A 1 348 ? -7.840 4.766 3.808 1.00 97.56 348 LEU A CA 1
ATOM 2902 C C . LEU A 1 348 ? -7.837 5.123 2.315 1.00 97.56 348 LEU A C 1
ATOM 2904 O O . LEU A 1 348 ? -6.814 4.969 1.657 1.00 97.56 348 LEU A O 1
ATOM 2908 N N . ALA A 1 349 ? -8.952 5.627 1.775 1.00 97.25 349 ALA A N 1
ATOM 2909 C CA . ALA A 1 349 ? -9.005 6.100 0.392 1.00 97.25 349 ALA A CA 1
ATOM 2910 C C . ALA A 1 349 ? -8.130 7.349 0.174 1.00 97.25 349 ALA A C 1
ATOM 2912 O O . ALA A 1 349 ? -7.432 7.425 -0.832 1.00 97.25 349 ALA A O 1
ATOM 2913 N N . LEU A 1 350 ? -8.116 8.294 1.125 1.00 95.19 350 LEU A N 1
ATOM 2914 C CA . LEU A 1 350 ? -7.180 9.429 1.119 1.00 95.19 350 LEU A CA 1
ATOM 2915 C C . LEU A 1 350 ? -5.724 8.961 1.200 1.00 95.19 350 LEU A C 1
ATOM 2917 O O . LEU A 1 350 ? -4.894 9.429 0.429 1.00 95.19 350 LEU A O 1
ATOM 2921 N N . LEU A 1 351 ? -5.426 8.021 2.098 1.00 96.75 351 LEU A N 1
ATOM 2922 C CA . LEU A 1 351 ? -4.091 7.450 2.248 1.00 96.75 351 LEU A CA 1
ATOM 2923 C C . LEU A 1 351 ? -3.622 6.806 0.938 1.00 96.75 351 LEU A C 1
ATOM 2925 O O . LEU A 1 351 ? -2.519 7.085 0.482 1.00 96.75 351 LEU A O 1
ATOM 2929 N N . MET A 1 352 ? -4.488 6.020 0.286 1.00 96.88 352 MET A N 1
ATOM 2930 C CA . MET A 1 352 ? -4.195 5.434 -1.022 1.00 96.88 352 MET A CA 1
ATOM 2931 C C . MET A 1 352 ? -3.944 6.503 -2.082 1.00 96.88 352 MET A C 1
ATOM 2933 O O . MET A 1 352 ? -2.979 6.383 -2.827 1.00 96.88 352 MET A O 1
ATOM 2937 N N . LEU A 1 353 ? -4.783 7.545 -2.146 1.00 94.94 353 LEU A N 1
ATOM 2938 C CA . LEU A 1 353 ? -4.624 8.650 -3.097 1.00 94.94 353 LEU A CA 1
ATOM 2939 C C . LEU A 1 353 ? -3.248 9.302 -2.999 1.00 94.94 353 LEU A C 1
ATOM 2941 O O . LEU A 1 353 ? -2.658 9.592 -4.031 1.00 94.94 353 LEU A O 1
ATOM 2945 N N . LEU A 1 354 ? -2.739 9.481 -1.782 1.00 92.06 354 LEU A N 1
ATOM 2946 C CA . LEU A 1 354 ? -1.494 10.197 -1.529 1.00 92.06 354 LEU A CA 1
ATOM 2947 C C . LEU A 1 354 ? -0.263 9.293 -1.648 1.00 92.06 354 LEU A C 1
ATOM 2949 O O . LEU A 1 354 ? 0.626 9.578 -2.445 1.00 92.06 354 LEU A O 1
ATOM 2953 N N . GLU A 1 355 ? -0.217 8.182 -0.910 1.00 92.50 355 GLU A N 1
ATOM 2954 C CA . GLU A 1 355 ? 0.982 7.332 -0.867 1.00 92.50 355 GLU A CA 1
ATOM 2955 C C . GLU A 1 355 ? 1.229 6.600 -2.185 1.00 92.50 355 GLU A C 1
ATOM 2957 O O . GLU A 1 355 ? 2.373 6.401 -2.585 1.00 92.50 355 GLU A O 1
ATOM 2962 N N . SER A 1 356 ? 0.167 6.241 -2.910 1.00 93.62 356 SER A N 1
ATOM 2963 C CA . SER A 1 356 ? 0.281 5.478 -4.161 1.00 93.62 356 SER A CA 1
ATOM 2964 C C . SER A 1 356 ? 0.872 6.281 -5.326 1.00 93.62 356 SER A C 1
ATOM 2966 O O . SER A 1 356 ? 1.179 5.699 -6.364 1.00 93.62 356 SER A O 1
ATOM 2968 N N . ILE A 1 357 ? 1.034 7.603 -5.171 1.00 88.94 357 ILE A N 1
ATOM 2969 C CA . ILE A 1 357 ? 1.763 8.454 -6.126 1.00 88.94 357 ILE A CA 1
ATOM 2970 C C . ILE A 1 357 ? 3.263 8.165 -6.045 1.00 88.94 357 ILE A C 1
ATOM 2972 O O . ILE A 1 357 ? 3.949 8.175 -7.062 1.00 88.94 357 ILE A O 1
ATOM 2976 N N . SER A 1 358 ? 3.769 7.911 -4.839 1.00 84.81 358 SER A N 1
ATOM 2977 C CA . SER A 1 358 ? 5.197 7.760 -4.559 1.00 84.81 358 SER A CA 1
ATOM 2978 C C . SER A 1 358 ? 5.636 6.342 -4.235 1.00 84.81 358 SER A C 1
ATOM 2980 O O . SER A 1 358 ? 6.836 6.095 -4.194 1.00 84.81 358 SER A O 1
ATOM 2982 N N . LEU A 1 359 ? 4.696 5.450 -3.933 1.00 89.19 359 LEU A N 1
ATOM 2983 C CA . LEU A 1 359 ? 4.953 4.099 -3.455 1.00 89.19 359 LEU A CA 1
ATOM 2984 C C . LEU A 1 359 ? 4.076 3.098 -4.186 1.00 89.19 359 LEU A C 1
ATOM 2986 O O . LEU A 1 359 ? 2.931 3.385 -4.552 1.00 89.19 359 LEU A O 1
ATOM 2990 N N . SER A 1 360 ? 4.595 1.881 -4.319 1.00 89.94 360 SER A N 1
ATOM 2991 C CA . SER A 1 360 ? 3.927 0.795 -5.023 1.00 89.94 360 SER A CA 1
ATOM 2992 C C . SER A 1 360 ? 3.016 0.054 -4.051 1.00 89.94 360 SER A C 1
ATOM 2994 O O . SER A 1 360 ? 3.098 -1.155 -3.860 1.00 89.94 360 SER A O 1
ATOM 2996 N N . SER A 1 361 ? 2.153 0.837 -3.402 1.00 89.31 361 SER A N 1
ATOM 2997 C CA . SER A 1 361 ? 1.278 0.530 -2.268 1.00 89.31 361 SER A CA 1
ATOM 2998 C C . SER A 1 361 ? 0.538 -0.809 -2.326 1.00 89.31 361 SER A C 1
ATOM 3000 O O . SER A 1 361 ? 0.198 -1.354 -1.275 1.00 89.31 361 SER A O 1
ATOM 3002 N N . LEU A 1 362 ? 0.293 -1.357 -3.519 1.00 92.88 362 LEU A N 1
ATOM 3003 C CA . LEU A 1 362 ? -0.393 -2.637 -3.726 1.00 92.88 362 LEU A CA 1
ATOM 3004 C C . LEU A 1 362 ? 0.542 -3.841 -3.948 1.00 92.88 362 LEU A C 1
ATOM 3006 O O . LEU A 1 362 ? 0.078 -4.975 -3.880 1.00 92.88 362 LEU A O 1
ATOM 3010 N N . SER A 1 363 ? 1.838 -3.619 -4.164 1.00 90.38 363 SER A N 1
ATOM 3011 C CA . SER A 1 363 ? 2.857 -4.660 -4.375 1.00 90.38 363 SER A CA 1
ATOM 3012 C C . SER A 1 363 ? 3.938 -4.738 -3.286 1.00 90.38 363 SER A C 1
ATOM 3014 O O . SER A 1 363 ? 4.777 -5.636 -3.336 1.00 90.38 363 SER A O 1
ATOM 3016 N N . LEU A 1 364 ? 3.936 -3.822 -2.316 1.00 90.38 364 LEU A N 1
ATOM 3017 C CA . LEU A 1 364 ? 4.847 -3.830 -1.172 1.00 90.38 364 LEU A CA 1
ATOM 3018 C C . LEU A 1 364 ? 4.535 -4.997 -0.236 1.00 90.38 364 LEU A C 1
ATOM 3020 O O . LEU A 1 364 ? 3.450 -5.093 0.333 1.00 90.38 364 LEU A O 1
ATOM 3024 N N . VAL A 1 365 ? 5.515 -5.862 -0.017 1.00 87.38 365 VAL A N 1
ATOM 3025 C CA . VAL A 1 365 ? 5.331 -7.116 0.719 1.00 87.38 365 VAL A CA 1
ATOM 3026 C C . VAL A 1 365 ? 4.847 -6.875 2.149 1.00 87.38 365 VAL A C 1
ATOM 3028 O O . VAL A 1 365 ? 3.881 -7.485 2.589 1.00 87.38 365 VAL A O 1
ATOM 3031 N N . ASN A 1 366 ? 5.476 -5.964 2.886 1.00 87.81 366 ASN A N 1
ATOM 3032 C CA . ASN A 1 366 ? 5.135 -5.667 4.279 1.00 87.81 366 ASN A CA 1
ATOM 3033 C C . ASN A 1 366 ? 3.836 -4.854 4.434 1.00 87.81 366 ASN A C 1
ATOM 3035 O O . ASN A 1 366 ? 3.183 -4.964 5.469 1.00 87.81 366 ASN A O 1
ATOM 3039 N N . VAL A 1 367 ? 3.429 -4.078 3.421 1.00 92.69 367 VAL A N 1
ATOM 3040 C CA . VAL A 1 367 ? 2.285 -3.150 3.517 1.00 92.69 367 VAL A CA 1
ATOM 3041 C C . VAL A 1 367 ? 1.025 -3.694 2.849 1.00 92.69 367 VAL A C 1
ATOM 3043 O O . VAL A 1 367 ? -0.063 -3.637 3.425 1.00 92.69 367 VAL A O 1
ATOM 3046 N N . SER A 1 368 ? 1.141 -4.200 1.623 1.00 94.62 368 SER A N 1
ATOM 3047 C CA . SER A 1 368 ? 0.013 -4.348 0.702 1.00 94.62 368 SER A CA 1
ATOM 3048 C C . SER A 1 368 ? -1.022 -5.353 1.169 1.00 94.62 368 SER A C 1
ATOM 3050 O O . SER A 1 368 ? -2.213 -5.071 1.066 1.00 94.62 368 SER A O 1
ATOM 3052 N N . VAL A 1 369 ? -0.603 -6.482 1.746 1.00 94.31 369 VAL A N 1
ATOM 3053 C CA . VAL A 1 369 ? -1.535 -7.485 2.285 1.00 94.31 369 VAL A CA 1
ATOM 3054 C C . VAL A 1 369 ? -2.409 -6.875 3.381 1.00 94.31 369 VAL A C 1
ATOM 3056 O O . VAL A 1 369 ? -3.635 -6.992 3.347 1.00 94.31 369 VAL A O 1
ATOM 3059 N N . ILE A 1 370 ? -1.799 -6.159 4.327 1.00 96.00 370 ILE A N 1
ATOM 3060 C CA . ILE A 1 370 ? -2.516 -5.502 5.426 1.00 96.00 370 ILE A CA 1
ATOM 3061 C C . ILE A 1 370 ? -3.370 -4.348 4.923 1.00 96.00 370 ILE A C 1
ATOM 3063 O O . ILE A 1 370 ? -4.520 -4.193 5.346 1.00 96.00 370 ILE A O 1
ATOM 3067 N N . PHE A 1 371 ? -2.842 -3.559 3.994 1.00 97.31 371 PHE A N 1
ATOM 3068 C CA . PHE A 1 371 ? -3.576 -2.462 3.393 1.00 97.31 371 PHE A CA 1
ATOM 3069 C C . PHE A 1 371 ? -4.838 -2.964 2.684 1.00 97.31 371 PHE A C 1
ATOM 3071 O O . PHE A 1 371 ? -5.934 -2.518 3.009 1.00 97.31 371 PHE A O 1
ATOM 3078 N N . ILE A 1 372 ? -4.720 -3.971 1.816 1.00 97.06 372 ILE A N 1
ATOM 3079 C CA . ILE A 1 372 ? -5.846 -4.595 1.109 1.00 97.06 372 ILE A CA 1
ATOM 3080 C C . ILE A 1 372 ? -6.860 -5.184 2.097 1.00 97.06 372 ILE A C 1
ATOM 3082 O O . ILE A 1 372 ? -8.055 -4.900 1.997 1.00 97.06 372 ILE A O 1
ATOM 3086 N N . LEU A 1 373 ? -6.406 -5.956 3.089 1.00 96.12 373 LEU A N 1
ATOM 3087 C CA . LEU A 1 373 ? -7.276 -6.554 4.106 1.00 96.12 373 LEU A CA 1
ATOM 3088 C C . LEU A 1 373 ? -8.073 -5.501 4.881 1.00 96.12 373 LEU A C 1
ATOM 3090 O O . LEU A 1 373 ? -9.290 -5.629 5.052 1.00 96.12 373 LEU A O 1
ATOM 3094 N N . THR A 1 374 ? -7.405 -4.443 5.342 1.00 97.12 374 THR A N 1
ATOM 3095 C CA . THR A 1 374 ? -8.070 -3.357 6.069 1.00 97.12 374 THR A CA 1
ATOM 3096 C C . THR A 1 374 ? -8.982 -2.531 5.164 1.00 97.12 374 THR A C 1
ATOM 3098 O O . THR A 1 374 ? -10.064 -2.144 5.607 1.00 97.12 374 THR A O 1
ATOM 3101 N N . PHE A 1 375 ? -8.627 -2.320 3.895 1.00 97.38 375 PHE A N 1
ATOM 3102 C CA . PHE A 1 375 ? -9.465 -1.616 2.924 1.00 97.38 375 PHE A CA 1
ATOM 3103 C C . PHE A 1 375 ? -10.755 -2.388 2.617 1.00 97.38 375 PHE A C 1
ATOM 3105 O O . PHE A 1 375 ? -11.853 -1.841 2.750 1.00 97.38 375 PHE A O 1
ATOM 3112 N N . ILE A 1 376 ? -10.654 -3.684 2.292 1.00 95.88 376 ILE A N 1
ATOM 3113 C CA . ILE A 1 376 ? -11.816 -4.556 2.042 1.00 95.88 376 ILE A CA 1
ATOM 3114 C C . ILE A 1 376 ? -12.687 -4.649 3.302 1.00 95.88 376 ILE A C 1
ATOM 3116 O O . ILE A 1 376 ? -13.912 -4.517 3.224 1.00 95.88 376 ILE A O 1
ATOM 3120 N N . SER A 1 377 ? -12.074 -4.808 4.480 1.00 95.25 377 SER A N 1
ATOM 3121 C CA . SER A 1 377 ? -12.786 -4.803 5.764 1.00 95.25 377 SER A CA 1
ATOM 3122 C C . SER A 1 377 ? -13.590 -3.510 5.975 1.00 95.25 377 SER A C 1
ATOM 3124 O O . SER A 1 377 ? -14.763 -3.551 6.374 1.00 95.25 377 SER A O 1
ATOM 3126 N N . ALA A 1 378 ? -13.000 -2.355 5.650 1.00 96.25 378 ALA A N 1
ATOM 3127 C CA . ALA A 1 378 ? -13.658 -1.058 5.762 1.00 96.25 378 ALA A CA 1
ATOM 3128 C C . ALA A 1 378 ? -14.830 -0.905 4.781 1.00 96.25 378 ALA A C 1
ATOM 3130 O O . ALA A 1 378 ? -15.888 -0.406 5.178 1.00 96.25 378 ALA A O 1
ATOM 3131 N N . ILE A 1 379 ? -14.683 -1.374 3.534 1.00 94.94 379 ILE A N 1
ATOM 3132 C CA . ILE A 1 379 ? -15.774 -1.421 2.545 1.00 94.94 379 ILE A CA 1
ATOM 3133 C C . ILE A 1 379 ? -16.936 -2.255 3.086 1.00 94.94 379 ILE A C 1
ATOM 3135 O O . ILE A 1 379 ? -18.069 -1.773 3.153 1.00 94.94 379 ILE A O 1
ATOM 3139 N N . MET A 1 380 ? -16.659 -3.483 3.528 1.00 91.12 380 MET A N 1
ATOM 3140 C CA . MET A 1 380 ? -17.684 -4.402 4.031 1.00 91.12 380 MET A CA 1
ATOM 3141 C C . MET A 1 380 ? -18.416 -3.831 5.247 1.00 91.12 380 MET A C 1
ATOM 3143 O O . MET A 1 380 ? -19.642 -3.930 5.349 1.00 91.12 380 MET A O 1
ATOM 3147 N N . THR A 1 381 ? -17.684 -3.182 6.151 1.00 91.31 381 THR A N 1
ATOM 3148 C CA . THR A 1 381 ? -18.260 -2.515 7.325 1.00 91.31 381 THR A CA 1
ATOM 3149 C C . THR A 1 381 ? -19.133 -1.323 6.927 1.00 91.31 381 THR A C 1
ATOM 3151 O O . THR A 1 381 ? -20.229 -1.158 7.463 1.00 91.31 381 THR A O 1
ATOM 3154 N N . SER A 1 382 ? -18.697 -0.519 5.954 1.00 91.81 382 SER A N 1
ATOM 3155 C CA . SER A 1 382 ? -19.459 0.623 5.434 1.00 91.81 382 SER A CA 1
ATOM 3156 C C . SER A 1 382 ? -20.778 0.194 4.780 1.00 91.81 382 SER A C 1
ATOM 3158 O O . SER A 1 382 ? -21.837 0.760 5.071 1.00 91.81 382 SER A O 1
ATOM 3160 N N . ILE A 1 383 ? -20.746 -0.867 3.964 1.00 88.25 383 ILE A N 1
ATOM 3161 C CA . ILE A 1 383 ? -21.943 -1.441 3.332 1.00 88.25 383 ILE A CA 1
ATOM 3162 C C . ILE A 1 383 ? -22.931 -1.927 4.399 1.00 88.25 383 ILE A C 1
ATOM 3164 O O . ILE A 1 383 ? -24.121 -1.620 4.316 1.00 88.25 383 ILE A O 1
ATOM 3168 N N . ARG A 1 384 ? -22.451 -2.642 5.428 1.00 85.31 384 ARG A N 1
ATOM 3169 C CA . ARG A 1 384 ? -23.298 -3.122 6.536 1.00 85.31 384 ARG A CA 1
ATOM 3170 C C . ARG A 1 384 ? -23.967 -1.972 7.290 1.00 85.31 384 ARG A C 1
ATOM 3172 O O . ARG A 1 384 ? -25.176 -2.012 7.479 1.00 85.31 384 ARG A O 1
ATOM 3179 N N . LYS A 1 385 ? -23.216 -0.926 7.654 1.00 83.06 385 LYS A N 1
ATOM 3180 C CA . LYS A 1 385 ? -23.765 0.255 8.349 1.00 83.06 385 LYS A CA 1
ATOM 3181 C C . LYS A 1 385 ? -24.822 0.989 7.524 1.00 83.06 385 LYS A C 1
ATOM 3183 O O . LYS A 1 385 ? -25.824 1.429 8.071 1.00 83.06 385 LYS A O 1
ATOM 3188 N N . THR A 1 386 ? -24.612 1.087 6.213 1.00 79.56 386 THR A N 1
ATOM 3189 C CA . THR A 1 386 ? -25.572 1.732 5.304 1.00 79.56 386 THR A CA 1
ATOM 3190 C C . THR A 1 386 ? -26.876 0.936 5.203 1.00 79.56 386 THR A C 1
ATOM 3192 O O . THR A 1 386 ? -27.944 1.534 5.147 1.00 79.56 386 THR A O 1
ATOM 3195 N N . LYS A 1 387 ? -26.806 -0.404 5.205 1.00 76.19 387 LYS A N 1
ATOM 3196 C CA . LYS A 1 387 ? -27.998 -1.268 5.215 1.00 76.19 387 LYS A CA 1
ATOM 3197 C C . LYS A 1 387 ? -28.789 -1.147 6.520 1.00 76.19 387 LYS A C 1
ATOM 3199 O O . LYS A 1 387 ? -29.992 -0.949 6.454 1.00 76.19 387 LYS A O 1
ATOM 3204 N N . ILE A 1 388 ? -28.113 -1.195 7.671 1.00 73.88 388 ILE A N 1
ATOM 3205 C CA . ILE A 1 388 ? -28.760 -1.055 8.990 1.00 73.88 388 ILE A CA 1
ATOM 3206 C C . ILE A 1 388 ? -29.502 0.284 9.078 1.00 73.88 388 ILE A C 1
ATOM 3208 O O . ILE A 1 388 ? -30.701 0.303 9.310 1.00 73.88 388 ILE A O 1
ATOM 3212 N N . SER A 1 389 ? -28.829 1.389 8.735 1.00 65.88 389 SER A N 1
ATOM 3213 C CA . SER A 1 389 ? -29.441 2.723 8.759 1.00 65.88 389 SER A CA 1
ATOM 3214 C C . SER A 1 389 ? -30.680 2.863 7.867 1.00 65.88 389 SER A C 1
ATOM 3216 O O . SER A 1 389 ? -31.526 3.698 8.177 1.00 65.88 389 SER A O 1
ATOM 3218 N N . ARG A 1 390 ? -30.777 2.109 6.760 1.00 65.75 390 ARG A N 1
ATOM 3219 C CA . ARG A 1 390 ? -31.949 2.111 5.866 1.00 65.75 390 ARG A CA 1
ATOM 3220 C C . ARG A 1 390 ? -33.119 1.317 6.440 1.00 65.75 390 ARG A C 1
ATOM 3222 O O . ARG A 1 390 ? -34.252 1.765 6.321 1.00 65.75 390 ARG A O 1
ATOM 3229 N N . ASN A 1 391 ? -32.840 0.178 7.068 1.00 66.25 391 ASN A N 1
ATOM 3230 C CA . ASN A 1 391 ? -33.872 -0.625 7.718 1.00 66.25 391 ASN A CA 1
ATOM 3231 C C . ASN A 1 391 ? -34.461 0.132 8.919 1.00 66.25 391 ASN A C 1
ATOM 3233 O O . ASN A 1 391 ? -35.674 0.267 9.003 1.00 66.25 391 ASN A O 1
ATOM 3237 N N . ASP A 1 392 ? -33.614 0.763 9.743 1.00 60.34 392 ASP A N 1
ATOM 3238 C CA . ASP A 1 392 ? -34.066 1.581 10.879 1.00 60.34 392 ASP A CA 1
ATOM 3239 C C . ASP A 1 392 ? -34.924 2.783 10.435 1.00 60.34 392 ASP A C 1
ATOM 3241 O O . ASP A 1 392 ? -35.813 3.223 11.160 1.00 60.34 392 ASP A O 1
ATOM 3245 N N . THR A 1 393 ? -34.679 3.348 9.244 1.00 61.81 393 THR A N 1
ATOM 3246 C CA . THR A 1 393 ? -35.535 4.421 8.704 1.00 61.81 393 THR A CA 1
ATOM 3247 C C . THR A 1 393 ? -36.855 3.882 8.165 1.00 61.81 393 THR A C 1
ATOM 3249 O O . THR A 1 393 ? -37.878 4.522 8.379 1.00 61.81 393 THR A O 1
ATOM 3252 N N . GLN A 1 394 ? -36.872 2.716 7.514 1.00 57.97 394 GLN A N 1
ATOM 3253 C CA . GLN A 1 394 ? -38.116 2.096 7.042 1.00 57.97 394 GLN A CA 1
ATOM 3254 C C . GLN A 1 394 ? -39.030 1.674 8.198 1.00 57.97 394 GLN A C 1
ATOM 3256 O O . GLN A 1 394 ? -40.220 1.979 8.147 1.00 57.97 394 GLN A O 1
ATOM 3261 N N . ASP A 1 395 ? -38.480 1.086 9.263 1.00 55.69 395 ASP A N 1
ATOM 3262 C CA . ASP A 1 395 ? -39.253 0.685 10.446 1.00 55.69 395 ASP A CA 1
ATOM 3263 C C . ASP A 1 395 ? -39.825 1.900 11.198 1.00 55.69 395 ASP A C 1
ATOM 3265 O O . ASP A 1 395 ? -40.996 1.906 11.574 1.00 55.69 395 ASP A O 1
ATOM 3269 N N . ASN A 1 396 ? -39.053 2.987 11.326 1.00 48.41 396 ASN A N 1
ATOM 3270 C CA . ASN A 1 396 ? -39.548 4.233 11.923 1.00 48.41 396 ASN A CA 1
ATOM 3271 C C . ASN A 1 396 ? -40.579 4.962 11.044 1.00 48.41 396 ASN A C 1
ATOM 3273 O O . ASN A 1 396 ? -41.472 5.619 11.570 1.00 48.41 396 ASN A O 1
ATOM 3277 N N . THR A 1 397 ? -40.497 4.838 9.715 1.00 51.72 397 THR A N 1
ATOM 3278 C CA . THR A 1 397 ? -41.514 5.410 8.812 1.00 51.72 397 THR A CA 1
ATOM 3279 C C . THR A 1 397 ? -42.821 4.616 8.893 1.00 51.72 397 THR A C 1
ATOM 3281 O O . THR A 1 397 ? -43.893 5.206 8.864 1.00 51.72 397 THR A O 1
ATOM 3284 N N . LEU A 1 398 ? -42.752 3.292 9.067 1.00 46.84 398 LEU A N 1
ATOM 3285 C CA . LEU A 1 398 ? -43.928 2.440 9.280 1.00 46.84 398 LEU A CA 1
ATOM 3286 C C . LEU A 1 398 ? -44.610 2.676 10.637 1.00 46.84 398 LEU A C 1
ATOM 3288 O O . LEU A 1 398 ? -45.823 2.511 10.739 1.00 46.84 398 LEU A O 1
ATOM 3292 N N . LEU A 1 399 ? -43.848 3.067 11.661 1.00 45.19 399 LEU A N 1
ATOM 3293 C CA . LEU A 1 399 ? -44.366 3.437 12.984 1.00 45.19 399 LEU A CA 1
ATOM 3294 C C . LEU A 1 399 ? -45.000 4.835 13.029 1.00 45.19 399 LEU A C 1
ATOM 3296 O O . LEU A 1 399 ? -45.806 5.085 13.911 1.00 45.19 399 LEU A O 1
ATOM 3300 N N . LEU A 1 400 ? -44.660 5.730 12.096 1.00 45.22 400 LEU A N 1
ATOM 3301 C CA . LEU A 1 400 ? -45.256 7.072 11.985 1.00 45.22 400 LEU A CA 1
ATOM 3302 C C . LEU A 1 400 ? -46.523 7.113 11.109 1.00 45.22 400 LEU A C 1
ATOM 3304 O O . LEU A 1 400 ? -47.166 8.154 11.020 1.00 45.22 400 LEU A O 1
ATOM 3308 N N . VAL A 1 401 ? -46.858 6.007 10.438 1.00 48.19 401 VAL A N 1
ATOM 3309 C CA . VAL A 1 401 ? -48.027 5.874 9.542 1.00 48.19 401 VAL A CA 1
ATOM 3310 C C . VAL A 1 401 ? -49.143 5.017 10.177 1.00 48.19 401 VAL A C 1
ATOM 3312 O O . VAL A 1 401 ? -50.199 4.830 9.576 1.00 48.19 401 VAL A O 1
ATOM 3315 N N . LYS A 1 402 ? -48.940 4.519 11.400 1.00 39.62 402 LYS A N 1
ATOM 3316 C CA . LYS A 1 402 ? -49.971 3.902 12.248 1.00 39.62 402 LYS A CA 1
ATOM 3317 C C . LYS A 1 402 ? -50.294 4.829 13.404 1.00 39.62 402 LYS A C 1
ATOM 3319 O O . LYS A 1 402 ? -51.472 4.817 13.816 1.00 39.62 402 LYS A O 1
#

pLDDT: mean 85.89, std 12.18, range [39.62, 97.75]

Secondary structure (DSSP, 8-state):
--HHHHHHHHHHHHHHTHHHHIIIIIHHHHHHHIIIII-----HHHHHTHHHHHHHHH--SPPPHHHHHHHHHHHHHHIIIIIGGGGG-S---HHHHHHHHHHHHHHHHHHHHHHHH-SPPHHHHHHHHHHHHHHHHHHHHHHHHHHSS--GGGG-SSS-HHHHHHHHHHHHTTGGGSTT--GGGTHHHHHHHHHTT-HHHHHHHHHHHHHHHHHH-S-HHHHHHHHHHHHHHHHHHHHHTTT---GGGSHHHHHHHHHHHHHHHS-HHHHHH-PPTTSPPPSPPPHHHHHHHHHHHHHHT--S--GGGSS-HHHHHHHHH-HHHHHHHHHHHHHHHHH--SHHHHHHHHHHHHHHHHS-TTT-TTTHHHHHHHHHHHHHHHHHHHHHHHHHHHHHHHHS--